Protein AF-A0A3D0UJ88-F1 (afdb_monomer_lite)

Foldseek 3Di:
DPDADVVLVVVLVVLVVLLLVLLLCQLPVQQDQQFDADPQQATADRHDDPDFVPQCVQCVPFDDHRKHWQDKAPDGPVRCQQDLQDFGNPPDDQQDWIWTWIQDPNDIDIGIHHRHDDDPVSSVCSNVVLCLQLVLLSVLLSCLSGPDDDPDPLSVLLNVLSSLVSSLSSLVSSSVRSGPVSVLQNLLSLLVLQLSLLVNLCPPPHHDDDDCSVVVSVVSNVVSNVVSVCSNVSVDRSCVSVVSNCNSLVVNLVSLVVQCPDPDPPLRNLLSLLLNLLSCQLQVLVCLQPVVCVVVVQDRDPLSVSLNSSRNSSNSLSNVCSNVCSVPPPPDLVSLLVNLLVSLVSVLSSVLSNQLSCCVPPNDDPVCSVVSSVVSVVVSVVCCVVVSVVSSVVSCCSNCNPDDPLVVLCVVVVVVLVVDPDLVVNCCCVPVPRCVSNVNQWDWDWDDDPQAIDTSDTGNDDDDSVVCDSVNSVVVVVVVVVVPDDPDDPPDD

Structure (mmCIF, N/CA/C/O backbone):
data_AF-A0A3D0UJ88-F1
#
_entry.id   AF-A0A3D0UJ88-F1
#
loop_
_atom_site.group_PDB
_atom_site.id
_atom_site.type_symbol
_atom_site.label_atom_id
_atom_site.label_alt_id
_atom_site.label_comp_id
_atom_site.label_asym_id
_atom_site.label_entity_id
_atom_site.label_seq_id
_atom_site.pdbx_PDB_ins_code
_atom_site.Cartn_x
_atom_site.Cartn_y
_atom_site.Cartn_z
_atom_site.occupancy
_atom_site.B_iso_or_equiv
_atom_site.auth_seq_id
_atom_site.auth_comp_id
_atom_site.auth_asym_id
_atom_site.auth_atom_id
_atom_site.pdbx_PDB_model_num
ATOM 1 N N . MET A 1 1 ? -13.523 -24.216 22.362 1.00 54.50 1 MET A N 1
ATOM 2 C CA . MET A 1 1 ? -13.222 -23.627 21.034 1.00 54.50 1 MET A CA 1
ATOM 3 C C . MET A 1 1 ? -14.057 -24.343 19.978 1.00 54.50 1 MET A C 1
ATOM 5 O O . MET A 1 1 ? -13.957 -25.556 19.878 1.00 54.50 1 MET A O 1
ATOM 9 N N . ARG A 1 2 ? -14.924 -23.642 19.232 1.00 66.75 2 ARG A N 1
ATOM 10 C CA . ARG A 1 2 ? -15.654 -24.240 18.094 1.00 66.75 2 ARG A CA 1
ATOM 11 C C . ARG A 1 2 ? -14.629 -24.500 16.982 1.00 66.75 2 ARG A C 1
ATOM 13 O O . ARG A 1 2 ? -13.874 -23.576 16.685 1.00 66.75 2 ARG A O 1
ATOM 20 N N . LYS A 1 3 ? -14.571 -25.719 16.427 1.00 77.50 3 LYS A N 1
ATOM 21 C CA . LYS A 1 3 ? -13.652 -26.056 15.322 1.00 77.50 3 LYS A CA 1
ATOM 22 C C . LYS A 1 3 ? -13.802 -25.007 14.213 1.00 77.50 3 LYS A C 1
ATOM 24 O O . LYS A 1 3 ? -14.926 -24.687 13.821 1.00 77.50 3 LYS A O 1
ATOM 29 N N . SER A 1 4 ? -12.687 -24.420 13.787 1.00 81.19 4 SER A N 1
ATOM 30 C CA . SER A 1 4 ? -12.648 -23.511 12.643 1.00 81.19 4 SER A CA 1
ATOM 31 C C . SER A 1 4 ? -13.122 -24.262 11.398 1.00 81.19 4 SER A C 1
ATOM 33 O O . SER A 1 4 ? -12.789 -25.428 11.203 1.00 81.19 4 SER A O 1
ATOM 35 N N . ASP A 1 5 ? -13.951 -23.609 10.583 1.00 90.69 5 ASP A N 1
ATOM 36 C CA . ASP A 1 5 ? -14.432 -24.184 9.328 1.00 90.69 5 ASP A CA 1
ATOM 37 C C . ASP A 1 5 ? -13.239 -24.298 8.357 1.00 90.69 5 ASP A C 1
ATOM 39 O O . ASP A 1 5 ? -12.629 -23.266 8.049 1.00 90.69 5 ASP A O 1
ATOM 43 N N . PRO A 1 6 ? -12.873 -25.510 7.891 1.00 92.31 6 PRO A N 1
ATOM 44 C CA . PRO A 1 6 ? -11.723 -25.716 7.009 1.00 92.31 6 PRO A CA 1
ATOM 45 C C . PRO A 1 6 ? -11.807 -24.885 5.722 1.00 92.31 6 PRO A C 1
ATOM 47 O O . PRO A 1 6 ? -10.775 -24.494 5.180 1.00 92.31 6 PRO A O 1
ATOM 50 N N . ARG A 1 7 ? -13.018 -24.526 5.272 1.00 94.00 7 ARG A N 1
ATOM 51 C CA . ARG A 1 7 ? -13.231 -23.682 4.085 1.00 94.00 7 ARG A CA 1
ATOM 52 C C . ARG A 1 7 ? -12.569 -22.309 4.209 1.00 94.00 7 ARG A C 1
ATOM 54 O O . ARG A 1 7 ? -12.142 -21.746 3.207 1.00 94.00 7 ARG A O 1
ATOM 61 N N . LEU A 1 8 ? -12.442 -21.775 5.425 1.00 92.25 8 LEU A N 1
ATOM 62 C CA . LEU A 1 8 ? -11.821 -20.466 5.647 1.00 92.25 8 LEU A CA 1
ATOM 63 C C . LEU A 1 8 ? -10.310 -20.495 5.381 1.00 92.25 8 LEU A C 1
ATOM 65 O O . LEU A 1 8 ? -9.772 -19.559 4.796 1.00 92.25 8 LEU A O 1
ATOM 69 N N . PHE A 1 9 ? -9.630 -21.586 5.743 1.00 94.25 9 PHE A N 1
ATOM 70 C CA . PHE A 1 9 ? -8.208 -21.752 5.431 1.00 94.25 9 PHE A CA 1
ATOM 71 C C . PHE A 1 9 ? -7.973 -21.875 3.928 1.00 94.25 9 PHE A C 1
ATOM 73 O O . PHE A 1 9 ? -7.016 -21.303 3.416 1.00 94.25 9 PHE A O 1
ATOM 80 N N . VAL A 1 10 ? -8.878 -22.556 3.217 1.00 96.69 10 VAL A N 1
ATOM 81 C CA . VAL A 1 10 ? -8.804 -22.693 1.757 1.00 96.69 10 VAL A CA 1
ATOM 82 C C . VAL A 1 10 ? -8.866 -21.325 1.076 1.00 96.69 10 VAL A C 1
ATOM 84 O O . VAL A 1 10 ? -8.052 -21.056 0.201 1.00 96.69 10 VAL A O 1
ATOM 87 N N . ILE A 1 11 ? -9.755 -20.424 1.512 1.00 97.00 11 ILE A N 1
ATOM 88 C CA . ILE A 1 11 ? -9.857 -19.071 0.934 1.00 97.00 11 ILE A CA 1
ATOM 89 C C . ILE A 1 11 ? -8.547 -18.289 1.114 1.00 97.00 11 ILE A C 1
ATOM 91 O O . ILE A 1 11 ? -8.012 -17.761 0.143 1.00 97.00 11 ILE A O 1
ATOM 95 N N . SER A 1 12 ? -8.010 -18.233 2.339 1.00 97.38 12 SER A N 1
ATOM 96 C CA . SER A 1 12 ? -6.732 -17.553 2.610 1.00 97.38 12 SER A CA 1
ATOM 97 C C . SER A 1 12 ? -5.571 -18.174 1.819 1.00 97.38 12 SER A C 1
ATOM 99 O O . SER A 1 12 ? -4.746 -17.441 1.268 1.00 97.38 12 SER A O 1
ATOM 101 N N . GLY A 1 13 ? -5.538 -19.507 1.713 1.00 98.12 13 GLY A N 1
ATOM 102 C CA . GLY A 1 13 ? -4.532 -20.242 0.950 1.00 98.12 13 GLY A CA 1
ATOM 103 C C . GLY A 1 13 ? -4.587 -19.958 -0.552 1.00 98.12 13 GLY A C 1
ATOM 104 O O . GLY A 1 13 ? -3.541 -19.766 -1.162 1.00 98.12 13 GLY A O 1
ATOM 105 N N . ILE A 1 14 ? -5.785 -19.854 -1.139 1.00 98.38 14 ILE A N 1
ATOM 106 C CA . ILE A 1 14 ? -5.960 -19.484 -2.553 1.00 98.38 14 ILE A CA 1
ATOM 107 C C . ILE A 1 14 ? -5.431 -18.071 -2.809 1.00 98.38 14 ILE A C 1
ATOM 109 O O . ILE A 1 14 ? -4.677 -17.866 -3.757 1.00 98.38 14 ILE A O 1
ATOM 113 N N . VAL A 1 15 ? -5.779 -17.102 -1.954 1.00 98.44 15 VAL A N 1
ATOM 114 C CA . VAL A 1 15 ? -5.285 -15.722 -2.096 1.00 98.44 15 VAL A CA 1
ATOM 115 C C . VAL A 1 15 ? -3.758 -15.686 -2.011 1.00 98.44 15 VAL A C 1
ATOM 117 O O . VAL A 1 15 ? -3.123 -15.065 -2.860 1.00 98.44 15 VAL A O 1
ATOM 120 N N . LEU A 1 16 ? -3.160 -16.396 -1.045 1.00 98.31 16 LEU A N 1
ATOM 121 C CA . LEU A 1 16 ? -1.703 -16.492 -0.935 1.00 98.31 16 LEU A CA 1
ATOM 122 C C . LEU A 1 16 ? -1.079 -17.107 -2.189 1.00 98.31 16 LEU A C 1
ATOM 124 O O . LEU A 1 16 ? -0.090 -16.582 -2.688 1.00 98.31 16 LEU A O 1
ATOM 128 N N . ALA A 1 17 ? -1.647 -18.201 -2.698 1.00 98.38 17 ALA A N 1
ATOM 129 C CA . ALA A 1 17 ? -1.133 -18.885 -3.878 1.00 98.38 17 ALA A CA 1
ATOM 130 C C . ALA A 1 17 ? -1.122 -17.965 -5.107 1.00 98.38 17 ALA A C 1
ATOM 132 O O . ALA A 1 17 ? -0.136 -17.948 -5.841 1.00 98.38 17 ALA A O 1
ATOM 133 N N . ILE A 1 18 ? -2.166 -17.148 -5.295 1.00 98.50 18 ILE A N 1
ATOM 134 C CA . ILE A 1 18 ? -2.212 -16.153 -6.375 1.00 98.50 18 ILE A CA 1
ATOM 135 C C . ILE A 1 18 ? -1.137 -15.076 -6.166 1.00 98.50 18 ILE A C 1
ATOM 137 O O . ILE A 1 18 ? -0.412 -14.752 -7.106 1.00 98.50 18 ILE A O 1
ATOM 141 N N . CYS A 1 19 ? -0.981 -14.545 -4.948 1.00 98.38 19 CYS A N 1
ATOM 142 C CA . CYS A 1 19 ? 0.060 -13.550 -4.674 1.00 98.38 19 CYS A CA 1
ATOM 143 C C . CYS A 1 19 ? 1.474 -14.107 -4.917 1.00 98.38 19 CYS A C 1
ATOM 145 O O . CYS A 1 19 ? 2.290 -13.452 -5.563 1.00 98.38 19 CYS A O 1
ATOM 147 N N . LEU A 1 20 ? 1.747 -15.330 -4.451 1.00 97.75 20 LEU A N 1
ATOM 148 C CA . LEU A 1 20 ? 3.026 -16.013 -4.658 1.00 97.75 20 LEU A CA 1
ATOM 149 C C . LEU A 1 20 ? 3.279 -16.318 -6.136 1.00 97.75 20 LEU A C 1
ATOM 151 O O . LEU A 1 20 ? 4.414 -16.188 -6.590 1.00 97.75 20 LEU A O 1
ATOM 155 N N . TYR A 1 21 ? 2.241 -16.672 -6.898 1.00 98.06 21 TYR A N 1
ATOM 156 C CA . TYR A 1 21 ? 2.345 -16.854 -8.344 1.00 98.06 21 TYR A CA 1
ATOM 157 C C . TYR A 1 21 ? 2.820 -15.571 -9.037 1.00 98.06 21 TYR A C 1
ATOM 159 O O . TYR A 1 21 ? 3.782 -15.620 -9.800 1.00 98.06 21 TYR A O 1
ATOM 167 N N . TYR A 1 22 ? 2.228 -14.412 -8.728 1.00 98.06 22 TYR A N 1
ATOM 168 C CA . TYR A 1 22 ? 2.673 -13.147 -9.323 1.00 98.06 22 TYR A CA 1
ATOM 169 C C . TYR A 1 22 ? 4.060 -12.710 -8.843 1.00 98.06 22 TYR A C 1
ATOM 171 O O . TYR A 1 22 ? 4.824 -12.178 -9.644 1.00 98.06 22 TYR A O 1
ATOM 179 N N . SER A 1 23 ? 4.439 -12.993 -7.591 1.00 97.12 23 SER A N 1
ATOM 180 C CA . SER A 1 23 ? 5.826 -12.808 -7.132 1.00 97.12 23 SER A CA 1
ATOM 181 C C . SER A 1 23 ? 6.814 -13.677 -7.906 1.00 97.12 23 SER A C 1
ATOM 183 O O . SER A 1 23 ? 7.871 -13.198 -8.304 1.00 97.12 23 SER A O 1
ATOM 185 N N . TYR A 1 24 ? 6.466 -14.941 -8.149 1.00 97.44 24 TYR A N 1
ATOM 186 C CA . TYR A 1 24 ? 7.285 -15.859 -8.934 1.00 97.44 24 TYR A CA 1
ATOM 187 C C . TYR A 1 24 ? 7.423 -15.381 -10.383 1.00 97.44 24 TYR A C 1
ATOM 189 O O . TYR A 1 24 ? 8.531 -15.282 -10.904 1.00 97.44 24 TYR A O 1
ATOM 197 N N . VAL A 1 25 ? 6.310 -15.028 -11.028 1.00 96.94 25 VAL A N 1
ATOM 198 C CA . VAL A 1 25 ? 6.315 -14.491 -12.393 1.00 96.94 25 VAL A CA 1
ATOM 199 C C . VAL A 1 25 ? 7.157 -13.216 -12.465 1.00 96.94 25 VAL A C 1
ATOM 201 O O . VAL A 1 25 ? 7.951 -13.067 -13.391 1.00 96.94 25 VAL A O 1
ATOM 204 N N . TYR A 1 26 ? 7.043 -12.322 -11.482 1.00 95.38 26 TYR A N 1
ATOM 205 C CA . TYR A 1 26 ? 7.844 -11.102 -11.441 1.00 95.38 26 TYR A CA 1
ATOM 206 C C . TYR A 1 26 ? 9.345 -11.390 -11.325 1.00 95.38 26 TYR A C 1
ATOM 208 O O . TYR A 1 26 ? 10.136 -10.795 -12.045 1.00 95.38 26 TYR A O 1
ATOM 216 N N . ALA A 1 27 ? 9.737 -12.332 -10.468 1.00 95.12 27 ALA A N 1
ATOM 217 C CA . ALA A 1 27 ? 11.144 -12.645 -10.236 1.00 95.12 27 ALA A CA 1
ATOM 218 C C . ALA A 1 27 ? 11.801 -13.448 -11.373 1.00 95.12 27 ALA A C 1
ATOM 220 O O . ALA A 1 27 ? 12.994 -13.280 -11.619 1.00 95.12 27 ALA A O 1
ATOM 221 N N . PHE A 1 28 ? 11.048 -14.329 -12.042 1.00 95.19 28 PHE A N 1
ATOM 222 C CA . PHE A 1 28 ? 11.619 -15.333 -12.952 1.00 95.19 28 PHE A CA 1
ATOM 223 C C . PHE A 1 28 ? 11.139 -15.253 -14.401 1.00 95.19 28 PHE A C 1
ATOM 225 O O . PHE A 1 28 ? 11.729 -15.901 -15.263 1.00 95.19 28 PHE A O 1
ATOM 232 N N . LYS A 1 29 ? 10.049 -14.536 -14.686 1.00 95.50 29 LYS A N 1
ATOM 233 C CA . LYS A 1 29 ? 9.473 -14.441 -16.039 1.00 95.50 29 LYS A CA 1
ATOM 234 C C . LYS A 1 29 ? 9.438 -13.021 -16.585 1.00 95.50 29 LYS A C 1
ATOM 236 O O . LYS A 1 29 ? 9.335 -12.868 -17.796 1.00 95.50 29 LYS A O 1
ATOM 241 N N . ALA A 1 30 ? 9.499 -12.000 -15.730 1.00 95.38 30 ALA A N 1
ATOM 242 C CA . ALA A 1 30 ? 9.591 -10.624 -16.192 1.00 95.38 30 ALA A CA 1
ATOM 243 C C . ALA A 1 30 ? 10.935 -10.394 -16.905 1.00 95.38 30 ALA A C 1
ATOM 245 O O . ALA A 1 30 ? 11.976 -10.698 -16.317 1.00 95.38 30 ALA A O 1
ATOM 246 N N . PRO A 1 31 ? 10.936 -9.843 -18.131 1.00 94.25 31 PRO A N 1
ATOM 247 C CA . PRO A 1 31 ? 12.164 -9.405 -18.770 1.00 94.25 31 PRO A CA 1
ATOM 248 C C . PRO A 1 31 ? 12.764 -8.268 -17.946 1.00 94.25 31 PRO A C 1
ATOM 250 O O . PRO A 1 31 ? 12.103 -7.277 -17.630 1.00 94.25 31 PRO A O 1
ATOM 253 N N . ILE A 1 32 ? 14.024 -8.428 -17.567 1.00 90.94 32 ILE A N 1
ATOM 254 C CA . ILE A 1 32 ? 14.760 -7.437 -16.791 1.00 90.94 32 ILE A CA 1
ATOM 255 C C . ILE A 1 32 ? 15.683 -6.728 -17.770 1.00 90.94 32 ILE A C 1
ATOM 257 O O . ILE A 1 32 ? 16.732 -7.227 -18.163 1.00 90.94 32 ILE A O 1
ATOM 261 N N . THR A 1 33 ? 15.261 -5.542 -18.164 1.00 93.69 33 THR A N 1
ATOM 262 C CA . THR A 1 33 ? 15.905 -4.763 -19.222 1.00 93.69 33 THR A CA 1
ATOM 263 C C . THR A 1 33 ? 17.092 -3.952 -18.709 1.00 93.69 33 THR A C 1
ATOM 265 O O . THR A 1 33 ? 17.913 -3.506 -19.497 1.00 93.69 33 THR A O 1
ATOM 268 N N . GLY A 1 34 ? 17.183 -3.721 -17.393 1.00 91.06 34 GLY A N 1
ATOM 269 C CA . GLY A 1 34 ? 18.129 -2.759 -16.812 1.00 91.06 34 GLY A CA 1
ATOM 270 C C . GLY A 1 34 ? 17.747 -1.294 -17.057 1.00 91.06 34 GLY A C 1
ATOM 271 O O . GLY A 1 34 ? 18.474 -0.404 -16.631 1.00 91.06 34 GLY A O 1
ATOM 272 N N . ILE A 1 35 ? 16.597 -1.046 -17.684 1.00 93.56 35 ILE A N 1
ATOM 273 C CA . ILE A 1 35 ? 16.078 0.282 -18.012 1.00 93.56 35 ILE A CA 1
ATOM 274 C C . ILE A 1 35 ? 14.761 0.481 -17.267 1.00 93.56 35 ILE A C 1
ATOM 276 O O . ILE A 1 35 ? 13.943 -0.436 -17.182 1.00 93.56 35 ILE A O 1
ATOM 280 N N . THR A 1 36 ? 14.534 1.683 -16.752 1.00 92.12 36 THR A N 1
ATOM 281 C CA . THR A 1 36 ? 13.228 2.110 -16.243 1.00 92.12 36 THR A CA 1
ATOM 282 C C . THR A 1 36 ? 12.642 3.189 -17.145 1.00 92.12 36 THR A C 1
ATOM 284 O O . THR A 1 36 ? 13.359 4.062 -17.634 1.00 92.12 36 THR A O 1
ATOM 287 N N . TRP A 1 37 ? 11.335 3.125 -17.389 1.00 94.69 37 TRP A N 1
ATOM 288 C CA . TRP A 1 37 ? 10.628 4.061 -18.261 1.00 94.69 37 TRP A CA 1
ATOM 289 C C . TRP A 1 37 ? 9.310 4.527 -17.634 1.00 94.69 37 TRP A C 1
ATOM 291 O O . TRP A 1 37 ? 8.760 3.869 -16.747 1.00 94.69 37 TRP A O 1
ATOM 301 N N . ASN A 1 38 ? 8.814 5.685 -18.075 1.00 91.69 38 ASN A N 1
ATOM 302 C CA . ASN A 1 38 ? 7.521 6.229 -17.654 1.00 91.69 38 ASN A CA 1
ATOM 303 C C . ASN A 1 38 ? 6.368 5.721 -18.544 1.00 91.69 38 ASN A C 1
ATOM 305 O O . ASN A 1 38 ? 6.561 4.948 -19.479 1.00 91.69 38 ASN A O 1
ATOM 309 N N . THR A 1 39 ? 5.144 6.183 -18.279 1.00 89.31 39 THR A N 1
ATOM 310 C CA . THR A 1 39 ? 3.944 5.812 -19.053 1.00 89.31 39 THR A CA 1
ATOM 311 C C . THR A 1 39 ? 3.963 6.275 -20.510 1.00 89.31 39 THR A C 1
ATOM 313 O O . THR A 1 39 ? 3.156 5.793 -21.292 1.00 89.31 39 THR A O 1
ATOM 316 N N . ASN A 1 40 ? 4.857 7.196 -20.876 1.00 93.25 40 ASN A N 1
ATOM 317 C CA . ASN A 1 40 ? 5.032 7.683 -22.246 1.00 93.25 40 ASN A CA 1
ATOM 318 C C . ASN A 1 40 ? 6.180 6.960 -22.964 1.00 93.25 40 ASN A C 1
ATOM 320 O O . ASN A 1 40 ? 6.638 7.435 -24.004 1.00 93.25 40 ASN A O 1
ATOM 324 N N . TRP A 1 41 ? 6.676 5.858 -22.390 1.00 95.62 41 TRP A N 1
ATOM 325 C CA . TRP A 1 41 ? 7.815 5.093 -22.898 1.00 95.62 41 TRP A CA 1
ATOM 326 C C . TRP A 1 41 ? 9.115 5.896 -22.993 1.00 95.62 41 TRP A C 1
ATOM 328 O O . TRP A 1 41 ? 10.012 5.553 -23.760 1.00 95.62 41 TRP A O 1
ATOM 338 N N . GLN A 1 42 ? 9.225 6.957 -22.193 1.00 96.56 42 GLN A N 1
ATOM 339 C CA . GLN A 1 42 ? 10.457 7.710 -22.037 1.00 96.56 42 GLN A CA 1
ATOM 340 C C . GLN A 1 42 ? 11.314 7.079 -20.947 1.00 96.56 42 GLN A C 1
ATOM 342 O O . GLN A 1 42 ? 10.819 6.748 -19.866 1.00 96.56 42 GLN A O 1
ATOM 347 N N . ILE A 1 43 ? 12.598 6.945 -21.229 1.00 95.69 43 ILE A N 1
ATOM 348 C CA . ILE A 1 43 ? 13.583 6.336 -20.351 1.00 95.69 43 ILE A CA 1
ATOM 349 C C . ILE A 1 43 ? 13.930 7.318 -19.238 1.00 95.69 43 ILE A C 1
ATOM 351 O O . ILE A 1 43 ? 14.330 8.448 -19.500 1.00 95.69 43 ILE A O 1
ATOM 355 N N . ILE A 1 44 ? 13.724 6.892 -17.992 1.00 91.69 44 ILE A N 1
ATOM 356 C CA . ILE A 1 44 ? 13.949 7.723 -16.803 1.00 91.69 44 ILE A CA 1
ATOM 357 C C . ILE A 1 44 ? 15.352 7.487 -16.254 1.00 91.69 44 ILE A C 1
ATOM 359 O O . ILE A 1 44 ? 16.041 8.437 -15.905 1.00 91.69 44 ILE A O 1
ATOM 363 N N . ASP A 1 45 ? 15.730 6.218 -16.127 1.00 90.12 45 ASP A N 1
ATOM 364 C CA . ASP A 1 45 ? 16.969 5.809 -15.474 1.00 90.12 45 ASP A CA 1
ATOM 365 C C . ASP A 1 45 ? 17.440 4.456 -16.019 1.00 90.12 45 ASP A C 1
ATOM 367 O O . ASP A 1 45 ? 16.633 3.540 -16.248 1.00 90.12 45 ASP A O 1
ATOM 371 N N . ARG A 1 46 ? 18.757 4.334 -16.190 1.00 90.75 46 ARG A N 1
ATOM 372 C CA . ARG A 1 46 ? 19.463 3.108 -16.568 1.00 90.75 46 ARG A CA 1
ATOM 373 C C . ARG A 1 46 ? 20.218 2.601 -15.348 1.00 90.75 46 ARG A C 1
ATOM 375 O O . ARG A 1 46 ? 21.075 3.291 -14.801 1.00 90.75 46 ARG A O 1
ATOM 382 N N . LYS A 1 47 ? 19.934 1.367 -14.926 1.00 84.25 47 LYS A N 1
ATOM 383 C CA . LYS A 1 47 ? 20.560 0.816 -13.721 1.00 84.25 47 LYS A CA 1
ATOM 384 C C . LYS A 1 47 ? 22.085 0.786 -13.878 1.00 84.25 47 LYS A C 1
ATOM 386 O O . LYS A 1 47 ? 22.576 0.270 -14.884 1.00 84.25 47 LYS A O 1
ATOM 391 N N . PRO A 1 48 ? 22.841 1.261 -12.872 1.00 73.25 48 PRO A N 1
ATOM 392 C CA . PRO A 1 48 ? 24.286 1.283 -12.942 1.00 73.25 48 PRO A CA 1
ATOM 393 C C . PRO A 1 48 ? 24.853 -0.131 -13.043 1.00 73.25 48 PRO A C 1
ATOM 395 O O . PRO A 1 48 ? 24.468 -1.077 -12.349 1.00 73.25 48 PRO A O 1
ATOM 398 N N . CYS A 1 49 ? 25.826 -0.227 -13.924 1.00 70.88 49 CYS A N 1
ATOM 399 C CA . CYS A 1 49 ? 26.507 -1.425 -14.352 1.00 70.88 49 CYS A CA 1
ATOM 400 C C . CYS A 1 49 ? 27.562 -1.903 -13.357 1.00 70.88 49 CYS A C 1
ATOM 402 O O . CYS A 1 49 ? 28.757 -1.808 -13.613 1.00 70.88 49 CYS A O 1
ATOM 404 N N . ILE A 1 50 ? 27.135 -2.387 -12.192 1.00 72.25 50 ILE A N 1
ATOM 405 C CA . ILE A 1 50 ? 28.089 -2.746 -11.130 1.00 72.25 50 ILE A CA 1
ATOM 406 C C . ILE A 1 50 ? 28.723 -4.127 -11.381 1.00 72.25 50 ILE A C 1
ATOM 408 O O . ILE A 1 50 ? 29.893 -4.323 -11.073 1.00 72.25 50 ILE A O 1
ATOM 412 N N . ASN A 1 51 ? 27.980 -5.077 -11.965 1.00 79.38 51 ASN A N 1
ATOM 413 C CA . ASN A 1 51 ? 28.385 -6.493 -12.012 1.00 79.38 51 ASN A CA 1
ATOM 414 C C . ASN A 1 51 ? 28.455 -7.112 -13.422 1.00 79.38 51 ASN A C 1
ATOM 416 O O . ASN A 1 51 ? 28.736 -8.303 -13.534 1.00 79.38 51 ASN A O 1
ATOM 420 N N . ASP A 1 52 ? 28.184 -6.350 -14.485 1.00 83.94 52 ASP A N 1
ATOM 421 C CA . ASP A 1 52 ? 28.144 -6.863 -15.863 1.00 83.94 52 ASP A CA 1
ATOM 422 C C . ASP A 1 52 ? 28.847 -5.899 -16.826 1.00 83.94 52 ASP A C 1
ATOM 424 O O . ASP A 1 52 ? 28.216 -5.134 -17.546 1.00 83.94 52 ASP A O 1
ATOM 428 N N . ILE A 1 53 ? 30.183 -5.898 -16.789 1.00 85.75 53 ILE A N 1
ATOM 429 C CA . ILE A 1 53 ? 31.015 -4.974 -17.580 1.00 85.75 53 ILE A CA 1
ATOM 430 C C . ILE A 1 53 ? 30.727 -5.124 -19.081 1.00 85.75 53 ILE A C 1
ATOM 432 O O . ILE A 1 53 ? 30.633 -4.119 -19.779 1.00 85.75 53 ILE A O 1
ATOM 436 N N . VAL A 1 54 ? 30.523 -6.359 -19.554 1.00 87.12 54 VAL A N 1
ATOM 437 C CA . VAL A 1 54 ? 30.333 -6.670 -20.980 1.00 87.12 54 VAL A CA 1
ATOM 438 C C . VAL A 1 54 ? 29.055 -6.035 -21.515 1.00 87.12 54 VAL A C 1
ATOM 440 O O . VAL A 1 54 ? 29.110 -5.288 -22.491 1.00 87.12 54 VAL A O 1
ATOM 443 N N . SER A 1 55 ? 27.913 -6.265 -20.855 1.00 86.38 55 SER A N 1
ATOM 444 C CA . SER A 1 55 ? 26.648 -5.650 -21.281 1.00 86.38 55 SER A CA 1
ATOM 445 C C . SER A 1 55 ? 26.698 -4.132 -21.226 1.00 86.38 55 SER A C 1
ATOM 447 O O . SER A 1 55 ? 26.022 -3.449 -21.985 1.00 86.38 55 SER A O 1
ATOM 449 N N . CYS A 1 56 ? 27.524 -3.587 -20.349 1.00 85.31 56 CYS A N 1
ATOM 450 C CA . CYS A 1 56 ? 27.574 -2.161 -20.108 1.00 85.31 56 CYS A CA 1
ATOM 451 C C . CYS A 1 56 ? 28.474 -1.413 -21.074 1.00 85.31 56 CYS A C 1
ATOM 453 O O . CYS A 1 56 ? 28.098 -0.328 -21.504 1.00 85.31 56 CYS A O 1
ATOM 455 N N . GLU A 1 57 ? 29.598 -1.999 -21.478 1.00 89.00 57 GLU A N 1
ATOM 456 C CA . GLU A 1 57 ? 30.341 -1.508 -22.638 1.00 89.00 57 GLU A CA 1
ATOM 457 C C . GLU A 1 57 ? 29.491 -1.595 -23.905 1.00 89.00 57 GLU A C 1
ATOM 459 O O . GLU A 1 57 ? 29.422 -0.619 -24.647 1.00 89.00 57 GLU A O 1
ATOM 464 N N . ALA A 1 58 ? 28.774 -2.707 -24.106 1.00 90.50 58 ALA A N 1
ATOM 465 C CA . ALA A 1 58 ? 27.915 -2.883 -25.274 1.00 90.50 58 ALA A CA 1
ATOM 466 C C . ALA A 1 58 ? 26.760 -1.865 -25.341 1.00 90.50 58 ALA A C 1
ATOM 468 O O . ALA A 1 58 ? 26.351 -1.487 -26.434 1.00 90.50 58 ALA A O 1
ATOM 469 N N . ASN A 1 59 ? 26.248 -1.414 -24.190 1.00 92.94 59 ASN A N 1
ATOM 470 C CA . ASN A 1 59 ? 25.062 -0.555 -24.094 1.00 92.94 59 ASN A CA 1
ATOM 471 C C . ASN A 1 59 ? 25.352 0.933 -23.837 1.00 92.94 59 ASN A C 1
ATOM 473 O O . ASN A 1 59 ? 24.415 1.734 -23.850 1.00 92.94 59 ASN A O 1
ATOM 477 N N . LYS A 1 60 ? 26.610 1.314 -23.573 1.00 87.12 60 LYS A N 1
ATOM 478 C CA . LYS A 1 60 ? 26.980 2.638 -23.038 1.00 87.12 60 LYS A CA 1
ATOM 479 C C . LYS A 1 60 ? 26.413 3.812 -23.845 1.00 87.12 60 LYS A C 1
ATOM 481 O O . LYS A 1 60 ? 25.895 4.757 -23.246 1.00 87.12 60 LYS A O 1
ATOM 486 N N . ASP A 1 61 ? 26.474 3.709 -25.171 1.00 89.75 61 ASP A N 1
ATOM 487 C CA . ASP A 1 61 ? 26.138 4.795 -26.102 1.00 89.75 61 ASP A CA 1
ATOM 488 C C . ASP A 1 61 ? 24.834 4.551 -26.888 1.00 89.75 61 ASP A C 1
ATOM 490 O O . ASP A 1 61 ? 24.357 5.438 -27.600 1.00 89.75 61 ASP A O 1
ATOM 494 N N . ASN A 1 62 ? 24.220 3.374 -26.729 1.00 93.50 62 ASN A N 1
ATOM 495 C CA . ASN A 1 62 ? 23.051 2.975 -27.517 1.00 93.50 62 ASN A CA 1
ATOM 496 C C . ASN A 1 62 ? 21.798 3.729 -27.065 1.00 93.50 62 ASN A C 1
ATOM 498 O O . ASN A 1 62 ? 21.120 4.366 -27.868 1.00 93.50 62 ASN A O 1
ATOM 502 N N . ILE A 1 63 ? 21.529 3.716 -25.761 1.00 94.81 63 ILE A N 1
ATOM 503 C CA . ILE A 1 63 ? 20.323 4.287 -25.156 1.00 94.81 63 ILE A CA 1
ATOM 504 C C . ILE A 1 63 ? 20.719 5.248 -24.042 1.00 94.81 63 ILE A C 1
ATOM 506 O O . ILE A 1 63 ? 21.544 4.889 -23.208 1.00 94.81 63 ILE A O 1
ATOM 510 N N . GLN A 1 64 ? 20.103 6.426 -23.992 1.00 95.12 64 GLN A N 1
ATOM 511 C CA . GLN A 1 64 ? 20.349 7.502 -23.035 1.00 95.12 64 GLN A CA 1
ATOM 512 C C . GLN A 1 64 ? 19.085 7.843 -22.234 1.00 95.12 64 GLN A C 1
ATOM 514 O O . GLN A 1 64 ? 17.958 7.548 -22.637 1.00 95.12 64 GLN A O 1
ATOM 519 N N . ASP A 1 65 ? 19.278 8.468 -21.073 1.00 94.62 65 ASP A N 1
ATOM 520 C CA . ASP A 1 65 ? 18.165 8.929 -20.246 1.00 94.62 65 ASP A CA 1
ATOM 521 C C . ASP A 1 65 ? 17.455 10.079 -20.975 1.00 94.62 65 ASP A C 1
ATOM 523 O O . ASP A 1 65 ? 18.098 10.977 -21.516 1.00 94.62 65 ASP A O 1
ATOM 527 N N . GLY A 1 66 ? 16.125 10.045 -21.013 1.00 95.38 66 GLY A N 1
ATOM 528 C CA . GLY A 1 66 ? 15.308 10.985 -21.777 1.00 95.38 66 GLY A CA 1
ATOM 529 C C . GLY A 1 66 ? 14.912 10.510 -23.178 1.00 95.38 66 GLY A C 1
ATOM 530 O O . GLY A 1 66 ? 13.944 11.060 -23.710 1.00 95.38 66 GLY A O 1
ATOM 531 N N . ASP A 1 67 ? 15.563 9.478 -23.732 1.00 97.69 67 ASP A N 1
ATOM 532 C CA . ASP A 1 67 ? 15.149 8.849 -24.994 1.00 97.69 67 ASP A CA 1
ATOM 533 C C . ASP A 1 67 ? 13.725 8.283 -24.881 1.00 97.69 67 ASP A C 1
ATOM 535 O O . ASP A 1 67 ? 13.303 7.814 -23.819 1.00 97.69 67 ASP A O 1
ATOM 539 N N . GLN A 1 68 ? 12.978 8.287 -25.986 1.00 97.94 68 GLN A N 1
ATOM 540 C CA . GLN A 1 68 ? 11.630 7.716 -26.044 1.00 97.94 68 GLN A CA 1
ATOM 541 C C . GLN A 1 68 ? 11.589 6.495 -26.960 1.00 97.94 68 GLN A C 1
ATOM 543 O O . GLN A 1 68 ? 11.960 6.601 -28.125 1.00 97.94 68 GLN A O 1
ATOM 548 N N . PHE A 1 69 ? 11.094 5.352 -26.482 1.00 97.94 69 PHE A N 1
ATOM 549 C CA . PHE A 1 69 ? 10.920 4.184 -27.346 1.00 97.94 69 PHE A CA 1
ATOM 550 C C . PHE A 1 69 ? 9.863 4.435 -28.431 1.00 97.94 69 PHE A C 1
ATOM 552 O O . PHE A 1 69 ? 8.838 5.079 -28.201 1.00 97.94 69 PHE A O 1
ATOM 559 N N . ARG A 1 70 ? 10.117 3.882 -29.617 1.00 98.06 70 ARG A N 1
ATOM 560 C CA . ARG A 1 70 ? 9.186 3.788 -30.751 1.00 98.06 70 ARG A CA 1
ATOM 561 C C . ARG A 1 70 ? 8.946 2.341 -31.164 1.00 98.06 70 ARG A C 1
ATOM 563 O O . ARG A 1 70 ? 7.817 1.986 -31.489 1.00 98.06 70 ARG A O 1
ATOM 570 N N . LEU A 1 71 ? 9.978 1.506 -31.079 1.00 98.19 71 LEU A N 1
ATOM 571 C CA . LEU A 1 71 ? 9.914 0.079 -31.383 1.00 98.19 71 LEU A CA 1
ATOM 572 C C . LEU A 1 71 ? 10.816 -0.699 -30.421 1.00 98.19 71 LEU A C 1
ATOM 574 O O . LEU A 1 71 ? 11.918 -0.249 -30.106 1.00 98.19 71 LEU A O 1
ATOM 578 N N . ILE A 1 72 ? 10.328 -1.844 -29.940 1.00 98.12 72 ILE A N 1
ATOM 579 C CA . ILE A 1 72 ? 11.040 -2.763 -29.046 1.00 98.12 72 ILE A CA 1
ATOM 580 C C . ILE A 1 72 ? 10.878 -4.182 -29.588 1.00 98.12 72 ILE A C 1
ATOM 582 O O . ILE A 1 72 ? 9.789 -4.757 -29.514 1.00 98.12 72 ILE A O 1
ATOM 586 N N . GLY A 1 73 ? 11.967 -4.772 -30.079 1.00 97.06 73 GLY A N 1
ATOM 587 C CA . GLY A 1 73 ? 11.910 -6.075 -30.732 1.00 97.06 73 GLY A CA 1
ATOM 588 C C . GLY A 1 73 ? 11.030 -5.997 -31.976 1.00 97.06 73 GLY A C 1
ATOM 589 O O . GLY A 1 73 ? 11.286 -5.194 -32.864 1.00 97.06 73 GLY A O 1
ATOM 590 N N . ASP A 1 74 ? 9.960 -6.785 -31.997 1.00 97.12 74 ASP A N 1
ATOM 591 C CA . ASP A 1 74 ? 9.022 -6.838 -33.124 1.00 97.12 74 ASP A CA 1
ATOM 592 C C . ASP A 1 74 ? 7.804 -5.916 -32.958 1.00 97.12 74 ASP A C 1
ATOM 594 O O . ASP A 1 74 ? 6.944 -5.876 -33.835 1.00 97.12 74 ASP A O 1
ATOM 598 N N . TYR A 1 75 ? 7.695 -5.199 -31.833 1.00 98.06 75 TYR A N 1
ATOM 599 C CA . TYR A 1 75 ? 6.493 -4.437 -31.492 1.00 98.06 75 TYR A CA 1
ATOM 600 C C . TYR A 1 75 ? 6.741 -2.934 -31.493 1.00 98.06 75 TYR A C 1
ATOM 602 O O . TYR A 1 75 ? 7.678 -2.430 -30.868 1.00 98.06 75 TYR A O 1
ATOM 610 N N . THR A 1 76 ? 5.832 -2.203 -32.130 1.00 98.19 76 THR A N 1
ATOM 611 C CA . THR A 1 76 ? 5.729 -0.747 -31.993 1.00 98.19 76 THR A CA 1
ATOM 612 C C . THR A 1 76 ? 5.116 -0.372 -30.644 1.00 98.19 76 THR A C 1
ATOM 614 O O . THR A 1 76 ? 4.350 -1.136 -30.045 1.00 98.19 76 THR A O 1
ATOM 617 N N . ILE A 1 77 ? 5.422 0.828 -30.148 1.00 97.12 77 ILE A N 1
ATOM 618 C CA . ILE A 1 77 ? 4.804 1.326 -28.913 1.00 97.12 77 ILE A CA 1
ATOM 619 C C . ILE A 1 77 ? 3.282 1.442 -29.053 1.00 97.12 77 ILE A C 1
ATOM 621 O O . ILE A 1 77 ? 2.554 1.120 -28.116 1.00 97.12 77 ILE A O 1
ATOM 625 N N . GLU A 1 78 ? 2.779 1.813 -30.228 1.00 96.75 78 GLU A N 1
ATOM 626 C CA . GLU A 1 78 ? 1.347 1.901 -30.505 1.00 96.75 78 GLU A CA 1
ATOM 627 C C . GLU A 1 78 ? 0.647 0.534 -30.413 1.00 96.75 78 GLU A C 1
ATOM 629 O O . GLU A 1 78 ? -0.492 0.450 -29.945 1.00 96.75 78 GLU A O 1
ATOM 634 N N . GLU A 1 79 ? 1.314 -0.546 -30.830 1.00 97.38 79 GLU A N 1
ATOM 635 C CA . GLU A 1 79 ? 0.816 -1.916 -30.662 1.00 97.38 79 GLU A CA 1
ATOM 636 C C . GLU A 1 79 ? 0.832 -2.344 -29.201 1.00 97.38 79 GLU A C 1
ATOM 638 O O . GLU A 1 79 ? -0.164 -2.887 -28.718 1.00 97.38 79 GLU A O 1
ATOM 643 N N . LEU A 1 80 ? 1.916 -2.049 -28.477 1.00 96.38 80 LEU A N 1
ATOM 644 C CA . LEU A 1 80 ? 1.988 -2.301 -27.042 1.00 96.38 80 LEU A CA 1
ATOM 645 C C . LEU A 1 80 ? 0.873 -1.537 -26.310 1.00 96.38 80 LEU A C 1
ATOM 647 O O . LEU A 1 80 ? 0.195 -2.103 -25.456 1.00 96.38 80 LEU A O 1
ATOM 651 N N . ASP A 1 81 ? 0.621 -0.273 -26.619 1.00 94.69 81 ASP A N 1
ATOM 652 C CA . ASP A 1 81 ? -0.432 0.492 -25.945 1.00 94.69 81 ASP A CA 1
ATOM 653 C C . ASP A 1 81 ? -1.844 -0.001 -26.294 1.00 94.69 81 ASP A C 1
ATOM 655 O O . ASP A 1 81 ? -2.743 0.063 -25.450 1.00 94.69 81 ASP A O 1
ATOM 659 N N . ARG A 1 82 ? -2.038 -0.545 -27.503 1.00 95.50 82 ARG A N 1
ATOM 660 C CA . ARG A 1 82 ? -3.310 -1.140 -27.938 1.00 95.50 82 ARG A CA 1
ATOM 661 C C . ARG A 1 82 ? -3.564 -2.517 -27.324 1.00 95.50 82 ARG A C 1
ATOM 663 O O . ARG A 1 82 ? -4.712 -2.816 -26.998 1.00 95.50 82 ARG A O 1
ATOM 670 N N . ASP A 1 83 ? -2.533 -3.348 -27.183 1.00 97.62 83 ASP A N 1
ATOM 671 C CA . ASP A 1 83 ? -2.643 -4.693 -26.618 1.00 97.62 83 ASP A CA 1
ATOM 672 C C . ASP A 1 83 ? -1.710 -4.899 -25.417 1.00 97.62 83 ASP A C 1
ATOM 674 O O . ASP A 1 83 ? -0.519 -5.200 -25.519 1.00 97.62 83 ASP A O 1
ATOM 678 N N . ARG A 1 84 ? -2.303 -4.834 -24.225 1.00 95.75 84 ARG A N 1
ATOM 679 C CA . ARG A 1 84 ? -1.626 -5.041 -22.939 1.00 95.75 84 ARG A CA 1
ATOM 680 C C . ARG A 1 84 ? -1.237 -6.495 -22.674 1.00 95.75 84 ARG A C 1
ATOM 682 O O . ARG A 1 84 ? -0.642 -6.769 -21.634 1.00 95.75 84 ARG A O 1
ATOM 689 N N . ARG A 1 85 ? -1.589 -7.430 -23.562 1.00 97.31 85 ARG A N 1
ATOM 690 C CA . ARG A 1 85 ? -1.127 -8.828 -23.505 1.00 97.31 85 ARG A CA 1
ATOM 691 C C . ARG A 1 85 ? 0.274 -8.981 -24.081 1.00 97.31 85 ARG A C 1
ATOM 693 O O . ARG A 1 85 ? 0.950 -9.954 -23.753 1.00 97.31 85 ARG A O 1
ATOM 700 N N . LEU A 1 86 ? 0.703 -8.034 -24.913 1.00 97.69 86 LEU A N 1
ATOM 701 C CA . LEU A 1 86 ? 2.048 -8.011 -25.457 1.00 97.69 86 LEU A CA 1
ATOM 702 C C . LEU A 1 86 ? 3.031 -7.623 -24.352 1.00 97.69 86 LEU A C 1
ATOM 704 O O . LEU A 1 86 ? 2.883 -6.594 -23.682 1.00 97.69 86 LEU A O 1
ATOM 708 N N . VAL A 1 87 ? 4.016 -8.494 -24.150 1.00 97.38 87 VAL A N 1
ATOM 709 C CA . VAL A 1 87 ? 5.076 -8.336 -23.157 1.00 97.38 87 VAL A CA 1
ATOM 710 C C . VAL A 1 87 ? 6.241 -7.609 -23.832 1.00 97.38 87 VAL A C 1
ATOM 712 O O . VAL A 1 87 ? 6.793 -8.134 -24.799 1.00 97.38 87 VAL A O 1
ATOM 715 N N . PRO A 1 88 ? 6.644 -6.419 -23.355 1.00 96.81 88 PRO A N 1
ATOM 716 C CA . PRO A 1 88 ? 7.806 -5.723 -23.901 1.00 96.81 88 PRO A CA 1
ATOM 717 C C . PRO A 1 88 ? 9.047 -6.603 -23.748 1.00 96.81 88 PRO A C 1
ATOM 719 O O . PRO A 1 88 ? 9.198 -7.242 -22.709 1.00 96.81 88 PRO A O 1
ATOM 722 N N . PHE A 1 89 ? 9.933 -6.629 -24.747 1.00 96.88 89 PHE A N 1
ATOM 723 C CA . PHE A 1 89 ? 11.132 -7.486 -24.754 1.00 96.88 89 PHE A CA 1
ATOM 724 C C . PHE A 1 89 ? 10.833 -9.000 -24.688 1.00 96.88 89 PHE A C 1
ATOM 726 O O . PHE A 1 89 ? 11.702 -9.791 -24.324 1.00 96.88 89 PHE A O 1
ATOM 733 N N . SER A 1 90 ? 9.615 -9.441 -25.022 1.00 95.62 90 SER A N 1
ATOM 734 C CA . SER A 1 90 ? 9.310 -10.874 -25.080 1.00 95.62 90 SER A CA 1
ATOM 735 C C . SER A 1 90 ? 10.134 -11.580 -26.150 1.00 95.62 90 SER A C 1
ATOM 737 O O . SER A 1 90 ? 10.248 -11.066 -27.258 1.00 95.62 90 SER A O 1
ATOM 739 N N . GLY A 1 91 ? 10.611 -12.786 -25.847 1.00 95.19 91 GLY A N 1
ATOM 740 C CA . GLY A 1 91 ? 11.378 -13.603 -26.792 1.00 95.19 91 GLY A CA 1
ATOM 741 C C . GLY A 1 91 ? 12.888 -13.372 -26.741 1.00 95.19 91 GLY A C 1
ATOM 742 O O . GLY A 1 91 ? 13.608 -14.134 -27.370 1.00 95.19 91 GLY A O 1
ATOM 743 N N . PHE A 1 92 ? 13.351 -12.393 -25.959 1.00 96.31 92 PHE A N 1
ATOM 744 C CA . PHE A 1 92 ? 14.770 -12.130 -25.739 1.00 96.31 92 PHE A CA 1
ATOM 745 C C . PHE A 1 92 ? 15.189 -12.611 -24.348 1.00 96.31 92 PHE A C 1
ATOM 747 O O . PHE A 1 92 ? 14.570 -12.264 -23.335 1.00 96.31 92 PHE A O 1
ATOM 754 N N . GLU A 1 93 ? 16.235 -13.426 -24.301 1.00 94.94 93 GLU A N 1
ATOM 755 C CA . GLU A 1 93 ? 16.863 -13.920 -23.083 1.00 94.94 93 GLU A CA 1
ATOM 756 C C . GLU A 1 93 ? 18.065 -13.051 -22.681 1.00 94.94 93 GLU A C 1
ATOM 758 O O . GLU A 1 93 ? 18.448 -12.086 -23.341 1.00 94.94 93 GLU A O 1
ATOM 763 N N . VAL A 1 94 ? 18.655 -13.364 -21.528 1.00 92.69 94 VAL A N 1
ATOM 764 C CA . VAL A 1 94 ? 19.866 -12.694 -21.045 1.00 92.69 94 VAL A CA 1
ATOM 765 C C . VAL A 1 94 ? 21.012 -12.905 -22.038 1.00 92.69 94 VAL A C 1
ATOM 767 O O . VAL A 1 94 ? 21.363 -14.044 -22.331 1.00 92.69 94 VAL A O 1
ATOM 770 N N . GLY A 1 95 ? 21.654 -11.815 -22.460 1.00 93.62 95 GLY A N 1
ATOM 771 C CA . GLY A 1 95 ? 22.734 -11.832 -23.447 1.00 93.62 95 GLY A CA 1
ATOM 772 C C . GLY A 1 95 ? 22.272 -11.688 -24.898 1.00 93.62 95 GLY A C 1
ATOM 773 O O . GLY A 1 95 ? 23.125 -11.524 -25.766 1.00 93.62 95 GLY A O 1
ATOM 774 N N . ASP A 1 96 ? 20.965 -11.689 -25.168 1.00 96.56 96 ASP A N 1
ATOM 775 C CA . ASP A 1 96 ? 20.447 -11.395 -26.504 1.00 96.56 96 ASP A CA 1
ATOM 776 C C . ASP A 1 96 ? 20.484 -9.889 -26.791 1.00 96.56 96 ASP A C 1
ATOM 778 O O . ASP A 1 96 ? 20.331 -9.057 -25.890 1.00 96.56 96 ASP A O 1
ATOM 782 N N . THR A 1 97 ? 20.658 -9.526 -28.062 1.00 97.06 97 THR A N 1
ATOM 783 C CA . THR A 1 97 ? 20.521 -8.147 -28.538 1.00 97.06 97 THR A CA 1
ATOM 784 C C . THR A 1 97 ? 19.103 -7.894 -29.035 1.00 97.06 97 THR A C 1
ATOM 786 O O . THR A 1 97 ? 18.605 -8.563 -29.938 1.00 97.06 97 THR A O 1
ATOM 789 N N . VAL A 1 98 ? 18.449 -6.890 -28.461 1.00 97.56 98 VAL A N 1
ATOM 790 C CA . VAL A 1 98 ? 17.094 -6.477 -28.832 1.00 97.56 98 VAL A CA 1
ATOM 791 C C . VAL A 1 98 ? 17.183 -5.286 -29.778 1.00 97.56 98 VAL A C 1
ATOM 793 O O . VAL A 1 98 ? 17.747 -4.264 -29.379 1.00 97.56 98 VAL A O 1
ATOM 796 N N . PRO A 1 99 ? 16.646 -5.362 -31.007 1.00 98.00 99 PRO A N 1
ATOM 797 C CA . PRO A 1 99 ? 16.542 -4.187 -31.857 1.00 98.00 99 PRO A CA 1
ATOM 798 C C . PRO A 1 99 ? 15.554 -3.203 -31.226 1.00 98.00 99 PRO A C 1
ATOM 800 O O . PRO A 1 99 ? 14.455 -3.577 -30.813 1.00 98.00 99 PRO A O 1
ATOM 803 N N . VAL A 1 100 ? 15.958 -1.943 -31.116 1.00 98.00 100 VAL A N 1
ATOM 804 C CA . VAL A 1 100 ? 15.130 -0.879 -30.549 1.00 98.00 100 VAL A CA 1
ATOM 805 C C . VAL A 1 100 ? 15.229 0.365 -31.416 1.00 98.00 100 VAL A C 1
ATOM 807 O O . VAL A 1 100 ? 16.307 0.762 -31.851 1.00 98.00 100 VAL A O 1
ATOM 810 N N . MET A 1 101 ? 14.088 0.999 -31.651 1.00 98.38 101 MET A N 1
ATOM 811 C CA . MET A 1 101 ? 14.032 2.313 -32.276 1.00 98.38 101 MET A CA 1
ATOM 812 C C . MET A 1 101 ? 13.640 3.317 -31.209 1.00 98.38 101 MET A C 1
ATOM 814 O O . MET A 1 101 ? 12.630 3.137 -30.522 1.00 98.38 101 MET A O 1
ATOM 818 N N . ILE A 1 102 ? 14.432 4.370 -31.071 1.00 98.19 102 ILE A N 1
ATOM 819 C CA . ILE A 1 102 ? 14.212 5.438 -30.099 1.00 98.19 102 ILE A CA 1
ATOM 820 C C . ILE A 1 102 ? 14.092 6.784 -30.808 1.00 98.19 102 ILE A C 1
ATOM 822 O O . ILE A 1 102 ? 14.561 6.962 -31.929 1.00 98.19 102 ILE A O 1
ATOM 826 N N . THR A 1 103 ? 13.447 7.744 -30.159 1.00 98.25 103 THR A N 1
ATOM 827 C CA . THR A 1 103 ? 13.492 9.154 -30.540 1.00 98.25 103 THR A CA 1
ATOM 828 C C . THR A 1 103 ? 14.440 9.884 -29.597 1.00 98.25 103 THR A C 1
ATOM 830 O O . THR A 1 103 ? 14.164 9.946 -28.397 1.00 98.25 103 THR A O 1
ATOM 833 N N . ARG A 1 104 ? 15.525 10.439 -30.147 1.00 97.50 104 ARG A N 1
ATOM 834 C CA . ARG A 1 104 ? 16.519 11.268 -29.451 1.00 97.50 104 ARG A CA 1
ATOM 835 C C . ARG A 1 104 ? 16.598 12.611 -30.164 1.00 97.50 104 ARG A C 1
ATOM 837 O O . ARG A 1 104 ? 16.767 12.637 -31.374 1.00 97.50 104 ARG A O 1
ATOM 844 N N . ASP A 1 105 ? 16.392 13.713 -29.447 1.00 96.00 105 ASP A N 1
ATOM 845 C CA . ASP A 1 105 ? 16.418 15.070 -30.022 1.00 96.00 105 ASP A CA 1
ATOM 846 C C . ASP A 1 105 ? 15.518 15.261 -31.265 1.00 96.00 105 ASP A C 1
ATOM 848 O O . ASP A 1 105 ? 15.801 16.055 -32.155 1.00 96.00 105 ASP A O 1
ATOM 852 N N . SER A 1 106 ? 14.372 14.569 -31.296 1.00 96.31 106 SER A N 1
ATOM 853 C CA . SER A 1 106 ? 13.420 14.505 -32.427 1.00 96.31 106 SER A CA 1
ATOM 854 C C . SER A 1 106 ? 13.875 13.688 -33.644 1.00 96.31 106 SER A C 1
ATOM 856 O O . SER A 1 106 ? 13.111 13.566 -34.601 1.00 96.31 106 SER A O 1
ATOM 858 N N . GLU A 1 107 ? 15.055 13.076 -33.603 1.00 97.81 107 GLU A N 1
ATOM 859 C CA . GLU A 1 107 ? 15.530 12.139 -34.619 1.00 97.81 107 GLU A CA 1
ATOM 860 C C . GLU A 1 107 ? 15.211 10.696 -34.217 1.00 97.81 107 GLU A C 1
ATOM 862 O O . GLU A 1 107 ? 15.258 10.329 -33.041 1.00 97.81 107 GLU A O 1
ATOM 867 N N . GLN A 1 108 ? 14.858 9.866 -35.200 1.00 97.88 108 GLN A N 1
ATOM 868 C CA . GLN A 1 108 ? 14.686 8.433 -34.985 1.00 97.88 108 GLN A CA 1
ATOM 869 C C . GLN A 1 108 ? 16.037 7.742 -35.129 1.00 97.88 108 GLN A C 1
ATOM 871 O O . GLN A 1 108 ? 16.675 7.828 -36.176 1.00 97.88 108 GLN A O 1
ATOM 876 N N . VAL A 1 109 ? 16.458 7.053 -34.074 1.00 98.00 109 VAL A N 1
ATOM 877 C CA . VAL A 1 109 ? 17.717 6.315 -34.031 1.00 98.00 109 VAL A CA 1
ATOM 878 C C . VAL A 1 109 ? 17.393 4.837 -33.867 1.00 98.00 109 VAL A C 1
ATOM 880 O O . VAL A 1 109 ? 16.768 4.429 -32.885 1.00 98.00 109 VAL A O 1
ATOM 883 N N . GLU A 1 110 ? 17.814 4.035 -34.840 1.00 97.81 110 GLU A N 1
ATOM 884 C CA . GLU A 1 110 ? 17.824 2.580 -34.726 1.00 97.81 110 GLU A CA 1
ATOM 885 C C . GLU A 1 110 ? 19.085 2.149 -33.979 1.00 97.81 110 GLU A C 1
ATOM 887 O O . GLU A 1 110 ? 20.204 2.531 -34.325 1.00 97.81 110 GLU A O 1
ATOM 892 N N . THR A 1 111 ? 18.907 1.367 -32.922 1.00 97.25 111 THR A N 1
ATOM 893 C CA . THR A 1 111 ? 20.007 0.847 -32.116 1.00 97.25 111 THR A CA 1
ATOM 894 C C . THR A 1 111 ? 19.672 -0.550 -31.598 1.00 97.25 111 THR A C 1
ATOM 896 O O . THR A 1 111 ? 18.620 -1.120 -31.893 1.00 97.25 111 THR A O 1
ATOM 899 N N . THR A 1 112 ? 20.587 -1.140 -30.842 1.00 96.94 112 THR A N 1
ATOM 900 C CA . THR A 1 112 ? 20.407 -2.457 -30.231 1.00 96.94 112 THR A CA 1
ATOM 901 C C . THR A 1 112 ? 20.642 -2.376 -28.735 1.00 96.94 112 THR A C 1
ATOM 903 O O . THR A 1 112 ? 21.516 -1.643 -28.278 1.00 96.94 112 THR A O 1
ATOM 906 N N . TRP A 1 113 ? 19.903 -3.161 -27.963 1.00 96.50 113 TRP A N 1
ATOM 907 C CA . TRP A 1 113 ? 20.065 -3.253 -26.518 1.00 96.50 113 TRP A CA 1
ATOM 908 C C . TRP A 1 113 ? 20.447 -4.670 -26.106 1.00 96.50 113 TRP A C 1
ATOM 910 O O . TRP A 1 113 ? 19.669 -5.597 -26.313 1.00 96.50 113 TRP A O 1
ATOM 920 N N . LEU A 1 114 ? 21.629 -4.852 -25.515 1.00 96.19 114 LEU A N 1
ATOM 921 C CA . LEU A 1 114 ? 22.038 -6.145 -24.971 1.00 96.19 114 LEU A CA 1
ATOM 922 C C . LEU A 1 114 ? 21.333 -6.390 -23.632 1.00 96.19 114 LEU A C 1
ATOM 924 O O . LEU A 1 114 ? 21.512 -5.621 -22.684 1.00 96.19 114 LEU A O 1
ATOM 928 N N . MET A 1 115 ? 20.548 -7.463 -23.539 1.00 95.31 115 MET A N 1
ATOM 929 C CA . MET A 1 115 ? 19.815 -7.822 -22.325 1.00 95.31 115 MET A CA 1
ATOM 930 C C . MET A 1 115 ? 20.786 -8.165 -21.183 1.00 95.31 115 MET A C 1
ATOM 932 O O . MET A 1 115 ? 21.563 -9.116 -21.307 1.00 95.31 115 MET A O 1
ATOM 936 N N . PRO A 1 116 ? 20.746 -7.438 -20.050 1.00 93.69 116 PRO A N 1
ATOM 937 C CA . PRO A 1 116 ? 21.755 -7.565 -19.003 1.00 93.69 116 PRO A CA 1
ATOM 938 C C . PRO A 1 116 ? 21.608 -8.858 -18.199 1.00 93.69 116 PRO A C 1
ATOM 940 O O . PRO A 1 116 ? 20.501 -9.358 -17.971 1.00 93.69 116 PRO A O 1
ATOM 943 N N . ARG A 1 117 ? 22.722 -9.363 -17.658 1.00 90.69 117 ARG A N 1
ATOM 944 C CA . ARG A 1 117 ? 22.707 -10.542 -16.787 1.00 90.69 117 ARG A CA 1
ATOM 945 C C . ARG A 1 117 ? 22.168 -10.245 -15.394 1.00 90.69 117 ARG A C 1
ATOM 947 O O . ARG A 1 117 ? 22.402 -9.193 -14.801 1.00 90.69 117 ARG A O 1
ATOM 954 N N . HIS A 1 118 ? 21.461 -11.220 -14.822 1.00 83.62 118 HIS A N 1
ATOM 955 C CA . HIS A 1 118 ? 20.961 -11.129 -13.451 1.00 83.62 118 HIS A CA 1
ATOM 956 C C . HIS A 1 118 ? 21.953 -11.680 -12.444 1.00 83.62 118 HIS A C 1
ATOM 958 O O . HIS A 1 118 ? 22.494 -12.777 -12.601 1.00 83.62 118 HIS A O 1
ATOM 964 N N . SER A 1 119 ? 22.110 -10.943 -11.348 1.00 87.62 119 SER A N 1
ATOM 965 C CA . SER A 1 119 ? 22.606 -11.522 -10.111 1.00 87.62 119 SER A CA 1
ATOM 966 C C . SER A 1 119 ? 21.478 -12.320 -9.446 1.00 87.62 119 SER A C 1
ATOM 968 O O . SER A 1 119 ? 20.301 -11.953 -9.510 1.00 87.62 119 SER A O 1
ATOM 970 N N . VAL A 1 120 ? 21.841 -13.396 -8.750 1.00 88.88 120 VAL A N 1
ATOM 971 C CA . VAL A 1 120 ? 20.908 -14.159 -7.899 1.00 88.88 120 VAL A CA 1
ATOM 972 C C . VAL A 1 120 ? 20.272 -13.255 -6.834 1.00 88.88 120 VAL A C 1
ATOM 974 O O . VAL A 1 120 ? 19.113 -13.429 -6.469 1.00 88.88 120 VAL A O 1
ATOM 977 N N . ILE A 1 121 ? 21.012 -12.241 -6.376 1.00 87.81 121 ILE A N 1
ATOM 978 C CA . ILE A 1 121 ? 20.552 -11.267 -5.381 1.00 87.81 121 ILE A CA 1
ATOM 979 C C . ILE A 1 121 ? 19.344 -10.480 -5.908 1.00 87.81 121 ILE A C 1
ATOM 981 O O . ILE A 1 121 ? 18.349 -10.370 -5.197 1.00 87.81 121 ILE A O 1
ATOM 985 N N . ASN A 1 122 ? 19.380 -10.017 -7.162 1.00 85.94 122 ASN A N 1
ATOM 986 C CA . ASN A 1 122 ? 18.267 -9.270 -7.758 1.00 85.94 122 ASN A CA 1
ATOM 987 C C . ASN A 1 122 ? 17.003 -10.138 -7.877 1.00 85.94 122 ASN A C 1
ATOM 989 O O . ASN A 1 122 ? 15.899 -9.663 -7.636 1.00 85.94 122 ASN A O 1
ATOM 993 N N . GLN A 1 123 ? 17.147 -11.425 -8.209 1.00 89.75 123 GLN A N 1
ATOM 994 C CA . GLN A 1 123 ? 16.006 -12.350 -8.272 1.00 89.75 123 GLN A CA 1
ATOM 995 C C . GLN A 1 123 ? 15.364 -12.552 -6.894 1.00 89.75 123 GLN A C 1
ATOM 997 O O . GLN A 1 123 ? 14.140 -12.528 -6.765 1.00 89.75 123 GLN A O 1
ATOM 1002 N N . ILE A 1 124 ? 16.185 -12.707 -5.851 1.00 91.81 124 ILE A N 1
ATOM 1003 C CA . ILE A 1 124 ? 15.707 -12.799 -4.466 1.00 91.81 124 ILE A CA 1
ATOM 1004 C C . ILE A 1 124 ? 15.004 -11.498 -4.060 1.00 91.81 124 ILE A C 1
ATOM 1006 O O . ILE A 1 124 ? 13.938 -11.547 -3.448 1.00 91.81 124 ILE A O 1
ATOM 1010 N N . GLU A 1 125 ? 15.552 -10.341 -4.433 1.00 89.50 125 GLU A N 1
ATOM 1011 C CA . GLU A 1 125 ? 14.931 -9.038 -4.186 1.00 89.50 125 GLU A CA 1
ATOM 1012 C C . GLU A 1 125 ? 13.547 -8.939 -4.844 1.00 89.50 125 GLU A C 1
ATOM 1014 O O . GLU A 1 125 ? 12.584 -8.546 -4.181 1.00 89.50 125 GLU A O 1
ATOM 1019 N N . PHE A 1 126 ? 13.410 -9.362 -6.104 1.00 90.38 126 PHE A N 1
ATOM 1020 C CA . PHE A 1 126 ? 12.125 -9.385 -6.807 1.00 90.38 126 PHE A CA 1
ATOM 1021 C C . PHE A 1 126 ? 11.120 -10.378 -6.214 1.00 90.38 126 PHE A C 1
ATOM 1023 O O . PHE A 1 126 ? 9.918 -10.188 -6.382 1.00 90.38 126 PHE A O 1
ATOM 1030 N N . LEU A 1 127 ? 11.572 -11.402 -5.486 1.00 93.06 127 LEU A N 1
ATOM 1031 C CA . LEU A 1 127 ? 10.694 -12.343 -4.793 1.00 93.06 127 LEU A CA 1
ATOM 1032 C C . LEU A 1 127 ? 10.253 -11.820 -3.414 1.00 93.06 127 LEU A C 1
ATOM 1034 O O . LEU A 1 127 ? 9.074 -11.893 -3.064 1.00 93.06 127 LEU A O 1
ATOM 1038 N N . ILE A 1 128 ? 11.193 -11.283 -2.629 1.00 93.12 128 ILE A N 1
ATOM 1039 C CA . ILE A 1 128 ? 10.956 -10.836 -1.248 1.00 93.12 128 ILE A CA 1
ATOM 1040 C C . ILE A 1 128 ? 10.220 -9.497 -1.216 1.00 93.12 128 ILE A C 1
ATOM 1042 O O . ILE A 1 128 ? 9.308 -9.321 -0.407 1.00 93.12 128 ILE A O 1
ATOM 1046 N N . THR A 1 129 ? 10.584 -8.556 -2.089 1.00 90.69 129 THR A N 1
ATOM 1047 C CA . THR A 1 129 ? 10.027 -7.197 -2.064 1.00 90.69 129 THR A CA 1
ATOM 1048 C C . THR A 1 129 ? 8.502 -7.197 -2.198 1.00 90.69 129 THR A C 1
ATOM 1050 O O . THR A 1 129 ? 7.848 -6.617 -1.332 1.00 90.69 129 THR A O 1
ATOM 1053 N N . PRO A 1 130 ? 7.883 -7.901 -3.170 1.00 92.75 130 PRO A N 1
ATOM 1054 C CA . PRO A 1 130 ? 6.429 -8.028 -3.221 1.00 92.75 130 PRO A CA 1
ATOM 1055 C C . PRO A 1 130 ? 5.818 -8.582 -1.934 1.00 92.75 130 PRO A C 1
ATOM 1057 O O . PRO A 1 130 ? 4.841 -8.026 -1.430 1.00 92.75 130 PRO A O 1
ATOM 1060 N N . LEU A 1 131 ? 6.412 -9.645 -1.379 1.00 95.00 131 LEU A N 1
ATOM 1061 C CA . LEU A 1 131 ? 5.920 -10.308 -0.174 1.00 95.00 131 LEU A CA 1
ATOM 1062 C C . LEU A 1 131 ? 5.915 -9.367 1.035 1.00 95.00 131 LEU A C 1
ATOM 1064 O O . LEU A 1 131 ? 4.975 -9.403 1.824 1.00 95.00 131 LEU A O 1
ATOM 1068 N N . LEU A 1 132 ? 6.909 -8.487 1.163 1.00 92.75 132 LEU A N 1
ATOM 1069 C CA . LEU A 1 132 ? 6.937 -7.477 2.225 1.00 92.75 132 LEU A CA 1
ATOM 1070 C C . LEU A 1 132 ? 5.797 -6.455 2.103 1.00 92.75 132 LEU A C 1
ATOM 1072 O O . LEU A 1 132 ? 5.352 -5.917 3.117 1.00 92.75 132 LEU A O 1
ATOM 1076 N N . ILE A 1 133 ? 5.299 -6.210 0.889 1.00 93.44 133 ILE A N 1
ATOM 1077 C CA . ILE A 1 133 ? 4.284 -5.186 0.621 1.00 93.44 133 ILE A CA 1
ATOM 1078 C C . ILE A 1 133 ? 2.870 -5.773 0.711 1.00 93.44 133 ILE A C 1
ATOM 1080 O O . ILE A 1 133 ? 2.044 -5.258 1.467 1.00 93.44 133 ILE A O 1
ATOM 1084 N N . TYR A 1 134 ? 2.561 -6.861 -0.009 1.00 96.50 134 TYR A N 1
ATOM 1085 C CA . TYR A 1 134 ? 1.225 -7.478 0.065 1.00 96.50 134 TYR A CA 1
ATOM 1086 C C . TYR A 1 134 ? 1.059 -8.403 1.274 1.00 96.50 134 TYR A C 1
ATOM 1088 O O . TYR A 1 134 ? -0.069 -8.639 1.717 1.00 96.50 134 TYR A O 1
ATOM 1096 N N . GLY A 1 135 ? 2.153 -8.951 1.810 1.00 96.88 135 GLY A N 1
ATOM 1097 C CA . GLY A 1 135 ? 2.135 -9.928 2.899 1.00 96.88 135 GLY A CA 1
ATOM 1098 C C . GLY A 1 135 ? 1.379 -9.434 4.128 1.00 96.88 135 GLY A C 1
ATOM 1099 O O . GLY A 1 135 ? 0.516 -10.165 4.606 1.00 96.88 135 GLY A O 1
ATOM 1100 N N . PRO A 1 136 ? 1.589 -8.195 4.609 1.00 95.88 136 PRO A N 1
ATOM 1101 C CA . PRO A 1 136 ? 0.818 -7.629 5.715 1.00 95.88 136 PRO A CA 1
ATOM 1102 C C . PRO A 1 136 ? -0.695 -7.574 5.464 1.00 95.88 136 PRO A C 1
ATOM 1104 O O . PRO A 1 136 ? -1.478 -7.833 6.379 1.00 95.88 136 PRO A O 1
ATOM 1107 N N . PHE A 1 137 ? -1.128 -7.296 4.231 1.00 97.75 137 PHE A N 1
ATOM 1108 C CA . PHE A 1 137 ? -2.548 -7.305 3.866 1.00 97.75 137 PHE A CA 1
ATOM 1109 C C . PHE A 1 137 ? -3.116 -8.724 3.870 1.00 97.75 137 PHE A C 1
ATOM 1111 O O . PHE A 1 137 ? -4.165 -8.963 4.470 1.00 97.75 137 PHE A O 1
ATOM 1118 N N . TRP A 1 138 ? -2.408 -9.685 3.273 1.00 98.31 138 TRP A N 1
ATOM 1119 C CA . TRP A 1 138 ? -2.813 -11.090 3.311 1.00 98.31 138 TRP A CA 1
ATOM 1120 C C . TRP A 1 138 ? -2.824 -11.652 4.745 1.00 98.31 138 TRP A C 1
ATOM 1122 O O . TRP A 1 138 ? -3.798 -12.293 5.150 1.00 98.31 138 TRP A O 1
ATOM 1132 N N . LEU A 1 139 ? -1.784 -11.377 5.536 1.00 97.44 139 LEU A N 1
ATOM 1133 C CA . LEU A 1 139 ? -1.679 -11.784 6.938 1.00 97.44 139 LEU A CA 1
ATOM 1134 C C . LEU A 1 139 ? -2.827 -11.204 7.756 1.00 97.44 139 LEU A C 1
ATOM 1136 O O . LEU A 1 139 ? -3.459 -11.942 8.508 1.00 97.44 139 LEU A O 1
ATOM 1140 N N . MET A 1 140 ? -3.141 -9.917 7.584 1.00 96.38 140 MET A N 1
ATOM 1141 C CA . MET A 1 140 ? -4.247 -9.294 8.304 1.00 96.38 140 MET A CA 1
ATOM 1142 C C . MET A 1 140 ? -5.594 -9.890 7.893 1.00 96.38 140 MET A C 1
ATOM 1144 O O . MET A 1 140 ? -6.369 -10.284 8.761 1.00 96.38 140 MET A O 1
ATOM 1148 N N . GLY A 1 141 ? -5.857 -10.037 6.591 1.00 97.12 141 GLY A N 1
ATOM 1149 C CA . GLY A 1 141 ? -7.082 -10.676 6.099 1.00 97.12 141 GLY A CA 1
ATOM 1150 C C . GLY A 1 141 ? -7.256 -12.089 6.664 1.00 97.12 141 GLY A C 1
ATOM 1151 O O . GLY A 1 141 ? -8.337 -12.449 7.129 1.00 97.12 141 GLY A O 1
ATOM 1152 N N . SER A 1 142 ? -6.167 -12.857 6.722 1.00 97.81 142 SER A N 1
ATOM 1153 C CA . SER A 1 142 ? -6.136 -14.202 7.307 1.00 97.81 142 SER A CA 1
ATOM 1154 C C . SER A 1 142 ? -6.349 -14.179 8.820 1.00 97.81 142 SER A C 1
ATOM 1156 O O . SER A 1 142 ? -7.114 -14.983 9.351 1.00 97.81 142 SER A O 1
ATOM 1158 N N . PHE A 1 143 ? -5.732 -13.229 9.523 1.00 95.75 143 PHE A N 1
ATOM 1159 C CA . PHE A 1 143 ? -5.907 -13.052 10.959 1.00 95.75 143 PHE A CA 1
ATOM 1160 C C . PHE A 1 143 ? -7.365 -12.727 11.313 1.00 95.75 143 PHE A C 1
ATOM 1162 O O . PHE A 1 143 ? -7.956 -13.382 12.175 1.00 95.75 143 PHE A O 1
ATOM 1169 N N . ILE A 1 144 ? -7.982 -11.782 10.597 1.00 95.06 144 ILE A N 1
ATOM 1170 C CA . ILE A 1 144 ? -9.396 -11.425 10.764 1.00 95.06 144 ILE A CA 1
ATOM 1171 C C . ILE A 1 144 ? -10.283 -12.644 10.492 1.00 95.06 144 ILE A C 1
ATOM 1173 O O . ILE A 1 144 ? -11.152 -12.982 11.301 1.00 95.06 144 ILE A O 1
ATOM 1177 N N . LEU A 1 145 ? -10.047 -13.335 9.374 1.00 95.75 145 LEU A N 1
ATOM 1178 C CA . LEU A 1 145 ? -10.813 -14.503 8.938 1.00 95.75 145 LEU A CA 1
ATOM 1179 C C . LEU A 1 145 ? -10.813 -15.635 9.975 1.00 95.75 145 LEU A C 1
ATOM 1181 O O . LEU A 1 145 ? -11.850 -16.264 10.218 1.00 95.75 145 LEU A O 1
ATOM 1185 N N . LEU A 1 146 ? -9.660 -15.891 10.594 1.00 94.75 146 LEU A N 1
ATOM 1186 C CA . LEU A 1 146 ? -9.458 -17.039 11.474 1.00 94.75 146 LEU A CA 1
ATOM 1187 C C . LEU A 1 146 ? -9.760 -16.736 12.946 1.00 94.75 146 LEU A C 1
ATOM 1189 O O . LEU A 1 146 ? -10.348 -17.585 13.623 1.00 94.75 146 LEU A O 1
ATOM 1193 N N . PHE A 1 147 ? -9.405 -15.548 13.440 1.00 92.25 147 PHE A N 1
ATOM 1194 C CA . PHE A 1 147 ? -9.387 -15.265 14.879 1.00 92.25 147 PHE A CA 1
ATOM 1195 C C . PHE A 1 147 ? -10.437 -14.253 15.337 1.00 92.25 147 PHE A C 1
ATOM 1197 O O . PHE A 1 147 ? -10.877 -14.326 16.486 1.00 92.25 147 PHE A O 1
ATOM 1204 N N . MET A 1 148 ? -10.885 -13.342 14.470 1.00 90.50 148 MET A N 1
ATOM 1205 C CA . MET A 1 148 ? -11.762 -12.253 14.901 1.00 90.50 148 MET A CA 1
ATOM 1206 C C . MET A 1 148 ? -13.243 -12.642 14.949 1.00 90.50 148 MET A C 1
ATOM 1208 O O . MET A 1 148 ? -13.758 -13.418 14.137 1.00 90.50 148 MET A O 1
ATOM 1212 N N . LYS A 1 149 ? -13.938 -12.076 15.940 1.00 87.69 149 LYS A N 1
ATOM 1213 C CA . LYS A 1 149 ? -15.383 -12.194 16.177 1.00 87.69 149 LYS A CA 1
ATOM 1214 C C . LYS A 1 149 ? -15.932 -10.848 16.667 1.00 87.69 149 LYS A C 1
ATOM 1216 O O . LYS A 1 149 ? -15.177 -10.131 17.315 1.00 87.69 149 LYS A O 1
ATOM 1221 N N . PRO A 1 150 ? -17.231 -10.556 16.473 1.00 90.19 150 PRO A N 1
ATOM 1222 C CA . PRO A 1 150 ? -18.250 -11.345 15.765 1.00 90.19 150 PRO A CA 1
ATOM 1223 C C . PRO A 1 150 ? -18.065 -11.373 14.235 1.00 90.19 150 PRO A C 1
ATOM 1225 O O . PRO A 1 150 ? -17.439 -10.497 13.656 1.00 90.19 150 PRO A O 1
ATOM 1228 N N . ARG A 1 151 ? -18.620 -12.398 13.567 1.00 91.69 151 ARG A N 1
ATOM 1229 C CA . ARG A 1 151 ? -18.575 -12.559 12.096 1.00 91.69 151 ARG A CA 1
ATOM 1230 C C . ARG A 1 151 ? -19.721 -11.806 11.408 1.00 91.69 151 ARG A C 1
ATOM 1232 O O . ARG A 1 151 ? -20.583 -12.420 10.777 1.00 91.69 151 ARG A O 1
ATOM 1239 N N . ASP A 1 152 ? -19.759 -10.494 11.600 1.00 93.75 152 ASP A N 1
ATOM 1240 C CA . ASP A 1 152 ? -20.772 -9.594 11.041 1.00 93.75 152 ASP A CA 1
ATOM 1241 C C . ASP A 1 152 ? -20.414 -9.095 9.620 1.00 93.75 152 ASP A C 1
ATOM 1243 O O . ASP A 1 152 ? -19.490 -9.593 8.972 1.00 93.75 152 ASP A O 1
ATOM 1247 N N . GLU A 1 153 ? -21.177 -8.127 9.101 1.00 94.12 153 GLU A N 1
ATOM 1248 C CA . GLU A 1 153 ? -20.928 -7.500 7.791 1.00 94.12 153 GLU A CA 1
ATOM 1249 C C . GLU A 1 153 ? -19.554 -6.795 7.750 1.00 94.12 153 GLU A C 1
ATOM 1251 O O . GLU A 1 153 ? -18.850 -6.879 6.743 1.00 94.12 153 GLU A O 1
ATOM 1256 N N . ARG A 1 154 ? -19.133 -6.173 8.865 1.00 93.81 154 ARG A N 1
ATOM 1257 C CA . ARG A 1 154 ? -17.856 -5.445 8.998 1.00 93.81 154 ARG A CA 1
ATOM 1258 C C . ARG A 1 154 ? -16.672 -6.394 8.880 1.00 93.81 154 ARG A C 1
ATOM 1260 O O . ARG A 1 154 ? -15.721 -6.108 8.159 1.00 93.81 154 ARG A O 1
ATOM 1267 N N . TRP A 1 155 ? -16.771 -7.545 9.541 1.00 94.56 155 TRP A N 1
ATOM 1268 C CA . TRP A 1 155 ? -15.796 -8.624 9.439 1.00 94.56 155 TRP A CA 1
ATOM 1269 C C . TRP A 1 155 ? -15.600 -9.067 7.983 1.00 94.56 155 TRP A C 1
ATOM 1271 O O . TRP A 1 155 ? -14.467 -9.112 7.506 1.00 94.56 155 TRP A O 1
ATOM 1281 N N . ARG A 1 156 ? -16.693 -9.313 7.243 1.00 96.12 156 ARG A N 1
ATOM 1282 C CA . ARG A 1 156 ? -16.618 -9.744 5.833 1.00 96.12 156 ARG A CA 1
ATOM 1283 C C . ARG A 1 156 ? -15.954 -8.696 4.951 1.00 96.12 156 ARG A C 1
ATOM 1285 O O . ARG A 1 156 ? -15.045 -9.039 4.200 1.00 96.12 156 ARG A O 1
ATOM 1292 N N . ILE A 1 157 ? -16.394 -7.438 5.032 1.00 96.75 157 ILE A N 1
ATOM 1293 C CA . ILE A 1 157 ? -15.857 -6.392 4.155 1.00 96.75 157 ILE A CA 1
ATOM 1294 C C . ILE A 1 157 ? -14.388 -6.097 4.460 1.00 96.75 157 ILE A C 1
ATOM 1296 O O . ILE A 1 157 ? -13.639 -5.810 3.536 1.00 96.75 157 ILE A O 1
ATOM 1300 N N . LEU A 1 158 ? -13.949 -6.228 5.716 1.00 96.12 158 LEU A N 1
ATOM 1301 C CA . LEU A 1 158 ? -12.549 -6.027 6.082 1.00 96.12 158 LEU A CA 1
ATOM 1302 C C . LEU A 1 158 ? -11.647 -7.133 5.511 1.00 96.12 158 LEU A C 1
ATOM 1304 O O . LEU A 1 158 ? -10.563 -6.837 5.020 1.00 96.12 158 LEU A O 1
ATOM 1308 N N . ILE A 1 159 ? -12.114 -8.387 5.495 1.00 97.38 159 ILE A N 1
ATOM 1309 C CA . ILE A 1 159 ? -11.409 -9.491 4.822 1.00 97.38 159 ILE A CA 1
ATOM 1310 C C . ILE A 1 159 ? -11.322 -9.235 3.318 1.00 97.38 159 ILE A C 1
ATOM 1312 O O . ILE A 1 159 ? -10.246 -9.360 2.737 1.00 97.38 159 ILE A O 1
ATOM 1316 N N . VAL A 1 160 ? -12.445 -8.862 2.693 1.00 97.94 160 VAL A N 1
ATOM 1317 C CA . VAL A 1 160 ? -12.494 -8.565 1.254 1.00 97.94 160 VAL A CA 1
ATOM 1318 C C . VAL A 1 160 ? -11.575 -7.394 0.919 1.00 97.94 160 VAL A C 1
ATOM 1320 O O . VAL A 1 160 ? -10.817 -7.492 -0.038 1.00 97.94 160 VAL A O 1
ATOM 1323 N N . PHE A 1 161 ? -11.579 -6.331 1.725 1.00 97.81 161 PHE A N 1
ATOM 1324 C CA . PHE A 1 161 ? -10.640 -5.216 1.626 1.00 97.81 161 PHE A CA 1
ATOM 1325 C C . PHE A 1 161 ? -9.194 -5.711 1.668 1.00 97.81 161 PHE A C 1
ATOM 1327 O O . PHE A 1 161 ? -8.464 -5.535 0.699 1.00 97.81 161 PHE A O 1
ATOM 1334 N N . SER A 1 162 ? -8.802 -6.413 2.733 1.00 97.75 162 SER A N 1
ATOM 1335 C CA . SER A 1 162 ? -7.432 -6.892 2.904 1.00 97.75 162 SER A CA 1
ATOM 1336 C C . SER A 1 162 ? -6.971 -7.811 1.769 1.00 97.75 162 SER A C 1
ATOM 1338 O O . SER A 1 162 ? -5.888 -7.611 1.227 1.00 97.75 162 SER A O 1
ATOM 1340 N N . PHE A 1 163 ? -7.778 -8.792 1.361 1.00 98.50 163 PHE A N 1
ATOM 1341 C CA . PHE A 1 163 ? -7.399 -9.712 0.286 1.00 98.50 163 PHE A CA 1
ATOM 1342 C C . PHE A 1 163 ? -7.409 -9.061 -1.095 1.00 98.50 163 PHE A C 1
ATOM 1344 O O . PHE A 1 163 ? -6.497 -9.316 -1.877 1.00 98.50 163 PHE A O 1
ATOM 1351 N N . THR A 1 164 ? -8.373 -8.188 -1.393 1.00 98.44 164 THR A N 1
ATOM 1352 C CA . THR A 1 164 ? -8.402 -7.484 -2.685 1.00 98.44 164 THR A CA 1
ATOM 1353 C C . THR A 1 164 ? -7.198 -6.555 -2.813 1.00 98.44 164 THR A C 1
ATOM 1355 O O . THR A 1 164 ? -6.549 -6.552 -3.854 1.00 98.44 164 THR A O 1
ATOM 1358 N N . THR A 1 165 ? -6.831 -5.829 -1.751 1.00 98.06 165 THR A N 1
ATOM 1359 C CA . THR A 1 165 ? -5.624 -4.991 -1.752 1.00 98.06 165 THR A CA 1
ATOM 1360 C C . THR A 1 165 ? -4.351 -5.831 -1.871 1.00 98.06 165 THR A C 1
ATOM 1362 O O . THR A 1 165 ? -3.460 -5.459 -2.628 1.00 98.06 165 THR A O 1
ATOM 1365 N N . ALA A 1 166 ? -4.266 -6.985 -1.196 1.00 98.25 166 ALA A N 1
ATOM 1366 C CA . ALA A 1 166 ? -3.123 -7.891 -1.339 1.00 98.25 166 ALA A CA 1
ATOM 1367 C C . ALA A 1 166 ? -2.950 -8.375 -2.790 1.00 98.25 166 ALA A C 1
ATOM 1369 O O . ALA A 1 166 ? -1.844 -8.312 -3.325 1.00 98.25 166 ALA A O 1
ATOM 1370 N N . LEU A 1 167 ? -4.041 -8.801 -3.437 1.00 98.56 167 LEU A N 1
ATOM 1371 C CA . LEU A 1 167 ? -4.037 -9.218 -4.841 1.00 98.56 167 LEU A CA 1
ATOM 1372 C C . LEU A 1 167 ? -3.661 -8.061 -5.769 1.00 98.56 167 LEU A C 1
ATOM 1374 O O . LEU A 1 167 ? -2.813 -8.229 -6.638 1.00 98.56 167 LEU A O 1
ATOM 1378 N N . TRP A 1 168 ? -4.247 -6.881 -5.559 1.00 98.38 168 TRP A N 1
ATOM 1379 C CA . TRP A 1 168 ? -3.955 -5.689 -6.355 1.00 98.38 168 TRP A CA 1
ATOM 1380 C C . TRP A 1 168 ? -2.471 -5.301 -6.281 1.00 98.38 168 TRP A C 1
ATOM 1382 O O . TRP A 1 168 ? -1.863 -5.042 -7.314 1.00 98.38 168 TRP A O 1
ATOM 1392 N N . ILE A 1 169 ? -1.856 -5.352 -5.092 1.00 96.88 169 ILE A N 1
ATOM 1393 C CA . ILE A 1 169 ? -0.414 -5.108 -4.917 1.00 96.88 169 ILE A CA 1
ATOM 1394 C C . ILE A 1 169 ? 0.416 -6.196 -5.609 1.00 96.88 169 ILE A C 1
ATOM 1396 O O . ILE A 1 169 ? 1.353 -5.879 -6.342 1.00 96.88 169 ILE A O 1
ATOM 1400 N N . ALA A 1 170 ? 0.093 -7.474 -5.381 1.00 97.69 170 ALA A N 1
ATOM 1401 C CA . ALA A 1 170 ? 0.860 -8.591 -5.929 1.00 97.69 170 ALA A CA 1
ATOM 1402 C C . ALA A 1 170 ? 0.876 -8.584 -7.464 1.00 97.69 170 ALA A C 1
ATOM 1404 O O . ALA A 1 170 ? 1.915 -8.828 -8.068 1.00 97.69 170 ALA A O 1
ATOM 1405 N N . VAL A 1 171 ? -0.261 -8.256 -8.079 1.00 98.12 171 VAL A N 1
ATOM 1406 C CA . VAL A 1 171 ? -0.423 -8.120 -9.531 1.00 98.12 171 VAL A CA 1
ATOM 1407 C C . VAL A 1 171 ? 0.182 -6.812 -10.055 1.00 98.12 171 VAL A C 1
ATOM 1409 O O . VAL A 1 171 ? 0.711 -6.774 -11.165 1.00 98.12 171 VAL A O 1
ATOM 1412 N N . GLY A 1 172 ? 0.124 -5.735 -9.268 1.00 96.44 172 GLY A N 1
ATOM 1413 C CA . GLY A 1 172 ? 0.583 -4.411 -9.676 1.00 96.44 172 GLY A CA 1
ATOM 1414 C C . GLY A 1 172 ? 2.090 -4.307 -9.880 1.00 96.44 172 GLY A C 1
ATOM 1415 O O . GLY A 1 172 ? 2.527 -3.636 -10.809 1.00 96.44 172 GLY A O 1
ATOM 1416 N N . LEU A 1 173 ? 2.892 -5.008 -9.080 1.00 93.25 173 LEU A N 1
ATOM 1417 C CA . LEU A 1 173 ? 4.356 -4.975 -9.198 1.00 93.25 173 LEU A CA 1
ATOM 1418 C C . LEU A 1 173 ? 4.872 -5.481 -10.566 1.00 93.25 173 LEU A C 1
ATOM 1420 O O . LEU A 1 173 ? 5.603 -4.739 -11.219 1.00 93.25 173 LEU A O 1
ATOM 1424 N N . PRO A 1 174 ? 4.452 -6.656 -11.078 1.00 96.19 174 PRO A N 1
ATOM 1425 C CA . PRO A 1 174 ? 4.797 -7.102 -12.431 1.00 96.19 174 PRO A CA 1
ATOM 1426 C C . PRO A 1 174 ? 3.981 -6.440 -13.551 1.00 96.19 174 PRO A C 1
ATOM 1428 O O . PRO A 1 174 ? 4.101 -6.849 -14.705 1.00 96.19 174 PRO A O 1
ATOM 1431 N N . SER A 1 175 ? 3.097 -5.479 -13.265 1.00 96.31 175 SER A N 1
ATOM 1432 C CA . SER A 1 175 ? 2.205 -4.914 -14.293 1.00 96.31 175 SER A CA 1
ATOM 1433 C C . SER A 1 175 ? 2.947 -4.155 -15.394 1.00 96.31 175 SER A C 1
ATOM 1435 O O . SER A 1 175 ? 2.524 -4.204 -16.546 1.00 96.31 175 SER A O 1
ATOM 1437 N N . VAL A 1 176 ? 4.081 -3.525 -15.066 1.00 92.88 176 VAL A N 1
ATOM 1438 C CA . VAL A 1 176 ? 4.905 -2.753 -16.013 1.00 92.88 176 VAL A CA 1
ATOM 1439 C C . VAL A 1 176 ? 5.491 -3.648 -17.106 1.00 92.88 176 VAL A C 1
ATOM 1441 O O . VAL A 1 176 ? 5.519 -3.259 -18.269 1.00 92.88 176 VAL A O 1
ATOM 1444 N N . SER A 1 177 ? 5.891 -4.873 -16.759 1.00 94.69 177 SER A N 1
ATOM 1445 C CA . SER A 1 177 ? 6.381 -5.864 -17.723 1.00 94.69 177 SER A CA 1
ATOM 1446 C C . SER A 1 177 ? 5.264 -6.671 -18.383 1.00 94.69 177 SER A C 1
ATOM 1448 O O . SER A 1 177 ? 5.533 -7.455 -19.286 1.00 94.69 177 SER A O 1
ATOM 1450 N N . ARG A 1 178 ? 4.009 -6.498 -17.946 1.00 96.69 178 ARG A N 1
ATOM 1451 C CA . ARG A 1 178 ? 2.793 -7.103 -18.527 1.00 96.69 178 ARG A CA 1
ATOM 1452 C C . ARG A 1 178 ? 2.760 -8.636 -18.555 1.00 96.69 178 ARG A C 1
ATOM 1454 O O . ARG A 1 178 ? 1.839 -9.240 -19.104 1.00 96.69 178 ARG A O 1
ATOM 1461 N N . VAL A 1 179 ? 3.725 -9.287 -17.913 1.00 96.62 179 VAL A N 1
ATOM 1462 C CA . VAL A 1 179 ? 3.837 -10.744 -17.865 1.00 96.62 179 VAL A CA 1
ATOM 1463 C C . VAL A 1 179 ? 2.637 -11.392 -17.183 1.00 96.62 179 VAL A C 1
ATOM 1465 O O . VAL A 1 179 ? 2.131 -10.921 -16.167 1.00 96.62 179 VAL A O 1
ATOM 1468 N N . SER A 1 180 ? 2.184 -12.521 -17.731 1.00 97.44 180 SER A N 1
ATOM 1469 C CA . SER A 1 180 ? 1.023 -13.267 -17.215 1.00 97.44 180 SER A CA 1
ATOM 1470 C C . SER A 1 180 ? -0.235 -12.402 -17.048 1.00 97.44 180 SER A C 1
ATOM 1472 O O . SER A 1 180 ? -0.981 -12.544 -16.074 1.00 97.44 180 SER A O 1
ATOM 1474 N N . ASN A 1 181 ? -0.460 -11.482 -17.995 1.00 97.88 181 ASN A N 1
ATOM 1475 C CA . ASN A 1 181 ? -1.590 -10.550 -18.001 1.00 97.88 181 ASN A CA 1
ATOM 1476 C C . ASN A 1 181 ? -1.677 -9.677 -16.734 1.00 97.88 181 ASN A C 1
ATOM 1478 O O . ASN A 1 181 ? -2.760 -9.205 -16.383 1.00 97.88 181 ASN A O 1
ATOM 1482 N N . SER A 1 182 ? -0.558 -9.460 -16.034 1.00 97.81 182 SER A N 1
ATOM 1483 C CA . SER A 1 182 ? -0.495 -8.664 -14.802 1.00 97.81 182 SER A CA 1
ATOM 1484 C C . SER A 1 182 ? -1.103 -7.270 -14.983 1.00 97.81 182 SER A C 1
ATOM 1486 O O . SER A 1 182 ? -1.872 -6.818 -14.140 1.00 97.81 182 SER A O 1
ATOM 1488 N N . SER A 1 183 ? -0.845 -6.616 -16.119 1.00 97.31 183 SER A N 1
ATOM 1489 C CA . SER A 1 183 ? -1.447 -5.319 -16.451 1.00 97.31 183 SER A CA 1
ATOM 1490 C C . SER A 1 183 ? -2.979 -5.393 -16.533 1.00 97.31 183 SER A C 1
ATOM 1492 O O . SER A 1 183 ? -3.6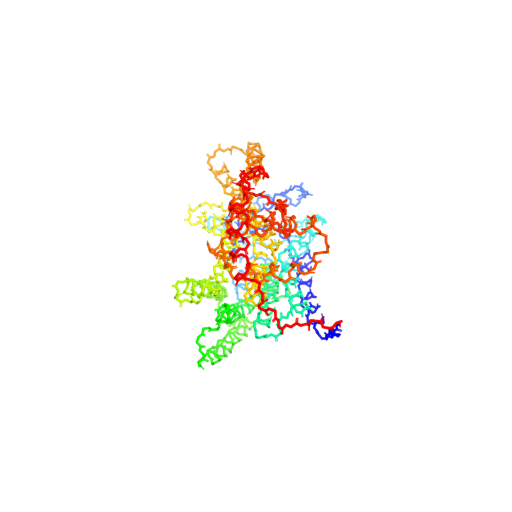63 -4.615 -15.870 1.00 97.31 183 SER A O 1
ATOM 1494 N N . LEU A 1 184 ? -3.548 -6.377 -17.240 1.00 97.88 184 LEU A N 1
ATOM 1495 C CA . LEU A 1 184 ? -5.007 -6.537 -17.339 1.00 97.88 184 LEU A CA 1
ATOM 1496 C C . LEU A 1 184 ? -5.657 -6.751 -15.969 1.00 97.88 184 LEU A C 1
ATOM 1498 O O . LEU A 1 184 ? -6.655 -6.106 -15.640 1.00 97.88 184 LEU A O 1
ATOM 1502 N N . PHE A 1 185 ? -5.077 -7.630 -15.150 1.00 98.44 185 PHE A N 1
ATOM 1503 C CA . PHE A 1 185 ? -5.605 -7.908 -13.819 1.00 98.44 185 PHE A CA 1
ATOM 1504 C C . PHE A 1 185 ? -5.457 -6.715 -12.874 1.00 98.44 185 PHE A C 1
ATOM 1506 O O . PHE A 1 185 ? -6.381 -6.460 -12.104 1.00 98.44 185 PHE A O 1
ATOM 1513 N N . LEU A 1 186 ? -4.364 -5.945 -12.948 1.00 98.06 186 LEU A N 1
ATOM 1514 C CA . LEU A 1 186 ? -4.203 -4.718 -12.163 1.00 98.06 186 LEU A CA 1
ATOM 1515 C C . LEU A 1 186 ? -5.342 -3.737 -12.458 1.00 98.06 186 LEU A C 1
ATOM 1517 O O . LEU A 1 186 ? -5.960 -3.200 -11.536 1.00 98.06 186 LEU A O 1
ATOM 1521 N N . HIS A 1 187 ? -5.635 -3.512 -13.737 1.00 97.94 187 HIS A N 1
ATOM 1522 C CA . HIS A 1 187 ? -6.671 -2.575 -14.158 1.00 97.94 187 HIS A CA 1
ATOM 1523 C C . HIS A 1 187 ? -8.062 -3.050 -13.724 1.00 97.94 187 HIS A C 1
ATOM 1525 O O . HIS A 1 187 ? -8.808 -2.295 -13.099 1.00 97.94 187 HIS A O 1
ATOM 1531 N N . ALA A 1 188 ? -8.383 -4.326 -13.950 1.00 98.56 188 ALA A N 1
ATOM 1532 C CA . ALA A 1 188 ? -9.648 -4.906 -13.508 1.00 98.56 188 ALA A CA 1
ATOM 1533 C C . ALA A 1 188 ? -9.814 -4.845 -11.977 1.00 98.56 188 ALA A C 1
ATOM 1535 O O . ALA A 1 188 ? -10.860 -4.428 -11.476 1.00 98.56 188 ALA A O 1
ATOM 1536 N N . LEU A 1 189 ? -8.766 -5.191 -11.219 1.00 98.50 189 LEU A N 1
ATOM 1537 C CA . LEU A 1 189 ? -8.773 -5.100 -9.757 1.00 98.50 189 LEU A CA 1
ATOM 1538 C C . LEU A 1 189 ? -8.916 -3.653 -9.277 1.00 98.50 189 LEU A C 1
ATOM 1540 O O . LEU A 1 189 ? -9.587 -3.429 -8.275 1.00 98.50 189 LEU A O 1
ATOM 1544 N N . SER A 1 190 ? -8.361 -2.672 -9.995 1.00 98.44 190 SER A N 1
ATOM 1545 C CA . SER A 1 190 ? -8.495 -1.249 -9.647 1.00 98.44 190 SER A CA 1
ATOM 1546 C C . SER A 1 190 ? -9.958 -0.795 -9.642 1.00 98.44 190 SER A C 1
ATOM 1548 O O . SER A 1 190 ? -10.374 -0.078 -8.733 1.00 98.44 190 SER A O 1
ATOM 1550 N N . TRP A 1 191 ? -10.775 -1.276 -10.586 1.00 98.56 191 TRP A N 1
ATOM 1551 C CA . TRP A 1 191 ? -12.223 -1.037 -10.574 1.00 98.56 191 TRP A CA 1
ATOM 1552 C C . TRP A 1 191 ? -12.925 -1.735 -9.409 1.00 98.56 191 TRP A C 1
ATOM 1554 O O . TRP A 1 191 ? -13.810 -1.142 -8.795 1.00 98.56 191 TRP A O 1
ATOM 1564 N N . ILE A 1 192 ? -12.500 -2.951 -9.052 1.00 98.56 192 ILE A N 1
ATOM 1565 C CA . ILE A 1 192 ? -13.036 -3.707 -7.906 1.00 98.56 192 ILE A CA 1
ATOM 1566 C C . ILE A 1 192 ? -12.667 -3.048 -6.564 1.00 98.56 192 ILE A C 1
ATOM 1568 O O . ILE A 1 192 ? -13.424 -3.166 -5.595 1.00 98.56 192 ILE A O 1
ATOM 1572 N N . LEU A 1 193 ? -11.562 -2.298 -6.481 1.00 98.44 193 LEU A N 1
ATOM 1573 C CA . LEU A 1 193 ? -11.223 -1.542 -5.271 1.00 98.44 193 LEU A CA 1
ATOM 1574 C C . LEU A 1 193 ? -12.281 -0.486 -4.934 1.00 98.44 193 LEU A C 1
ATOM 1576 O O . LEU A 1 193 ? -12.561 -0.294 -3.753 1.00 98.44 193 LEU A O 1
ATOM 1580 N N . ILE A 1 194 ? -12.911 0.154 -5.928 1.00 98.38 194 ILE A N 1
ATOM 1581 C CA . ILE A 1 194 ? -13.926 1.197 -5.702 1.00 98.38 194 ILE A CA 1
ATOM 1582 C C . ILE A 1 194 ? -15.069 0.703 -4.801 1.00 98.38 194 ILE A C 1
ATOM 1584 O O . ILE A 1 194 ? -15.248 1.271 -3.719 1.00 98.38 194 ILE A O 1
ATOM 1588 N N . PRO A 1 195 ? -15.860 -0.326 -5.177 1.00 98.50 195 PRO A N 1
ATOM 1589 C CA . PRO A 1 195 ? -16.974 -0.760 -4.353 1.00 98.50 195 PRO A CA 1
ATOM 1590 C C . PRO A 1 195 ? -16.491 -1.296 -3.011 1.00 98.50 195 PRO A C 1
ATOM 1592 O O . PRO A 1 195 ? -17.137 -1.029 -2.009 1.00 98.50 195 PRO A O 1
ATOM 1595 N N . VAL A 1 196 ? -15.348 -1.988 -2.950 1.00 98.31 196 VAL A N 1
ATOM 1596 C CA . VAL A 1 196 ? -14.817 -2.543 -1.697 1.00 98.31 196 VAL A CA 1
ATOM 1597 C C . VAL A 1 196 ? -14.442 -1.432 -0.714 1.00 98.31 196 VAL A C 1
ATOM 1599 O O . VAL A 1 196 ? -14.846 -1.473 0.449 1.00 98.31 196 VAL A O 1
ATOM 1602 N N . TYR A 1 197 ? -13.712 -0.418 -1.177 1.00 98.06 197 TYR A N 1
ATOM 1603 C CA . TYR A 1 197 ? -13.227 0.676 -0.339 1.00 98.06 197 TYR A CA 1
ATOM 1604 C C . TYR A 1 197 ? -14.379 1.588 0.076 1.00 98.06 197 TYR A C 1
ATOM 1606 O O . TYR A 1 197 ? -14.512 1.914 1.257 1.00 98.06 197 TYR A O 1
ATOM 1614 N N . LEU A 1 198 ? -15.265 1.956 -0.852 1.00 97.62 198 LEU A N 1
ATOM 1615 C CA . LEU A 1 198 ? -16.422 2.785 -0.520 1.00 97.62 198 LEU A CA 1
ATOM 1616 C C . LEU A 1 198 ? -17.410 2.034 0.380 1.00 97.62 198 LEU A C 1
ATOM 1618 O O . LEU A 1 198 ? -17.911 2.616 1.336 1.00 97.62 198 LEU A O 1
ATOM 1622 N N . HIS A 1 199 ? -17.648 0.738 0.158 1.00 97.44 199 HIS A N 1
ATOM 1623 C CA . HIS A 1 199 ? -18.499 -0.074 1.031 1.00 97.44 199 HIS A CA 1
ATOM 1624 C C . HIS A 1 199 ? -17.938 -0.137 2.456 1.00 97.44 199 HIS A C 1
ATOM 1626 O O . HIS A 1 199 ? -18.678 0.112 3.410 1.00 97.44 199 HIS A O 1
ATOM 1632 N N . LEU A 1 200 ? -16.632 -0.372 2.616 1.00 96.69 200 LEU A N 1
ATOM 1633 C CA . LEU A 1 200 ? -15.975 -0.336 3.923 1.00 96.69 200 LEU A CA 1
ATOM 1634 C C . LEU A 1 200 ? -16.247 0.993 4.644 1.00 96.69 200 LEU A C 1
ATOM 1636 O O . LEU A 1 200 ? -16.718 0.995 5.781 1.00 96.69 200 LEU A O 1
ATOM 1640 N N . HIS A 1 201 ? -16.054 2.118 3.955 1.00 95.56 201 HIS A N 1
ATOM 1641 C CA . HIS A 1 201 ? -16.263 3.458 4.508 1.00 95.56 201 HIS A CA 1
ATOM 1642 C C . HIS A 1 201 ? -17.726 3.873 4.647 1.00 95.56 201 HIS A C 1
ATOM 1644 O O . HIS A 1 201 ? -18.030 4.787 5.408 1.00 95.56 201 HIS A O 1
ATOM 1650 N N . LEU A 1 202 ? -18.664 3.217 3.971 1.00 95.31 202 LEU A N 1
ATOM 1651 C CA . LEU A 1 202 ? -20.100 3.391 4.195 1.00 95.31 202 LEU A CA 1
ATOM 1652 C C . LEU A 1 202 ? -20.597 2.549 5.376 1.00 95.31 202 LEU A C 1
ATOM 1654 O O . LEU A 1 202 ? -21.596 2.904 6.004 1.00 95.31 202 LEU A O 1
ATOM 1658 N N . LEU A 1 203 ? -19.893 1.472 5.722 1.00 94.44 203 LEU A N 1
ATOM 1659 C CA . LEU A 1 203 ? -20.274 0.560 6.796 1.00 94.44 203 LEU A CA 1
ATOM 1660 C C . LEU A 1 203 ? -19.608 0.877 8.145 1.00 94.44 203 LEU A C 1
ATOM 1662 O O . LEU A 1 203 ? -20.258 0.753 9.183 1.00 94.44 203 LEU A O 1
ATOM 1666 N N . VAL A 1 204 ? -18.334 1.265 8.137 1.00 92.81 204 VAL A N 1
ATOM 1667 C CA . VAL A 1 204 ? -17.478 1.389 9.327 1.00 92.81 204 VAL A CA 1
ATOM 1668 C C . VAL A 1 204 ? -17.226 2.862 9.681 1.00 92.81 204 VAL A C 1
ATOM 1670 O O . VAL A 1 204 ? -16.997 3.659 8.771 1.00 92.81 204 VAL A O 1
ATOM 1673 N N . PRO A 1 205 ? -17.211 3.246 10.977 1.00 87.94 205 PRO A N 1
ATOM 1674 C CA . PRO A 1 205 ? -17.475 2.417 12.166 1.00 87.94 205 PRO A CA 1
ATOM 1675 C C . PRO A 1 205 ? -18.947 2.058 12.343 1.00 87.94 205 PRO A C 1
ATOM 1677 O O . PRO A 1 205 ? -19.253 0.932 12.717 1.00 87.94 205 PRO A O 1
ATOM 1680 N N . THR A 1 206 ? -19.852 2.967 11.999 1.00 90.25 206 THR A N 1
ATOM 1681 C CA . THR A 1 206 ? -21.298 2.734 11.968 1.00 90.25 206 THR A CA 1
ATOM 1682 C C . THR A 1 206 ? -21.858 2.974 10.567 1.00 90.25 206 THR A C 1
ATOM 1684 O O . THR A 1 206 ? -21.301 3.761 9.794 1.00 90.25 206 THR A O 1
ATOM 1687 N N . PRO A 1 207 ? -22.939 2.277 10.187 1.00 91.62 207 PRO A N 1
ATOM 1688 C CA . PRO A 1 207 ? -23.475 2.360 8.837 1.00 91.62 207 PRO A CA 1
ATOM 1689 C C . PRO A 1 207 ? -24.061 3.748 8.534 1.00 91.62 207 PRO A C 1
ATOM 1691 O O . PRO A 1 207 ? -24.938 4.222 9.256 1.00 91.62 207 PRO A O 1
ATOM 1694 N N . LEU A 1 208 ? -23.617 4.380 7.443 1.00 90.44 208 LEU A N 1
ATOM 1695 C CA . LEU A 1 208 ? -24.197 5.623 6.924 1.00 90.44 208 LEU A CA 1
ATOM 1696 C C . LEU A 1 208 ? -25.414 5.316 6.043 1.00 90.44 208 LEU A C 1
ATOM 1698 O O . LEU A 1 208 ? -25.299 4.582 5.065 1.00 90.44 208 LEU A O 1
ATOM 1702 N N . GLY A 1 209 ? -26.565 5.913 6.375 1.00 83.62 209 GLY A N 1
ATOM 1703 C CA . GLY A 1 209 ? -27.816 5.792 5.615 1.00 83.62 209 GLY A CA 1
ATOM 1704 C C . GLY A 1 209 ? -28.468 4.406 5.722 1.00 83.62 209 GLY A C 1
ATOM 1705 O O . GLY A 1 209 ? -27.933 3.409 5.254 1.00 83.62 209 GLY A O 1
ATOM 1706 N N . LYS A 1 210 ? -29.661 4.307 6.323 1.00 81.12 210 LYS A N 1
ATOM 1707 C CA . LYS A 1 210 ? -30.286 2.992 6.583 1.00 81.12 210 LYS A CA 1
ATOM 1708 C C . LYS A 1 210 ? -31.103 2.427 5.413 1.00 81.12 210 LYS A C 1
ATOM 1710 O O . LYS A 1 210 ? -31.107 1.217 5.227 1.00 81.12 210 LYS A O 1
ATOM 1715 N N . ARG A 1 211 ? -31.798 3.267 4.632 1.00 85.56 211 ARG A N 1
ATOM 1716 C CA . ARG A 1 211 ? -32.831 2.789 3.686 1.00 85.56 211 ARG A CA 1
ATOM 1717 C C . ARG A 1 211 ? -32.298 2.425 2.294 1.00 85.56 211 ARG A C 1
ATOM 1719 O O . ARG A 1 211 ? -32.583 1.338 1.815 1.00 85.56 211 ARG A O 1
ATOM 1726 N N . ASN A 1 212 ? -31.479 3.281 1.677 1.00 91.06 212 ASN A N 1
ATOM 1727 C CA . ASN A 1 212 ? -31.057 3.106 0.272 1.00 91.06 212 ASN A CA 1
ATOM 1728 C C . ASN A 1 212 ? -29.629 2.566 0.107 1.00 91.06 212 ASN A C 1
ATOM 1730 O O . ASN A 1 212 ? -29.129 2.446 -1.008 1.00 91.06 212 ASN A O 1
ATOM 1734 N N . ARG A 1 213 ? -28.957 2.230 1.210 1.00 92.38 213 ARG A N 1
ATOM 1735 C CA . ARG A 1 213 ? -27.546 1.838 1.198 1.00 92.38 213 ARG A CA 1
ATOM 1736 C C . ARG A 1 213 ? -27.294 0.540 0.437 1.00 92.38 213 ARG A C 1
ATOM 1738 O O . ARG A 1 213 ? -26.373 0.488 -0.364 1.00 92.38 213 ARG A O 1
ATOM 1745 N N . TYR A 1 214 ? -28.108 -0.491 0.661 1.00 93.44 214 TYR A N 1
ATOM 1746 C CA . TYR A 1 214 ? -27.928 -1.774 -0.026 1.00 93.44 214 TYR A CA 1
ATOM 1747 C C . TYR A 1 214 ? -28.120 -1.646 -1.537 1.00 93.44 214 TYR A C 1
ATOM 1749 O O . TYR A 1 214 ? -27.361 -2.244 -2.294 1.00 93.44 214 TYR A O 1
ATOM 1757 N N . LEU A 1 215 ? -29.081 -0.822 -1.972 1.00 95.38 215 LEU A N 1
ATOM 1758 C CA . LEU A 1 215 ? -29.282 -0.522 -3.388 1.00 95.38 215 LEU A CA 1
ATOM 1759 C C . LEU A 1 215 ? -28.063 0.204 -3.967 1.00 95.38 215 LEU A C 1
ATOM 1761 O O . LEU A 1 215 ? -27.522 -0.247 -4.970 1.00 95.38 215 LEU A O 1
ATOM 1765 N N . LEU A 1 216 ? -27.593 1.269 -3.305 1.00 95.31 216 LEU A N 1
ATOM 1766 C CA . LEU A 1 216 ? -26.413 2.028 -3.731 1.00 95.31 216 LEU A CA 1
ATOM 1767 C C . LEU A 1 216 ? -25.179 1.128 -3.870 1.00 95.31 216 LEU A C 1
ATOM 1769 O O . LEU A 1 216 ? -24.496 1.169 -4.887 1.00 95.31 216 LEU A O 1
ATOM 1773 N N . ILE A 1 217 ? -24.918 0.294 -2.861 1.00 95.94 217 ILE A N 1
ATOM 1774 C CA . ILE A 1 217 ? -23.786 -0.634 -2.861 1.00 95.94 217 ILE A CA 1
ATOM 1775 C C . ILE A 1 217 ? -23.941 -1.661 -3.989 1.00 95.94 217 ILE A C 1
ATOM 1777 O O . ILE A 1 217 ? -22.992 -1.887 -4.730 1.00 95.94 217 ILE A O 1
ATOM 1781 N N . SER A 1 218 ? -25.129 -2.241 -4.170 1.00 96.75 218 SER A N 1
ATOM 1782 C CA . SER A 1 218 ? -25.372 -3.235 -5.227 1.00 96.75 218 SER A CA 1
ATOM 1783 C C . SER A 1 218 ? -25.162 -2.646 -6.621 1.00 96.75 218 SER A C 1
ATOM 1785 O O . SER A 1 218 ? -24.469 -3.245 -7.438 1.00 96.75 218 SER A O 1
ATOM 1787 N N . VAL A 1 219 ? -25.699 -1.447 -6.875 1.00 97.69 219 VAL A N 1
ATOM 1788 C CA . VAL A 1 219 ? -25.491 -0.718 -8.136 1.00 97.69 219 VAL A CA 1
ATOM 1789 C C . VAL A 1 219 ? -24.007 -0.443 -8.356 1.00 97.69 219 VAL A C 1
ATOM 1791 O O . VAL A 1 219 ? -23.503 -0.674 -9.451 1.00 97.69 219 VAL A O 1
ATOM 1794 N N . LEU A 1 220 ? -23.289 -0.016 -7.314 1.00 97.31 220 LEU A N 1
ATOM 1795 C CA . LEU A 1 220 ? -21.857 0.252 -7.392 1.00 97.31 220 LEU A CA 1
ATOM 1796 C C . LEU A 1 220 ? -21.049 -1.009 -7.737 1.00 97.31 220 LEU A C 1
ATOM 1798 O O . LEU A 1 220 ? -20.182 -0.946 -8.607 1.00 97.31 220 LEU A O 1
ATOM 1802 N N . TYR A 1 221 ? -21.341 -2.154 -7.111 1.00 98.12 221 TYR A N 1
ATOM 1803 C CA . TYR A 1 221 ? -20.687 -3.426 -7.443 1.00 98.12 221 TYR A CA 1
ATOM 1804 C C . TYR A 1 221 ? -20.996 -3.867 -8.875 1.00 98.12 221 TYR A C 1
ATOM 1806 O O . TYR A 1 221 ? -20.076 -4.230 -9.597 1.00 98.12 221 TYR A O 1
ATOM 1814 N N . ILE A 1 222 ? -22.256 -3.806 -9.316 1.00 98.38 222 ILE A N 1
ATOM 1815 C CA . ILE A 1 222 ? -22.625 -4.186 -10.689 1.00 98.38 222 ILE A CA 1
ATOM 1816 C C . ILE A 1 222 ? -21.901 -3.293 -11.701 1.00 98.38 222 ILE A C 1
ATOM 1818 O O . ILE A 1 222 ? -21.263 -3.795 -12.623 1.00 98.38 222 ILE A O 1
ATOM 1822 N N . PHE A 1 223 ? -21.947 -1.975 -11.501 1.00 98.44 223 PHE A N 1
ATOM 1823 C CA . PHE A 1 223 ? -21.311 -1.005 -12.389 1.00 98.44 223 PHE A CA 1
ATOM 1824 C C . PHE A 1 223 ? -19.798 -1.229 -12.501 1.00 98.44 223 PHE A C 1
ATOM 1826 O O . PHE A 1 223 ? -19.251 -1.317 -13.597 1.00 98.44 223 PHE A O 1
ATOM 1833 N N . THR A 1 224 ? -19.116 -1.384 -11.369 1.00 98.38 224 THR A N 1
ATOM 1834 C CA . THR A 1 224 ? -17.658 -1.574 -11.354 1.00 98.38 224 THR A CA 1
ATOM 1835 C C . THR A 1 224 ? -17.232 -2.958 -11.833 1.00 98.38 224 THR A C 1
ATOM 1837 O O . THR A 1 224 ? -16.169 -3.075 -12.432 1.00 98.38 224 THR A O 1
ATOM 1840 N N . MET A 1 225 ? -18.072 -3.987 -11.683 1.00 98.50 225 MET A N 1
ATOM 1841 C CA . MET A 1 225 ? -17.852 -5.294 -12.310 1.00 98.50 225 MET A CA 1
ATOM 1842 C C . MET A 1 225 ? -17.969 -5.238 -13.835 1.00 98.50 225 MET A C 1
ATOM 1844 O O . MET A 1 225 ? -17.178 -5.883 -14.525 1.00 98.50 225 MET A O 1
ATOM 1848 N N . ILE A 1 226 ? -18.909 -4.454 -14.375 1.00 98.56 226 ILE A N 1
ATOM 1849 C CA . ILE A 1 226 ? -19.008 -4.220 -15.824 1.00 98.56 226 ILE A CA 1
ATOM 1850 C C . ILE A 1 226 ? -17.729 -3.543 -16.327 1.00 98.56 226 ILE A C 1
ATOM 1852 O O . ILE A 1 226 ? -17.145 -4.006 -17.303 1.00 98.56 226 ILE A O 1
ATOM 1856 N N . LEU A 1 227 ? -17.245 -2.508 -15.633 1.00 98.56 227 LEU A N 1
ATOM 1857 C CA . LEU A 1 227 ? -16.006 -1.814 -16.006 1.00 98.56 227 LEU A CA 1
ATOM 1858 C C . LEU A 1 227 ? -14.758 -2.694 -15.858 1.00 98.56 227 LEU A C 1
ATOM 1860 O O . LEU A 1 227 ? -13.913 -2.704 -16.747 1.00 98.56 227 LEU A O 1
ATOM 1864 N N . ALA A 1 228 ? -14.666 -3.494 -14.794 1.00 98.50 228 ALA A N 1
ATOM 1865 C CA . ALA A 1 228 ? -13.588 -4.467 -14.627 1.00 98.50 228 ALA A CA 1
ATOM 1866 C C . ALA A 1 228 ? -13.590 -5.511 -15.756 1.00 98.50 228 ALA A C 1
ATOM 1868 O O . ALA A 1 228 ? -12.538 -5.866 -16.279 1.00 98.50 228 ALA A O 1
ATOM 1869 N N . THR A 1 229 ? -14.773 -5.971 -16.173 1.00 98.44 229 THR A N 1
ATOM 1870 C CA . THR A 1 229 ? -14.909 -6.890 -17.311 1.00 98.44 229 THR A CA 1
ATOM 1871 C C . THR A 1 229 ? -14.497 -6.206 -18.612 1.00 98.44 229 THR A C 1
ATOM 1873 O O . THR A 1 229 ? -13.754 -6.798 -19.388 1.00 98.44 229 THR A O 1
ATOM 1876 N N . ALA A 1 230 ? -14.909 -4.949 -18.819 1.00 98.44 230 ALA A N 1
ATOM 1877 C CA . ALA A 1 230 ? -14.511 -4.135 -19.965 1.00 98.44 230 ALA A CA 1
ATOM 1878 C C . ALA A 1 230 ? -12.984 -3.924 -20.038 1.00 98.44 230 ALA A C 1
ATOM 1880 O O . ALA A 1 230 ? -12.423 -3.948 -21.131 1.00 98.44 230 ALA A O 1
ATOM 1881 N N . GLU A 1 231 ? -12.292 -3.792 -18.899 1.00 97.69 231 GLU A N 1
ATOM 1882 C CA . GLU A 1 231 ? -10.821 -3.772 -18.848 1.00 97.69 231 GLU A CA 1
ATOM 1883 C C . GLU A 1 231 ? -10.193 -5.096 -19.294 1.00 97.69 231 GLU A C 1
ATOM 1885 O O . GLU A 1 231 ? -9.243 -5.093 -20.076 1.00 97.69 231 GLU A O 1
ATOM 1890 N N . LEU A 1 232 ? -10.722 -6.237 -18.841 1.00 98.00 232 LEU A N 1
ATOM 1891 C CA . LEU A 1 232 ? -10.181 -7.556 -19.206 1.00 98.00 232 LEU A CA 1
ATOM 1892 C C . LEU A 1 232 ? -10.266 -7.829 -20.717 1.00 98.00 232 LEU A C 1
ATOM 1894 O O . LEU A 1 232 ? -9.404 -8.512 -21.276 1.00 98.00 232 LEU A O 1
ATOM 1898 N N . ILE A 1 233 ? -11.279 -7.266 -21.382 1.00 98.06 233 ILE A N 1
ATOM 1899 C CA . ILE A 1 233 ? -11.429 -7.300 -22.845 1.00 98.06 233 ILE A CA 1
ATOM 1900 C C . ILE A 1 233 ? -10.814 -6.081 -23.553 1.00 98.06 233 ILE A C 1
ATOM 1902 O O . ILE A 1 233 ? -10.952 -5.962 -24.764 1.00 98.06 233 ILE A O 1
ATOM 1906 N N . GLN A 1 234 ? -10.108 -5.212 -22.822 1.00 97.44 234 GLN A N 1
ATOM 1907 C CA . GLN A 1 234 ? -9.364 -4.054 -23.343 1.00 97.44 234 GLN A CA 1
ATOM 1908 C C . GLN A 1 234 ? -10.218 -3.006 -24.073 1.00 97.44 234 GLN A C 1
ATOM 1910 O O . GLN A 1 234 ? -9.746 -2.336 -24.984 1.00 97.44 234 GLN A O 1
ATOM 1915 N N . VAL A 1 235 ? -11.479 -2.843 -23.665 1.00 98.00 235 VAL A N 1
ATOM 1916 C CA . VAL A 1 235 ? -12.379 -1.827 -24.239 1.00 98.00 235 VAL A CA 1
ATOM 1917 C C . VAL A 1 235 ? -12.109 -0.432 -23.666 1.00 98.00 235 VAL A C 1
ATOM 1919 O O . VAL A 1 235 ? -12.373 0.568 -24.331 1.00 98.00 235 VAL A O 1
ATOM 1922 N N . LEU A 1 236 ? -11.603 -0.339 -22.432 1.00 97.50 236 LEU A N 1
ATOM 1923 C CA . LEU A 1 236 ? -11.349 0.945 -21.777 1.00 97.50 236 LEU A CA 1
ATOM 1924 C C . LEU A 1 236 ? -9.938 1.484 -22.072 1.00 97.50 236 LEU A C 1
ATOM 1926 O O . LEU A 1 236 ? -8.998 0.698 -22.193 1.00 97.50 236 LEU A O 1
ATOM 1930 N N . PRO A 1 237 ? -9.758 2.821 -22.123 1.00 95.38 237 PRO A N 1
ATOM 1931 C CA . PRO A 1 237 ? -8.441 3.433 -22.266 1.00 95.38 237 PRO A CA 1
ATOM 1932 C C . PRO A 1 237 ? -7.495 3.068 -21.119 1.00 95.38 237 PRO A C 1
ATOM 1934 O O . PRO A 1 237 ? -7.926 2.918 -19.969 1.00 95.38 237 PRO A O 1
ATOM 1937 N N . LEU A 1 238 ? -6.189 3.055 -21.410 1.00 91.81 238 LEU A N 1
ATOM 1938 C CA . LEU A 1 238 ? -5.140 2.749 -20.434 1.00 91.81 238 LEU A CA 1
ATOM 1939 C C . LEU A 1 238 ? -5.199 3.657 -19.201 1.00 91.81 238 LEU A C 1
ATOM 1941 O O . LEU A 1 238 ? -4.900 3.196 -18.117 1.00 91.81 238 LEU A O 1
ATOM 1945 N N . SER A 1 239 ? -5.619 4.916 -19.313 1.00 94.50 239 SER A N 1
ATOM 1946 C CA . SER A 1 239 ? -5.694 5.844 -18.175 1.00 94.50 239 SER A CA 1
ATOM 1947 C C . SER A 1 239 ? -6.893 5.613 -17.246 1.00 94.50 239 SER A C 1
ATOM 1949 O O . SER A 1 239 ? -6.950 6.182 -16.155 1.00 94.50 239 SER A O 1
ATOM 1951 N N . SER A 1 240 ? -7.864 4.783 -17.634 1.00 96.25 240 SER A N 1
ATOM 1952 C CA . SER A 1 240 ? -9.130 4.662 -16.903 1.00 96.25 240 SER A CA 1
ATOM 1953 C C . SER A 1 240 ? -8.989 3.988 -15.528 1.00 96.25 240 SER A C 1
ATOM 1955 O O . SER A 1 240 ? -9.687 4.367 -14.587 1.00 96.25 240 SER A O 1
ATOM 1957 N N . TYR A 1 241 ? -8.018 3.088 -15.337 1.00 95.75 241 TYR A N 1
ATOM 1958 C CA . TYR A 1 241 ? -7.721 2.541 -14.005 1.00 95.75 241 TYR A CA 1
ATOM 1959 C C . TYR A 1 241 ? -7.191 3.600 -13.022 1.00 95.75 241 TYR A C 1
ATOM 1961 O O . TYR A 1 241 ? -7.428 3.474 -11.820 1.00 95.75 241 TYR A O 1
ATOM 1969 N N . LEU A 1 242 ? -6.521 4.664 -13.496 1.00 95.38 242 LEU A N 1
ATOM 1970 C CA . LEU A 1 242 ? -6.089 5.768 -12.629 1.00 95.38 242 LEU A CA 1
ATOM 1971 C C . LEU A 1 242 ? -7.303 6.496 -12.058 1.00 95.38 242 LEU A C 1
ATOM 1973 O O . LEU A 1 242 ? -7.319 6.816 -10.871 1.00 95.38 242 LEU A O 1
ATOM 1977 N N . LEU A 1 243 ? -8.349 6.689 -12.871 1.00 97.06 243 LEU A N 1
ATOM 1978 C CA . LEU A 1 243 ? -9.629 7.211 -12.396 1.00 97.06 243 LEU A CA 1
ATOM 1979 C C . LEU A 1 243 ? -10.237 6.278 -11.342 1.00 97.06 243 LEU A C 1
ATOM 1981 O O . LEU A 1 243 ? -10.733 6.757 -10.326 1.00 97.06 243 LEU A O 1
ATOM 1985 N N . ALA A 1 244 ? -10.156 4.960 -11.536 1.00 97.81 244 ALA A N 1
ATOM 1986 C CA . ALA A 1 244 ? -10.653 4.003 -10.554 1.00 97.81 244 ALA A CA 1
ATOM 1987 C C . ALA A 1 244 ? -9.920 4.109 -9.205 1.00 97.81 244 ALA A C 1
ATOM 1989 O O . ALA A 1 244 ? -10.563 4.209 -8.157 1.00 97.81 244 ALA A O 1
ATOM 1990 N N . ILE A 1 245 ? -8.584 4.171 -9.225 1.00 96.75 245 ILE A N 1
ATOM 1991 C CA . ILE A 1 245 ? -7.755 4.370 -8.026 1.00 96.75 245 ILE A CA 1
ATOM 1992 C C . ILE A 1 245 ? -8.074 5.718 -7.367 1.00 96.75 245 ILE A C 1
ATOM 1994 O O . ILE A 1 245 ? -8.241 5.780 -6.147 1.00 96.75 245 ILE A O 1
ATOM 1998 N N . LEU A 1 246 ? -8.210 6.787 -8.159 1.00 96.19 246 LEU A N 1
ATOM 1999 C CA . LEU A 1 246 ? -8.555 8.125 -7.682 1.00 96.19 246 LEU A CA 1
ATOM 2000 C C . LEU A 1 246 ? -9.914 8.122 -6.971 1.00 96.19 246 LEU A C 1
ATOM 2002 O O . LEU A 1 246 ? -10.021 8.620 -5.853 1.00 96.19 246 LEU A O 1
ATOM 2006 N N . VAL A 1 247 ? -10.942 7.532 -7.582 1.00 97.69 247 VAL A N 1
ATOM 2007 C CA . VAL A 1 247 ? -12.292 7.445 -7.008 1.00 97.69 247 VAL A CA 1
ATOM 2008 C C . VAL A 1 247 ? -12.293 6.588 -5.741 1.00 97.69 247 VAL A C 1
ATOM 2010 O O . VAL A 1 247 ? -12.889 6.990 -4.740 1.00 97.69 247 VAL A O 1
ATOM 2013 N N . ALA A 1 248 ? -11.598 5.446 -5.736 1.00 97.62 248 ALA A N 1
ATOM 2014 C CA . ALA A 1 248 ? -11.481 4.592 -4.555 1.00 97.62 248 ALA A CA 1
ATOM 2015 C C . ALA A 1 248 ? -10.769 5.314 -3.397 1.00 97.62 248 ALA A C 1
ATOM 2017 O O . ALA A 1 248 ? -11.251 5.292 -2.262 1.00 97.62 248 ALA A O 1
ATOM 2018 N N . GLY A 1 249 ? -9.645 5.979 -3.678 1.00 95.81 249 GLY A N 1
ATOM 2019 C CA . GLY A 1 249 ? -8.831 6.694 -2.696 1.00 95.81 249 GLY A CA 1
ATOM 2020 C C . GLY A 1 249 ? -9.491 7.977 -2.194 1.00 95.81 249 GLY A C 1
ATOM 2021 O O . GLY A 1 249 ? -9.794 8.091 -1.004 1.00 95.81 249 GLY A O 1
ATOM 2022 N N . LEU A 1 250 ? -9.762 8.932 -3.091 1.00 96.38 250 LEU A N 1
ATOM 2023 C CA . LEU A 1 250 ? -10.378 10.214 -2.732 1.00 96.38 250 LEU A CA 1
ATOM 2024 C C . LEU A 1 250 ? -11.784 10.025 -2.177 1.00 96.38 250 LEU A C 1
ATOM 2026 O O . LEU A 1 250 ? -12.116 10.645 -1.172 1.00 96.38 250 LEU A O 1
ATOM 2030 N N . GLY A 1 251 ? -12.594 9.140 -2.763 1.00 97.00 251 GLY A N 1
ATOM 2031 C CA . GLY A 1 251 ? -13.929 8.849 -2.244 1.00 97.00 251 GLY A CA 1
ATOM 2032 C C . GLY A 1 251 ? -13.883 8.317 -0.808 1.00 97.00 251 GLY A C 1
ATOM 2033 O O . GLY A 1 251 ? -14.660 8.760 0.036 1.00 97.00 251 GLY A O 1
ATOM 2034 N N . SER A 1 252 ? -12.914 7.452 -0.489 1.00 96.38 252 SER A N 1
ATOM 2035 C CA . SER A 1 252 ? -12.700 6.963 0.881 1.00 96.38 252 SER A CA 1
ATOM 2036 C C . SER A 1 252 ? -12.267 8.071 1.843 1.00 96.38 252 SER A C 1
ATOM 2038 O O . SER A 1 252 ? -12.813 8.176 2.942 1.00 96.38 252 SER A O 1
ATOM 2040 N N . ILE A 1 253 ? -11.326 8.929 1.432 1.00 95.88 253 ILE A N 1
ATOM 2041 C CA . ILE A 1 253 ? -10.847 10.059 2.246 1.00 95.88 253 ILE A CA 1
ATOM 2042 C C . ILE A 1 253 ? -11.975 11.065 2.495 1.00 95.88 253 ILE A C 1
ATOM 2044 O O . ILE A 1 253 ? -12.166 11.496 3.631 1.00 95.88 253 ILE A O 1
ATOM 2048 N N . ILE A 1 254 ? -12.754 11.407 1.465 1.00 96.06 254 ILE A N 1
ATOM 2049 C CA . ILE A 1 254 ? -13.896 12.322 1.573 1.00 96.06 254 ILE A CA 1
ATOM 2050 C C . ILE A 1 254 ? -14.942 11.745 2.530 1.00 96.06 254 ILE A C 1
ATOM 2052 O O . ILE A 1 254 ? -15.406 12.459 3.417 1.00 96.06 254 ILE A O 1
ATOM 2056 N N . LEU A 1 255 ? -15.274 10.453 2.420 1.00 95.00 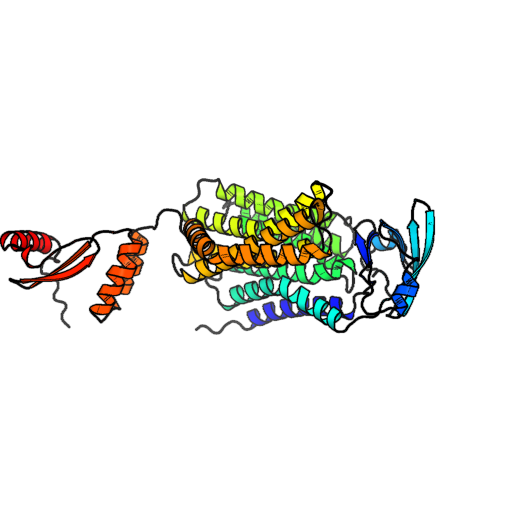255 LEU A N 1
ATOM 2057 C CA . LEU A 1 255 ? -16.214 9.795 3.334 1.00 95.00 255 LEU A CA 1
ATOM 2058 C C . LEU A 1 255 ? -15.700 9.769 4.783 1.00 95.00 255 LEU A C 1
ATOM 2060 O O . LEU A 1 255 ? -16.468 10.048 5.707 1.00 95.00 255 LEU A O 1
ATOM 2064 N N . LEU A 1 256 ? -14.415 9.472 5.003 1.00 93.88 256 LEU A N 1
ATOM 2065 C CA . LEU A 1 256 ? -13.789 9.515 6.333 1.00 93.88 256 LEU A CA 1
ATOM 2066 C C . LEU A 1 256 ? -13.773 10.926 6.921 1.00 93.88 256 LEU A C 1
ATOM 2068 O O . LEU A 1 256 ? -14.084 11.107 8.101 1.00 93.88 256 LEU A O 1
ATOM 2072 N N . GLY A 1 257 ? -13.425 11.924 6.109 1.00 93.56 257 GLY A N 1
ATOM 2073 C CA . GLY A 1 257 ? -13.434 13.330 6.493 1.00 93.56 257 GLY A CA 1
ATOM 2074 C C . GLY A 1 257 ? -14.840 13.769 6.879 1.00 93.56 257 GLY A C 1
ATOM 2075 O O . GLY A 1 257 ? -15.060 14.215 8.003 1.00 93.56 257 GLY A O 1
ATOM 2076 N N . TYR A 1 258 ? -15.815 13.529 6.001 1.00 93.00 258 TYR A N 1
ATOM 2077 C CA . TYR A 1 258 ? -17.230 13.805 6.241 1.00 93.00 258 TYR A CA 1
ATOM 2078 C C . TYR A 1 258 ? -17.723 13.200 7.565 1.00 93.00 258 TYR A C 1
ATOM 2080 O O . TYR A 1 258 ? -18.304 13.904 8.393 1.00 93.00 258 TYR A O 1
ATOM 2088 N N . ARG A 1 259 ? -17.412 11.922 7.832 1.00 90.12 259 ARG A N 1
ATOM 2089 C CA . ARG A 1 259 ? -17.728 11.260 9.114 1.00 90.12 259 ARG A CA 1
ATOM 2090 C C . ARG A 1 259 ? -17.054 11.922 10.311 1.00 90.12 259 ARG A C 1
ATOM 2092 O O . ARG A 1 259 ? -17.669 12.040 11.366 1.00 90.12 259 ARG A O 1
ATOM 2099 N N . SER A 1 260 ? -15.802 12.338 10.154 1.00 88.25 260 SER A N 1
ATOM 2100 C CA . SER A 1 260 ? -15.017 12.941 11.232 1.00 88.25 260 SER A CA 1
ATOM 2101 C C . SER A 1 260 ? -15.540 14.321 11.646 1.00 88.25 260 SER A C 1
ATOM 2103 O O . SER A 1 260 ? -15.357 14.707 12.804 1.00 88.25 260 SER A O 1
ATOM 2105 N N . PHE A 1 261 ? -16.203 15.041 10.732 1.00 86.88 261 PHE A N 1
ATOM 2106 C CA . PHE A 1 261 ? -16.779 16.366 10.987 1.00 86.88 261 PHE A CA 1
ATOM 2107 C C . PHE A 1 261 ? -18.243 16.340 11.446 1.00 86.88 261 PHE A C 1
ATOM 2109 O O . PHE A 1 261 ? -18.671 17.254 12.149 1.00 86.88 261 PHE A O 1
ATOM 2116 N N . ILE A 1 262 ? -19.019 15.308 11.105 1.00 87.38 262 ILE A N 1
ATOM 2117 C CA . ILE A 1 262 ? -20.422 15.215 11.529 1.00 87.38 262 ILE A CA 1
ATOM 2118 C C . ILE A 1 262 ? -20.552 14.863 13.013 1.00 87.38 262 ILE A C 1
ATOM 2120 O O . ILE A 1 262 ? -19.748 14.118 13.577 1.00 87.38 262 ILE A O 1
ATOM 2124 N N . LEU A 1 263 ? -21.610 15.390 13.645 1.00 70.38 263 LEU A N 1
ATOM 2125 C CA . LEU A 1 263 ? -22.027 15.103 15.021 1.00 70.38 263 LEU A CA 1
ATOM 2126 C C . LEU A 1 263 ? -22.412 13.622 15.189 1.00 70.38 263 LEU A C 1
ATOM 2128 O O . LEU A 1 263 ? -23.582 13.258 15.232 1.00 70.38 263 LEU A O 1
ATOM 2132 N N . GLN A 1 264 ? -21.408 12.756 15.279 1.00 77.00 264 GLN A N 1
ATOM 2133 C CA . GLN A 1 264 ? -21.560 11.346 15.624 1.00 77.00 264 GLN A CA 1
ATOM 2134 C C . GLN A 1 264 ? -21.362 11.129 17.135 1.00 77.00 264 GLN A C 1
ATOM 2136 O O . GLN A 1 264 ? -20.783 11.986 17.820 1.00 77.00 264 GLN A O 1
ATOM 2141 N N . PRO A 1 265 ? -21.796 9.987 17.693 1.00 80.38 265 PRO A N 1
ATOM 2142 C CA . PRO A 1 265 ? -21.393 9.566 19.032 1.00 80.38 265 PRO A CA 1
ATOM 2143 C C . PRO A 1 265 ? -19.865 9.630 19.206 1.00 80.38 265 PRO A C 1
ATOM 2145 O O . PRO A 1 265 ? -19.107 9.488 18.243 1.00 80.38 265 PRO A O 1
ATOM 2148 N N . SER A 1 266 ? -19.389 9.879 20.427 1.00 78.38 266 SER A N 1
ATOM 2149 C CA . SER A 1 266 ? -17.952 10.036 20.713 1.00 78.38 266 SER A CA 1
ATOM 2150 C C . SER A 1 266 ? -17.124 8.825 20.264 1.00 78.38 266 SER A C 1
ATOM 2152 O O . SER A 1 266 ? -16.045 9.009 19.703 1.00 78.38 266 SER A O 1
ATOM 2154 N N . ALA A 1 267 ? -17.648 7.607 20.430 1.00 81.50 267 ALA A N 1
ATOM 2155 C CA . ALA A 1 267 ? -16.979 6.366 20.036 1.00 81.50 267 ALA A CA 1
ATOM 2156 C C . ALA A 1 267 ? -16.751 6.250 18.514 1.00 81.50 267 ALA A C 1
ATOM 2158 O O . ALA A 1 267 ? -15.665 5.870 18.077 1.00 81.50 267 ALA A O 1
ATOM 2159 N N . ASP A 1 268 ? -17.737 6.633 17.699 1.00 86.00 268 ASP A N 1
ATOM 2160 C CA . ASP A 1 268 ? -17.640 6.578 16.232 1.00 86.00 268 ASP A CA 1
ATOM 2161 C C . ASP A 1 268 ? -16.644 7.610 15.697 1.00 86.00 268 ASP A C 1
ATOM 2163 O O . ASP A 1 268 ? -15.875 7.339 14.768 1.00 86.00 268 ASP A O 1
ATOM 2167 N N . ARG A 1 269 ? -16.602 8.788 16.332 1.00 86.12 269 ARG A N 1
ATOM 2168 C CA . ARG A 1 269 ? -15.604 9.818 16.021 1.00 86.12 269 ARG A CA 1
ATOM 2169 C C . ARG A 1 269 ? -14.190 9.334 16.318 1.00 86.12 269 ARG A C 1
ATOM 2171 O O . ARG A 1 269 ? -13.294 9.598 15.523 1.00 86.12 269 ARG A O 1
ATOM 2178 N N . LEU A 1 270 ? -13.981 8.620 17.426 1.00 86.75 270 LEU A N 1
ATOM 2179 C CA . LEU A 1 270 ? -12.672 8.057 17.770 1.00 86.75 270 LEU A CA 1
ATOM 2180 C C . LEU A 1 270 ? -12.224 7.004 16.753 1.00 86.75 270 LEU A C 1
ATOM 2182 O O . LEU A 1 270 ? -11.108 7.090 16.246 1.00 86.75 270 LEU A O 1
ATOM 2186 N N . ALA A 1 271 ? -13.100 6.064 16.389 1.00 90.38 271 ALA A N 1
ATOM 2187 C CA . ALA A 1 271 ? -12.781 5.053 15.382 1.00 90.38 271 ALA A CA 1
ATOM 2188 C C . ALA A 1 271 ? -12.479 5.682 14.008 1.00 90.38 271 ALA A C 1
ATOM 2190 O O . ALA A 1 271 ? -11.478 5.335 13.385 1.00 90.38 271 ALA A O 1
ATOM 2191 N N . SER A 1 272 ? -13.275 6.665 13.573 1.00 91.81 272 SER A N 1
ATOM 2192 C CA . SER A 1 272 ? -13.045 7.375 12.303 1.00 91.81 272 SER A CA 1
ATOM 2193 C C . SER A 1 272 ? -11.728 8.158 12.309 1.00 91.81 272 SER A C 1
ATOM 2195 O O . SER A 1 272 ? -10.987 8.121 11.330 1.00 91.81 272 SER A O 1
ATOM 2197 N N . ARG A 1 273 ? -11.388 8.817 13.428 1.00 90.81 273 ARG A N 1
ATOM 2198 C CA . ARG A 1 273 ? -10.100 9.509 13.595 1.00 90.81 273 ARG A CA 1
ATOM 2199 C C . ARG A 1 273 ? -8.928 8.544 13.554 1.00 90.81 273 ARG A C 1
ATOM 2201 O O . ARG A 1 273 ? -7.948 8.851 12.893 1.00 90.81 273 ARG A O 1
ATOM 2208 N N . LEU A 1 274 ? -9.036 7.385 14.206 1.00 91.44 274 LEU A N 1
ATOM 2209 C CA . LEU A 1 274 ? -8.010 6.345 14.130 1.00 91.44 274 LEU A CA 1
ATOM 2210 C C . LEU A 1 274 ? -7.814 5.865 12.690 1.00 91.44 274 LEU A C 1
ATOM 2212 O O . LEU A 1 274 ? -6.681 5.821 12.222 1.00 91.44 274 LEU A O 1
ATOM 2216 N N . MET A 1 275 ? -8.895 5.567 11.964 1.00 94.56 275 MET A N 1
ATOM 2217 C CA . MET A 1 275 ? -8.808 5.187 10.549 1.00 94.56 275 MET A CA 1
ATOM 2218 C C . MET A 1 275 ? -8.146 6.287 9.716 1.00 94.56 275 MET A C 1
ATOM 2220 O O . MET A 1 275 ? -7.234 5.994 8.948 1.00 94.56 275 MET A O 1
ATOM 2224 N N . LEU A 1 276 ? -8.541 7.550 9.914 1.00 94.69 276 LEU A N 1
ATOM 2225 C CA . LEU A 1 276 ? -7.947 8.695 9.225 1.00 94.69 276 LEU A CA 1
ATOM 2226 C C . LEU A 1 276 ? -6.458 8.847 9.558 1.00 94.69 276 LEU A C 1
ATOM 2228 O O . LEU A 1 276 ? -5.666 9.039 8.648 1.00 94.69 276 LEU A O 1
ATOM 2232 N N . THR A 1 277 ? -6.053 8.689 10.822 1.00 93.69 277 THR A N 1
ATOM 2233 C CA . THR A 1 277 ? -4.635 8.665 11.214 1.00 93.69 277 THR A CA 1
ATOM 2234 C C . THR A 1 277 ? -3.882 7.547 10.498 1.00 93.69 277 THR A C 1
ATOM 2236 O O . THR A 1 277 ? -2.790 7.788 9.995 1.00 93.69 277 THR A O 1
ATOM 2239 N N . GLY A 1 278 ? -4.467 6.350 10.399 1.00 94.81 278 GLY A N 1
ATOM 2240 C CA . GLY A 1 278 ? -3.890 5.244 9.634 1.00 94.81 278 GLY A CA 1
ATOM 2241 C C . GLY A 1 278 ? -3.710 5.590 8.156 1.00 94.81 278 GLY A C 1
ATOM 2242 O O . GLY A 1 278 ? -2.645 5.343 7.600 1.00 94.81 278 GLY A O 1
ATOM 2243 N N . VAL A 1 279 ? -4.712 6.221 7.535 1.00 96.06 279 VAL A N 1
ATOM 2244 C CA . VAL A 1 279 ? -4.637 6.700 6.144 1.00 96.06 279 VAL A CA 1
ATOM 2245 C C . VAL A 1 279 ? -3.559 7.767 5.976 1.00 96.06 279 VAL A C 1
ATOM 2247 O O . VAL A 1 279 ? -2.748 7.667 5.060 1.00 96.06 279 VAL A O 1
ATOM 2250 N N . THR A 1 280 ? -3.494 8.748 6.876 1.00 95.50 280 THR A N 1
ATOM 2251 C CA . THR A 1 280 ? -2.463 9.790 6.855 1.00 95.50 280 THR A CA 1
ATOM 2252 C C . THR A 1 280 ? -1.066 9.201 7.023 1.00 95.50 280 THR A C 1
ATOM 2254 O O . THR A 1 280 ? -0.156 9.620 6.323 1.00 95.50 280 THR A O 1
ATOM 2257 N N . LEU A 1 281 ? -0.873 8.219 7.906 1.00 95.31 281 LEU A N 1
ATOM 2258 C CA . LEU A 1 281 ? 0.433 7.579 8.096 1.00 95.31 281 LEU A CA 1
ATOM 2259 C C . LEU A 1 281 ? 0.829 6.684 6.920 1.00 95.31 281 LEU A C 1
ATOM 2261 O O . LEU A 1 281 ? 2.012 6.581 6.621 1.00 95.31 281 LEU A O 1
ATOM 2265 N N . ALA A 1 282 ? -0.139 6.060 6.253 1.00 95.50 282 ALA A N 1
ATOM 2266 C CA . ALA A 1 282 ? 0.111 5.207 5.099 1.00 95.50 282 ALA A CA 1
ATOM 2267 C C . ALA A 1 282 ? 0.425 6.000 3.827 1.00 95.50 282 ALA A C 1
ATOM 2269 O O . ALA A 1 282 ? 1.344 5.658 3.092 1.00 95.50 282 ALA A O 1
ATOM 2270 N N . LEU A 1 283 ? -0.367 7.041 3.552 1.00 95.56 283 LEU A N 1
ATOM 2271 C CA . LEU A 1 283 ? -0.289 7.815 2.311 1.00 95.56 283 LEU A CA 1
ATOM 2272 C C . LEU A 1 283 ? 0.570 9.071 2.455 1.00 95.56 283 LEU A C 1
ATOM 2274 O O . LEU A 1 283 ? 1.141 9.533 1.472 1.00 95.56 283 LEU A O 1
ATOM 2278 N N . GLY A 1 284 ? 0.680 9.620 3.665 1.00 96.00 284 GLY A N 1
ATOM 2279 C CA . GLY A 1 284 ? 1.446 10.831 3.959 1.00 96.00 284 GLY A CA 1
ATOM 2280 C C . GLY A 1 284 ? 2.892 10.768 3.471 1.00 96.00 284 GLY A C 1
ATOM 2281 O O . GLY A 1 284 ? 3.297 11.700 2.782 1.00 96.00 284 GLY A O 1
ATOM 2282 N N . PRO A 1 285 ? 3.650 9.683 3.728 1.00 95.62 285 PRO A N 1
ATOM 2283 C CA . PRO A 1 285 ? 5.011 9.548 3.217 1.00 95.62 285 PRO A CA 1
ATOM 2284 C C . PRO A 1 285 ? 5.064 9.613 1.686 1.00 95.62 285 PRO A C 1
ATOM 2286 O O . PRO A 1 285 ? 5.870 10.361 1.151 1.00 95.62 285 PRO A O 1
ATOM 2289 N N . GLY A 1 286 ? 4.143 8.944 0.982 1.00 94.31 286 GLY A N 1
ATOM 2290 C CA . GLY A 1 286 ? 4.022 9.031 -0.480 1.00 94.31 286 GLY A CA 1
ATOM 2291 C C . GLY A 1 286 ? 3.696 10.431 -0.986 1.00 94.31 286 GLY A C 1
ATOM 2292 O O . GLY A 1 286 ? 4.309 10.914 -1.935 1.00 94.31 286 GLY A O 1
ATOM 2293 N N . ILE A 1 287 ? 2.770 11.125 -0.327 1.00 95.25 287 ILE A N 1
ATOM 2294 C CA . ILE A 1 287 ? 2.420 12.500 -0.692 1.00 95.25 287 ILE A CA 1
ATOM 2295 C C . ILE A 1 287 ? 3.633 13.424 -0.499 1.00 95.25 287 ILE A C 1
ATOM 2297 O O . ILE A 1 287 ? 3.967 14.191 -1.397 1.00 95.25 287 ILE A O 1
ATOM 2301 N N . ILE A 1 288 ? 4.311 13.332 0.646 1.00 96.50 288 ILE A N 1
ATOM 2302 C CA . ILE A 1 288 ? 5.411 14.228 1.025 1.00 96.50 288 ILE A CA 1
ATOM 2303 C C . ILE A 1 288 ? 6.695 13.930 0.243 1.00 96.50 288 ILE A C 1
ATOM 2305 O O . ILE A 1 288 ? 7.384 14.862 -0.153 1.00 96.50 288 ILE A O 1
ATOM 2309 N N . LEU A 1 289 ? 7.042 12.657 0.043 1.00 94.81 289 LEU A N 1
ATOM 2310 C CA . LEU A 1 289 ? 8.318 12.249 -0.555 1.00 94.81 289 LEU A CA 1
ATOM 2311 C C . LEU A 1 289 ? 8.257 12.099 -2.076 1.00 94.81 289 LEU A C 1
ATOM 2313 O O . LEU A 1 289 ? 9.302 12.101 -2.720 1.00 94.81 289 LEU A O 1
ATOM 2317 N N . HIS A 1 290 ? 7.064 11.940 -2.650 1.00 92.12 290 HIS A N 1
ATOM 2318 C CA . HIS A 1 290 ? 6.904 11.726 -4.085 1.00 92.12 290 HIS A CA 1
ATOM 2319 C C . HIS A 1 290 ? 6.065 12.827 -4.734 1.00 92.12 290 HIS A C 1
ATOM 2321 O O . HIS A 1 290 ? 6.580 13.577 -5.554 1.00 92.12 290 HIS A O 1
ATOM 2327 N N . ILE A 1 291 ? 4.804 12.993 -4.320 1.00 92.31 291 ILE A N 1
ATOM 2328 C CA . ILE A 1 291 ? 3.878 13.919 -4.995 1.00 92.31 291 ILE A CA 1
ATOM 2329 C C . ILE A 1 291 ? 4.343 15.375 -4.874 1.00 92.31 291 ILE A C 1
ATOM 2331 O O . ILE A 1 291 ? 4.408 16.080 -5.877 1.00 92.31 291 ILE A O 1
ATOM 2335 N N . VAL A 1 292 ? 4.675 15.836 -3.664 1.00 94.50 292 VAL A N 1
ATOM 2336 C CA . VAL A 1 292 ? 5.099 17.226 -3.431 1.00 94.50 292 VAL A CA 1
ATOM 2337 C C . VAL A 1 292 ? 6.384 17.566 -4.207 1.00 94.50 292 VAL A C 1
ATOM 2339 O O . VAL A 1 292 ? 6.354 18.554 -4.937 1.00 94.50 292 VAL A O 1
ATOM 2342 N N . PRO A 1 293 ? 7.474 16.772 -4.147 1.00 92.56 293 PRO A N 1
ATOM 2343 C CA . PRO A 1 293 ? 8.662 17.004 -4.967 1.00 92.56 293 PRO A CA 1
ATOM 2344 C C . PRO A 1 293 ? 8.358 17.049 -6.462 1.00 92.56 293 PRO A C 1
ATOM 2346 O O . PRO A 1 293 ? 8.754 18.006 -7.121 1.00 92.56 293 PRO A O 1
ATOM 2349 N N . THR A 1 294 ? 7.582 16.095 -6.989 1.00 89.44 294 THR A N 1
ATOM 2350 C CA . THR A 1 294 ? 7.221 16.078 -8.413 1.00 89.44 294 THR A CA 1
ATOM 2351 C C . THR A 1 294 ? 6.451 17.333 -8.830 1.00 89.44 294 THR A C 1
ATOM 2353 O O . THR A 1 294 ? 6.746 17.900 -9.879 1.00 89.44 294 THR A O 1
ATOM 2356 N N . LEU A 1 295 ? 5.522 17.826 -8.001 1.00 92.94 295 LEU A N 1
ATOM 2357 C CA . LEU A 1 295 ? 4.809 19.088 -8.256 1.00 92.94 295 LEU A CA 1
ATOM 2358 C C . LEU A 1 295 ? 5.724 20.321 -8.215 1.00 92.94 295 LEU A C 1
ATOM 2360 O O . LEU A 1 295 ? 5.427 21.321 -8.862 1.00 92.94 295 LEU A O 1
ATOM 2364 N N . LEU A 1 296 ? 6.827 20.252 -7.470 1.00 93.19 296 LEU A N 1
ATOM 2365 C CA . LEU A 1 296 ? 7.853 21.294 -7.406 1.00 93.19 296 LEU A CA 1
ATOM 2366 C C . LEU A 1 296 ? 8.929 21.146 -8.498 1.00 93.19 296 LEU A C 1
ATOM 2368 O O . LEU A 1 296 ? 9.873 21.931 -8.520 1.00 93.19 296 LEU A O 1
ATOM 2372 N N . GLY A 1 297 ? 8.820 20.147 -9.382 1.00 89.50 297 GLY A N 1
ATOM 2373 C CA . GLY A 1 297 ? 9.839 19.843 -10.393 1.00 89.50 297 GLY A CA 1
ATOM 2374 C C . GLY A 1 297 ? 11.107 19.193 -9.826 1.00 89.50 297 GLY A C 1
ATOM 2375 O O . GLY A 1 297 ? 12.125 19.129 -10.509 1.00 89.50 297 GLY A O 1
ATOM 2376 N N . ILE A 1 298 ? 11.061 18.706 -8.584 1.00 87.69 298 ILE A N 1
ATOM 2377 C CA . ILE A 1 298 ? 12.157 17.999 -7.921 1.00 87.69 298 ILE A CA 1
ATOM 2378 C C . ILE A 1 298 ? 11.945 16.499 -8.149 1.00 87.69 298 ILE A C 1
ATOM 2380 O O . ILE A 1 298 ? 10.949 15.922 -7.704 1.00 87.69 298 ILE A O 1
ATOM 2384 N N . GLY A 1 299 ? 12.877 15.850 -8.848 1.00 79.81 299 GLY A N 1
ATOM 2385 C CA . GLY A 1 299 ? 12.840 14.403 -9.051 1.00 79.81 299 GLY A CA 1
ATOM 2386 C C . GLY A 1 299 ? 12.833 13.653 -7.715 1.00 79.81 299 GLY A C 1
ATOM 2387 O O . GLY A 1 299 ? 13.698 13.868 -6.866 1.00 79.81 299 GLY A O 1
ATOM 2388 N N . ALA A 1 300 ? 11.858 12.768 -7.513 1.00 83.12 300 ALA A N 1
ATOM 2389 C CA . ALA A 1 300 ? 11.819 11.898 -6.344 1.00 83.12 300 ALA A CA 1
ATOM 2390 C C . ALA A 1 300 ? 12.696 10.664 -6.600 1.00 83.12 300 ALA A C 1
ATOM 2392 O O . ALA A 1 300 ? 12.409 9.872 -7.495 1.00 83.12 300 ALA A O 1
ATOM 2393 N N . GLY A 1 301 ? 13.758 10.490 -5.812 1.00 82.19 301 GLY A N 1
ATOM 2394 C CA . GLY A 1 301 ? 14.643 9.330 -5.942 1.00 82.19 301 GLY A CA 1
ATOM 2395 C C . GLY A 1 301 ? 13.961 8.004 -5.578 1.00 82.19 301 GLY A C 1
ATOM 2396 O O . GLY A 1 301 ? 12.957 7.966 -4.866 1.00 82.19 301 GLY A O 1
ATOM 2397 N N . GLN A 1 302 ? 14.550 6.881 -5.993 1.00 82.56 302 GLN A N 1
ATOM 2398 C CA . GLN A 1 302 ? 14.016 5.536 -5.727 1.00 82.56 302 GLN A CA 1
ATOM 2399 C C . GLN A 1 302 ? 13.807 5.247 -4.227 1.00 82.56 302 GLN A C 1
ATOM 2401 O O . GLN A 1 302 ? 12.835 4.593 -3.847 1.00 82.56 302 GLN A O 1
ATOM 2406 N N . ILE A 1 303 ? 14.667 5.787 -3.355 1.00 83.88 303 ILE A N 1
ATOM 2407 C CA . ILE A 1 303 ? 14.539 5.653 -1.894 1.00 83.88 303 ILE A CA 1
ATOM 2408 C C . ILE A 1 303 ? 13.208 6.243 -1.402 1.00 83.88 303 ILE A C 1
ATOM 2410 O O . ILE A 1 303 ? 12.536 5.627 -0.577 1.00 83.88 303 ILE A O 1
ATOM 2414 N N . ALA A 1 304 ? 12.786 7.395 -1.934 1.00 88.69 304 ALA A N 1
ATOM 2415 C CA . ALA A 1 304 ? 11.512 8.016 -1.577 1.00 88.69 304 ALA A CA 1
ATOM 2416 C C . ALA A 1 304 ? 10.325 7.102 -1.911 1.00 88.69 304 ALA A C 1
ATOM 2418 O O . ALA A 1 304 ? 9.416 6.941 -1.093 1.00 88.69 304 ALA A O 1
ATOM 2419 N N . ILE A 1 305 ? 10.363 6.449 -3.076 1.00 87.12 305 ILE A N 1
ATOM 2420 C CA . ILE A 1 305 ? 9.339 5.489 -3.505 1.00 87.12 305 ILE A CA 1
ATOM 2421 C C . ILE A 1 305 ? 9.301 4.289 -2.548 1.00 87.12 305 ILE A C 1
ATOM 2423 O O . ILE A 1 305 ? 8.233 3.943 -2.044 1.00 87.12 305 ILE A O 1
ATOM 2427 N N . VAL A 1 306 ? 10.456 3.697 -2.228 1.00 87.44 306 VAL A N 1
ATOM 2428 C CA . VAL A 1 306 ? 10.545 2.548 -1.309 1.00 87.44 306 VAL A CA 1
ATOM 2429 C C . VAL A 1 306 ? 10.005 2.897 0.080 1.00 87.44 306 VAL A C 1
ATOM 2431 O O . VAL A 1 306 ? 9.179 2.161 0.623 1.00 87.44 306 VAL A O 1
ATOM 2434 N N . LEU A 1 307 ? 10.403 4.044 0.642 1.00 89.25 307 LEU A N 1
ATOM 2435 C CA . LEU A 1 307 ? 9.919 4.507 1.948 1.00 89.25 307 LEU A CA 1
ATOM 2436 C C . LEU A 1 307 ? 8.401 4.729 1.951 1.00 89.25 307 LEU A C 1
ATOM 2438 O O . LEU A 1 307 ? 7.722 4.380 2.917 1.00 89.25 307 LEU A O 1
ATOM 2442 N N . SER A 1 308 ? 7.865 5.257 0.851 1.00 91.75 308 SER A N 1
ATOM 2443 C CA . SER A 1 308 ? 6.427 5.465 0.672 1.00 91.75 308 SER A CA 1
ATOM 2444 C C . SER A 1 308 ? 5.661 4.144 0.635 1.00 91.75 308 SER A C 1
ATOM 2446 O O . SER A 1 308 ? 4.610 4.012 1.258 1.00 91.75 308 SER A O 1
ATOM 2448 N N . ILE A 1 309 ? 6.208 3.140 -0.048 1.00 90.12 309 ILE A N 1
ATOM 2449 C CA . ILE A 1 309 ? 5.606 1.811 -0.167 1.00 90.12 309 ILE A CA 1
ATOM 2450 C C . ILE A 1 309 ? 5.612 1.067 1.179 1.00 90.12 309 ILE A C 1
ATOM 2452 O O . ILE A 1 309 ? 4.615 0.435 1.529 1.00 90.12 309 ILE A O 1
ATOM 2456 N N . ILE A 1 310 ? 6.690 1.179 1.967 1.00 90.38 310 ILE A N 1
ATOM 2457 C CA . ILE A 1 310 ? 6.809 0.547 3.298 1.00 90.38 310 ILE A CA 1
ATOM 2458 C C . ILE A 1 310 ? 5.734 1.049 4.277 1.00 90.38 310 ILE A C 1
ATOM 2460 O O . ILE A 1 310 ? 5.356 0.326 5.201 1.00 90.38 310 ILE A O 1
ATOM 2464 N N . ALA A 1 311 ? 5.211 2.260 4.078 1.00 93.50 311 ALA A N 1
ATOM 2465 C CA . ALA A 1 311 ? 4.164 2.822 4.922 1.00 93.50 311 ALA A CA 1
ATOM 2466 C C . ALA A 1 311 ? 2.776 2.208 4.666 1.00 93.50 311 ALA A C 1
ATOM 2468 O O . ALA A 1 311 ? 1.974 2.099 5.592 1.00 93.50 311 ALA A O 1
ATOM 2469 N N . ILE A 1 312 ? 2.483 1.767 3.438 1.00 93.25 312 ILE A N 1
ATOM 2470 C CA . ILE A 1 312 ? 1.154 1.286 3.016 1.00 93.25 312 ILE A CA 1
ATOM 2471 C C . ILE A 1 312 ? 0.616 0.124 3.886 1.00 93.25 312 ILE A C 1
ATOM 2473 O O . ILE A 1 312 ? -0.554 0.182 4.288 1.00 93.25 312 ILE A O 1
ATOM 2477 N N . PRO A 1 313 ? 1.425 -0.894 4.256 1.00 92.06 313 PRO A N 1
ATOM 2478 C CA . PRO A 1 313 ? 1.048 -1.965 5.185 1.00 92.06 313 PRO A CA 1
ATOM 2479 C C . PRO A 1 313 ? 0.434 -1.562 6.532 1.00 92.06 313 PRO A C 1
ATOM 2481 O O . PRO A 1 313 ? -0.170 -2.408 7.197 1.00 92.06 313 PRO A O 1
ATOM 2484 N N . ILE A 1 314 ? 0.553 -0.301 6.961 1.00 93.81 314 ILE A N 1
ATOM 2485 C CA . ILE A 1 314 ? -0.050 0.174 8.212 1.00 93.81 314 ILE A CA 1
ATOM 2486 C C . ILE A 1 314 ? -1.583 0.268 8.144 1.00 93.81 314 ILE A C 1
ATOM 2488 O O . ILE A 1 314 ? -2.256 0.145 9.169 1.00 93.81 314 ILE A O 1
ATOM 2492 N N . LEU A 1 315 ? -2.153 0.454 6.946 1.00 94.00 315 LEU A N 1
ATOM 2493 C CA . LEU A 1 315 ? -3.599 0.593 6.737 1.00 94.00 315 LEU A CA 1
ATOM 2494 C C . LEU A 1 315 ? -4.411 -0.549 7.361 1.00 94.00 315 LEU A C 1
ATOM 2496 O O . LEU A 1 315 ? -5.252 -0.274 8.220 1.00 94.00 315 LEU A O 1
ATOM 2500 N N . PRO A 1 316 ? -4.192 -1.826 6.991 1.00 93.38 316 PRO A N 1
ATOM 2501 C CA . PRO A 1 316 ? -5.020 -2.919 7.482 1.00 93.38 316 PRO A CA 1
ATOM 2502 C C . PRO A 1 316 ? -4.928 -3.066 9.008 1.00 93.38 316 PRO A C 1
ATOM 2504 O O . PRO A 1 316 ? -5.927 -3.411 9.637 1.00 93.38 316 PRO A O 1
ATOM 2507 N N . LEU A 1 317 ? -3.790 -2.721 9.626 1.00 92.88 317 LEU A N 1
ATOM 2508 C CA . LEU A 1 317 ? -3.630 -2.701 11.085 1.00 92.88 317 LEU A CA 1
ATOM 2509 C C . LEU A 1 317 ? -4.543 -1.662 11.746 1.00 92.88 317 LEU A C 1
ATOM 2511 O O . LEU A 1 317 ? -5.280 -1.994 12.674 1.00 92.88 317 LEU A O 1
ATOM 2515 N N . PHE A 1 318 ? -4.537 -0.422 11.253 1.00 94.06 318 PHE A N 1
ATOM 2516 C CA . PHE A 1 318 ? -5.353 0.654 11.820 1.00 94.06 318 PHE A CA 1
ATOM 2517 C C . PHE A 1 318 ? -6.846 0.425 11.627 1.00 94.06 318 PHE A C 1
ATOM 2519 O O . PHE A 1 318 ? -7.623 0.675 12.545 1.00 94.06 318 PHE A O 1
ATOM 2526 N N . TYR A 1 319 ? -7.255 -0.080 10.463 1.00 94.25 319 TYR A N 1
ATOM 2527 C CA . TYR A 1 319 ? -8.661 -0.377 10.194 1.00 94.25 319 TYR A CA 1
ATOM 2528 C C . TYR A 1 319 ? -9.165 -1.506 11.084 1.00 94.25 319 TYR A C 1
ATOM 2530 O O . TYR A 1 319 ? -10.210 -1.371 11.722 1.00 94.25 319 TYR A O 1
ATOM 2538 N N . THR A 1 320 ? -8.390 -2.588 11.185 1.00 93.19 320 THR A N 1
ATOM 2539 C CA . THR A 1 320 ? -8.710 -3.714 12.065 1.00 93.19 320 THR A CA 1
ATOM 2540 C C . THR A 1 320 ? -8.811 -3.257 13.511 1.00 93.19 320 THR A C 1
ATOM 2542 O O . THR A 1 320 ? -9.796 -3.557 14.185 1.00 93.19 320 THR A O 1
ATOM 2545 N N . TYR A 1 321 ? -7.840 -2.466 13.972 1.00 92.00 321 TYR A N 1
ATOM 2546 C CA . TYR A 1 321 ? -7.850 -1.932 15.325 1.00 92.00 321 TYR A CA 1
ATOM 2547 C C . TYR A 1 321 ? -9.047 -1.010 15.582 1.00 92.00 321 TYR A C 1
ATOM 2549 O O . TYR A 1 321 ? -9.727 -1.173 16.590 1.00 92.00 321 TYR A O 1
ATOM 2557 N N . ALA A 1 322 ? -9.352 -0.081 14.673 1.00 91.19 322 ALA A N 1
ATOM 2558 C CA . ALA A 1 322 ? -10.461 0.858 14.833 1.00 91.19 322 ALA A CA 1
ATOM 2559 C C . ALA A 1 322 ? -11.826 0.150 14.885 1.00 91.19 322 ALA A C 1
ATOM 2561 O O . ALA A 1 322 ? -12.649 0.466 15.747 1.00 91.19 322 ALA A O 1
ATOM 2562 N N . ILE A 1 323 ? -12.054 -0.835 14.007 1.00 89.62 323 ILE A N 1
ATOM 2563 C CA . ILE A 1 323 ? -13.289 -1.635 13.981 1.00 89.62 323 ILE A CA 1
ATOM 2564 C C . ILE A 1 323 ? -13.423 -2.458 15.257 1.00 89.62 323 ILE A C 1
ATOM 2566 O O . ILE A 1 323 ? -14.487 -2.483 15.875 1.00 89.62 323 ILE A O 1
ATOM 2570 N N . TYR A 1 324 ? -12.345 -3.129 15.655 1.00 87.12 324 TYR A N 1
ATOM 2571 C CA . TYR A 1 324 ? -12.388 -4.052 16.777 1.00 87.12 324 TYR A CA 1
ATOM 2572 C C . TYR A 1 324 ? -12.465 -3.337 18.117 1.00 87.12 324 TYR A C 1
ATOM 2574 O O . TYR A 1 324 ? -13.245 -3.733 18.978 1.00 87.12 324 TYR A O 1
ATOM 2582 N N . LYS A 1 325 ? -11.733 -2.230 18.276 1.00 84.25 325 LYS A N 1
ATOM 2583 C CA . LYS A 1 325 ? -11.825 -1.376 19.461 1.00 84.25 325 LYS A CA 1
ATOM 2584 C C . LYS A 1 325 ? -13.252 -0.886 19.680 1.00 84.25 325 LYS A C 1
ATOM 2586 O O . LYS A 1 325 ? -13.742 -0.888 20.804 1.00 84.25 325 LYS A O 1
ATOM 2591 N N . HIS A 1 326 ? -13.931 -0.506 18.601 1.00 79.50 326 HIS A N 1
ATOM 2592 C CA . HIS A 1 326 ? -15.325 -0.088 18.667 1.00 79.50 326 HIS A CA 1
ATOM 2593 C C . HIS A 1 326 ? -16.268 -1.219 19.136 1.00 79.50 326 HIS A C 1
ATOM 2595 O O . HIS A 1 326 ? -17.300 -0.928 19.728 1.00 79.50 326 HIS A O 1
ATOM 2601 N N . GLN A 1 327 ? -15.921 -2.495 18.918 1.00 76.56 327 GLN A N 1
ATOM 2602 C CA . GLN A 1 327 ? -16.731 -3.650 19.338 1.00 76.56 327 GLN A CA 1
ATOM 2603 C C . GLN A 1 327 ? -16.370 -4.201 20.728 1.00 76.56 327 GLN A C 1
ATOM 2605 O O . GLN A 1 327 ? -17.261 -4.647 21.445 1.00 76.56 327 GLN A O 1
ATOM 2610 N N . LEU A 1 328 ? -15.088 -4.204 21.103 1.00 66.50 328 LEU A N 1
ATOM 2611 C CA . LEU A 1 328 ? -14.597 -4.821 22.342 1.00 66.50 328 LEU A CA 1
ATOM 2612 C C . LEU A 1 328 ? -14.427 -3.861 23.531 1.00 66.50 328 LEU A C 1
ATOM 2614 O O . LEU A 1 328 ? -14.126 -4.311 24.637 1.00 66.50 328 LEU A O 1
ATOM 2618 N N . GLY A 1 329 ? -14.583 -2.552 23.338 1.00 66.00 329 GLY A N 1
ATOM 2619 C CA . GLY A 1 329 ? -14.319 -1.575 24.397 1.00 66.00 329 GLY A CA 1
ATOM 2620 C C . GLY A 1 329 ? -12.820 -1.431 24.715 1.00 66.00 329 GLY A C 1
ATOM 2621 O O . GLY A 1 329 ? -11.970 -1.517 23.830 1.00 66.00 329 GLY A O 1
ATOM 2622 N N . ILE A 1 330 ? -12.467 -1.166 25.979 1.00 60.69 330 ILE A N 1
ATOM 2623 C CA . ILE A 1 330 ? -11.126 -0.694 26.419 1.00 60.69 330 ILE A CA 1
ATOM 2624 C C . ILE A 1 330 ? -10.015 -1.758 26.379 1.00 60.69 330 ILE A C 1
ATOM 2626 O O . ILE A 1 330 ? -8.867 -1.493 26.742 1.00 60.69 330 ILE A O 1
ATOM 2630 N N . GLN A 1 331 ? -10.289 -2.975 25.925 1.00 55.00 331 GLN A N 1
ATOM 2631 C CA . GLN A 1 331 ? -9.314 -4.059 26.009 1.00 55.00 331 GLN A CA 1
ATOM 2632 C C . GLN A 1 331 ? -8.232 -3.939 24.919 1.00 55.00 331 GLN A C 1
ATOM 2634 O O . GLN A 1 331 ? -8.339 -4.501 23.838 1.00 55.00 331 GLN A O 1
ATOM 2639 N N . GLU A 1 332 ? -7.202 -3.129 25.190 1.00 65.62 332 GLU A N 1
ATOM 2640 C CA . GLU A 1 332 ? -5.806 -3.558 25.372 1.00 65.62 332 GLU A CA 1
ATOM 2641 C C . GLU A 1 332 ? -4.833 -2.376 25.145 1.00 65.62 332 GLU A C 1
ATOM 2643 O O . GLU A 1 332 ? -4.526 -2.020 24.001 1.00 65.62 332 GLU A O 1
ATOM 2648 N N . PRO A 1 333 ? -4.239 -1.789 26.205 1.00 70.19 333 PRO A N 1
ATOM 2649 C CA . PRO A 1 333 ? -3.246 -0.715 26.063 1.00 70.19 333 PRO A CA 1
ATOM 2650 C C . PRO A 1 333 ? -1.975 -1.155 25.312 1.00 70.19 333 PRO A C 1
ATOM 2652 O O . PRO A 1 333 ? -1.193 -0.316 24.870 1.00 70.19 333 PRO A O 1
ATOM 2655 N N . ARG A 1 334 ? -1.758 -2.466 25.139 1.00 79.19 334 ARG A N 1
ATOM 2656 C CA . ARG A 1 334 ? -0.614 -3.026 24.407 1.00 79.19 334 ARG A CA 1
ATOM 2657 C C . ARG A 1 334 ? -0.671 -2.710 22.913 1.00 79.19 334 ARG A C 1
ATOM 2659 O O . ARG A 1 334 ? 0.349 -2.324 22.349 1.00 79.19 334 ARG A O 1
ATOM 2666 N N . ILE A 1 335 ? -1.848 -2.810 22.295 1.00 82.75 335 ILE A N 1
ATOM 2667 C CA . ILE A 1 335 ? -1.995 -2.583 20.851 1.00 82.75 335 ILE A CA 1
ATOM 2668 C C . ILE A 1 335 ? -1.799 -1.100 20.517 1.00 82.75 335 ILE A C 1
ATOM 2670 O O . ILE A 1 335 ? -1.100 -0.788 19.558 1.00 82.75 335 ILE A O 1
ATOM 2674 N N . ASN A 1 336 ? -2.301 -0.178 21.348 1.00 83.44 336 ASN A N 1
ATOM 2675 C CA . ASN A 1 336 ? -2.046 1.258 21.153 1.00 83.44 336 ASN A CA 1
ATOM 2676 C C . ASN A 1 336 ? -0.563 1.593 21.196 1.00 83.44 336 ASN A C 1
ATOM 2678 O O . ASN A 1 336 ? -0.087 2.353 20.361 1.00 83.44 336 ASN A O 1
ATOM 2682 N N . ARG A 1 337 ? 0.182 0.998 22.134 1.00 85.94 337 ARG A N 1
ATOM 2683 C CA . ARG A 1 337 ? 1.634 1.187 22.207 1.00 85.94 337 ARG A CA 1
ATOM 2684 C C . ARG A 1 337 ? 2.329 0.668 20.951 1.00 85.94 337 ARG A C 1
ATOM 2686 O O . ARG A 1 337 ? 3.223 1.344 20.455 1.00 85.94 337 ARG A O 1
ATOM 2693 N N . LEU A 1 338 ? 1.908 -0.484 20.422 1.00 87.75 338 LEU A N 1
ATOM 2694 C CA . LEU A 1 338 ? 2.451 -1.034 19.178 1.00 87.75 338 LEU A CA 1
ATOM 2695 C C . LEU A 1 338 ? 2.162 -0.114 17.981 1.00 87.75 338 LEU A C 1
ATOM 2697 O O . LEU A 1 338 ? 3.088 0.238 17.255 1.00 87.75 338 LEU A O 1
ATOM 2701 N N . LEU A 1 339 ? 0.908 0.319 17.808 1.00 88.50 339 LEU A N 1
ATOM 2702 C CA . LEU A 1 339 ? 0.512 1.233 16.730 1.00 88.50 339 LEU A CA 1
ATOM 2703 C C . LEU A 1 339 ? 1.213 2.589 16.843 1.00 88.50 339 LEU A C 1
ATOM 2705 O O . LEU A 1 339 ? 1.651 3.127 15.831 1.00 88.50 339 LEU A O 1
ATOM 2709 N N . ALA A 1 340 ? 1.376 3.112 18.060 1.00 90.31 340 ALA A N 1
ATOM 2710 C CA . ALA A 1 340 ? 2.101 4.351 18.306 1.00 90.31 340 ALA A CA 1
ATOM 2711 C C . ALA A 1 340 ? 3.589 4.224 17.964 1.00 90.31 340 ALA A C 1
ATOM 2713 O O . ALA A 1 340 ? 4.144 5.101 17.308 1.00 90.31 340 ALA A O 1
ATOM 2714 N N . SER A 1 341 ? 4.235 3.129 18.378 1.00 90.69 341 SER A N 1
ATOM 2715 C CA . SER A 1 341 ? 5.640 2.867 18.053 1.00 90.69 341 SER A CA 1
ATOM 2716 C C . SER A 1 341 ? 5.858 2.681 16.553 1.00 90.69 341 SER A C 1
ATOM 2718 O O . SER A 1 341 ? 6.803 3.246 16.010 1.00 90.69 341 SER A O 1
ATOM 2720 N N . TYR A 1 342 ? 4.974 1.951 15.874 1.00 90.81 342 TYR A N 1
ATOM 2721 C CA . TYR A 1 342 ? 5.066 1.762 14.429 1.00 90.81 342 TYR A CA 1
ATOM 2722 C C . TYR A 1 342 ? 4.754 3.056 13.654 1.00 90.81 342 TYR A C 1
ATOM 2724 O O . TYR A 1 342 ? 5.468 3.402 12.718 1.00 90.81 342 TYR A O 1
ATOM 2732 N N . GLY A 1 343 ? 3.760 3.835 14.092 1.00 91.25 343 GLY A N 1
ATOM 2733 C CA . GLY A 1 343 ? 3.472 5.155 13.527 1.00 91.25 343 GLY A CA 1
ATOM 2734 C C . GLY A 1 343 ? 4.638 6.135 13.690 1.00 91.25 343 GLY A C 1
ATOM 2735 O O . GLY A 1 343 ? 4.995 6.820 12.736 1.00 91.25 343 GLY A O 1
ATOM 2736 N N . LEU A 1 344 ? 5.281 6.162 14.863 1.00 93.38 344 LEU A N 1
ATOM 2737 C CA . LEU A 1 344 ? 6.484 6.970 15.096 1.00 93.38 344 LEU A CA 1
ATOM 2738 C C . LEU A 1 344 ? 7.635 6.548 14.177 1.00 93.38 344 LEU A C 1
ATOM 2740 O O . LEU A 1 344 ? 8.299 7.405 13.600 1.00 93.38 344 LEU A O 1
ATOM 2744 N N . PHE A 1 345 ? 7.842 5.240 14.011 1.00 93.69 345 PHE A N 1
ATOM 2745 C CA . PHE A 1 345 ? 8.839 4.706 13.088 1.00 93.69 345 PHE A CA 1
ATOM 2746 C C . PHE A 1 345 ? 8.614 5.202 11.650 1.00 93.69 345 PHE A C 1
ATOM 2748 O O . PHE A 1 345 ? 9.559 5.671 11.020 1.00 93.69 345 PHE A O 1
ATOM 2755 N N . LEU A 1 346 ? 7.372 5.199 11.151 1.00 92.06 346 LEU A N 1
ATOM 2756 C CA . LEU A 1 346 ? 7.065 5.739 9.820 1.00 92.06 346 LEU A CA 1
ATOM 2757 C C . LEU A 1 346 ? 7.305 7.248 9.713 1.00 92.06 346 LEU A C 1
ATOM 2759 O O . LEU A 1 346 ? 7.835 7.716 8.705 1.00 92.06 346 LEU A O 1
ATOM 2763 N N . VAL A 1 347 ? 6.951 8.019 10.747 1.00 93.44 347 VAL A N 1
ATOM 2764 C CA . VAL A 1 347 ? 7.248 9.460 10.784 1.00 93.44 347 VAL A CA 1
ATOM 2765 C C . VAL A 1 347 ? 8.756 9.686 10.696 1.00 93.44 347 VAL A C 1
ATOM 2767 O O . VAL A 1 347 ? 9.196 10.533 9.926 1.00 93.44 347 VAL A O 1
ATOM 2770 N N . TYR A 1 348 ? 9.556 8.897 11.412 1.00 94.00 348 TYR A N 1
ATOM 2771 C CA . TYR A 1 348 ? 11.016 9.002 11.381 1.00 94.00 348 TYR A CA 1
ATOM 2772 C C . TYR A 1 348 ? 11.597 8.648 10.022 1.00 94.00 348 TYR A C 1
ATOM 2774 O O . TYR A 1 348 ? 12.429 9.393 9.511 1.00 94.00 348 TYR A O 1
ATOM 2782 N N . LEU A 1 349 ? 11.123 7.562 9.409 1.00 92.00 349 LEU A N 1
ATOM 2783 C CA . LEU A 1 349 ? 11.499 7.207 8.044 1.00 92.00 349 LEU A CA 1
ATOM 2784 C C . LEU A 1 349 ? 11.169 8.329 7.054 1.00 92.00 349 LEU A C 1
ATOM 2786 O O . LEU A 1 349 ? 11.977 8.642 6.185 1.00 92.00 349 LEU A O 1
ATOM 2790 N N . THR A 1 350 ? 10.013 8.973 7.217 1.00 92.25 350 THR A N 1
ATOM 2791 C CA . THR A 1 350 ? 9.595 10.087 6.357 1.00 92.25 350 THR A CA 1
ATOM 2792 C C . THR A 1 350 ? 10.478 11.313 6.562 1.00 92.25 350 THR A C 1
ATOM 2794 O O . THR A 1 350 ? 10.958 11.882 5.590 1.00 92.25 350 THR A O 1
ATOM 2797 N N . VAL A 1 351 ? 10.745 11.704 7.812 1.00 94.25 351 VAL A N 1
ATOM 2798 C CA . VAL A 1 351 ? 11.629 12.838 8.140 1.00 94.25 351 VAL A CA 1
ATOM 2799 C C . VAL A 1 351 ? 13.051 12.596 7.641 1.00 94.25 351 VAL A C 1
ATOM 2801 O O . VAL A 1 351 ? 13.675 13.515 7.110 1.00 94.25 351 VAL A O 1
ATOM 2804 N N . LEU A 1 352 ? 13.551 11.364 7.757 1.00 92.75 352 LEU A N 1
ATOM 2805 C CA . LEU A 1 352 ? 14.844 10.977 7.206 1.00 92.75 352 LEU A CA 1
ATOM 2806 C C . LEU A 1 352 ? 14.836 11.099 5.676 1.00 92.75 352 LEU A C 1
ATOM 2808 O O . LEU A 1 352 ? 15.725 11.732 5.117 1.00 92.75 352 LEU A O 1
ATOM 2812 N N . GLY A 1 353 ? 13.804 10.570 5.010 1.00 90.44 353 GLY A N 1
ATOM 2813 C CA . GLY A 1 353 ? 13.633 10.682 3.560 1.00 90.44 353 GLY A CA 1
ATOM 2814 C C . GLY A 1 353 ? 13.580 12.132 3.073 1.00 90.44 353 GLY A C 1
ATOM 2815 O O . GLY A 1 353 ? 14.282 12.479 2.130 1.00 90.44 353 GLY A O 1
ATOM 2816 N N . VAL A 1 354 ? 12.819 13.001 3.750 1.00 91.62 354 VAL A N 1
ATOM 2817 C CA . VAL A 1 354 ? 12.753 14.441 3.439 1.00 91.62 354 VAL A CA 1
ATOM 2818 C C . VAL A 1 354 ? 14.117 15.098 3.629 1.00 91.62 354 VAL A C 1
ATOM 2820 O O . VAL A 1 354 ? 14.561 15.839 2.757 1.00 91.62 354 VAL A O 1
ATOM 2823 N N . SER A 1 355 ? 14.802 14.805 4.738 1.00 91.25 355 SER A N 1
ATOM 2824 C CA . SER A 1 355 ? 16.148 15.330 5.002 1.00 91.25 355 SER A CA 1
ATOM 2825 C C . SER A 1 355 ? 17.125 14.947 3.890 1.00 91.25 355 SER A C 1
ATOM 2827 O O . SER A 1 355 ? 17.874 15.798 3.423 1.00 91.25 355 SER A O 1
ATOM 2829 N N . PHE A 1 356 ? 17.081 13.693 3.426 1.00 89.31 356 PHE A N 1
ATOM 2830 C CA . PHE A 1 356 ? 17.892 13.227 2.302 1.00 89.31 356 PHE A CA 1
ATOM 2831 C C . PHE A 1 356 ? 17.537 13.933 0.996 1.00 89.31 356 PHE A C 1
ATOM 2833 O O . PHE A 1 356 ? 18.446 14.396 0.318 1.00 89.31 356 PHE A O 1
ATOM 2840 N N . LEU A 1 357 ? 16.245 14.053 0.668 1.00 87.94 357 LEU A N 1
ATOM 2841 C CA . LEU A 1 357 ? 15.791 14.740 -0.545 1.00 87.94 357 LEU A CA 1
ATOM 2842 C C . LEU A 1 357 ? 16.268 16.197 -0.582 1.00 87.94 357 LEU A C 1
ATOM 2844 O O . LEU A 1 357 ? 16.731 16.663 -1.621 1.00 87.94 357 LEU A O 1
ATOM 2848 N N . ILE A 1 358 ? 16.191 16.911 0.545 1.00 89.00 358 ILE A N 1
ATOM 2849 C CA . ILE A 1 358 ? 16.669 18.297 0.656 1.00 89.00 358 ILE A CA 1
ATOM 2850 C C . ILE A 1 358 ? 18.199 18.349 0.544 1.00 89.00 358 ILE A C 1
ATOM 2852 O O . ILE A 1 358 ? 18.733 19.148 -0.222 1.00 89.00 358 ILE A O 1
ATOM 2856 N N . ALA A 1 359 ? 18.914 17.486 1.271 1.00 89.19 359 ALA A N 1
ATOM 2857 C CA . ALA A 1 359 ? 20.374 17.476 1.261 1.00 89.19 359 ALA A CA 1
ATOM 2858 C C . ALA A 1 359 ? 20.948 17.155 -0.127 1.00 89.19 359 ALA A C 1
ATOM 2860 O O . ALA A 1 359 ? 21.892 17.818 -0.557 1.00 89.19 359 ALA A O 1
ATOM 2861 N N . SER A 1 360 ? 20.349 16.193 -0.840 1.00 86.38 360 SER A N 1
ATOM 2862 C CA . SER A 1 360 ? 20.782 15.785 -2.180 1.00 86.38 360 SER A CA 1
ATOM 2863 C C . SER A 1 360 ? 20.474 16.814 -3.259 1.00 86.38 360 SER A C 1
ATOM 2865 O O . SER A 1 360 ? 21.148 16.816 -4.282 1.00 86.38 360 SER A O 1
ATOM 2867 N N . SER A 1 361 ? 19.457 17.660 -3.068 1.00 83.81 361 SER A N 1
ATOM 2868 C CA . SER A 1 361 ? 19.094 18.677 -4.063 1.00 83.81 361 SER A CA 1
ATOM 2869 C C . SER A 1 361 ? 19.793 20.023 -3.857 1.00 83.81 361 SER A C 1
ATOM 2871 O O . SER A 1 361 ? 19.974 20.736 -4.839 1.00 83.81 361 SER A O 1
ATOM 2873 N N . TRP A 1 362 ? 20.211 20.375 -2.632 1.00 78.25 362 TRP A N 1
ATOM 2874 C CA . TRP A 1 362 ? 20.679 21.741 -2.338 1.00 78.25 362 TRP A CA 1
ATOM 2875 C C . TRP A 1 362 ? 22.069 21.866 -1.717 1.00 78.25 362 TRP A C 1
ATOM 2877 O O . TRP A 1 362 ? 22.680 22.921 -1.865 1.00 78.25 362 TRP A O 1
ATOM 2887 N N . LEU A 1 363 ? 22.548 20.877 -0.957 1.00 73.00 363 LEU A N 1
ATOM 2888 C CA . LEU A 1 363 ? 23.576 21.155 0.055 1.00 73.00 363 LEU A CA 1
ATOM 2889 C C . LEU A 1 363 ? 24.885 20.399 -0.127 1.00 73.00 363 LEU A C 1
ATOM 2891 O O . LEU A 1 363 ? 25.926 20.974 0.177 1.00 73.00 363 LEU A O 1
ATOM 2895 N N . LEU A 1 364 ? 24.854 19.133 -0.551 1.00 79.44 364 LEU A N 1
ATOM 2896 C CA . LEU A 1 364 ? 26.006 18.252 -0.354 1.00 79.44 364 LEU A CA 1
ATOM 2897 C C . LEU A 1 364 ? 26.404 17.482 -1.620 1.00 79.44 364 LEU A C 1
ATOM 2899 O O . LEU A 1 364 ? 25.538 16.890 -2.270 1.00 79.44 364 LEU A O 1
ATOM 2903 N N . PRO A 1 365 ? 27.710 17.410 -1.943 1.00 83.94 365 PRO A N 1
ATOM 2904 C CA . PRO A 1 365 ? 28.210 16.457 -2.923 1.00 83.94 365 PRO A CA 1
ATOM 2905 C C . PRO A 1 365 ? 27.994 15.010 -2.443 1.00 83.94 365 PRO A C 1
ATOM 2907 O O . PRO A 1 365 ? 27.818 14.732 -1.254 1.00 83.94 365 PRO A O 1
ATOM 2910 N N . ALA A 1 366 ? 27.991 14.059 -3.384 1.00 79.56 366 ALA A N 1
ATOM 2911 C CA . ALA A 1 366 ? 27.552 12.681 -3.138 1.00 79.56 366 ALA A CA 1
ATOM 2912 C C . ALA A 1 366 ? 28.311 11.958 -2.004 1.00 79.56 366 ALA A C 1
ATOM 2914 O O . ALA A 1 366 ? 27.737 11.134 -1.293 1.00 79.56 366 ALA A O 1
ATOM 2915 N N . ASN A 1 367 ? 29.587 12.288 -1.807 1.00 81.69 367 ASN A N 1
ATOM 2916 C CA . ASN A 1 367 ? 30.441 11.754 -0.745 1.00 81.69 367 ASN A CA 1
ATOM 2917 C C . ASN A 1 367 ? 30.029 12.217 0.666 1.00 81.69 367 ASN A C 1
ATOM 2919 O O . ASN A 1 367 ? 30.267 11.496 1.634 1.00 81.69 367 ASN A O 1
ATOM 2923 N N . GLU A 1 368 ? 29.385 13.376 0.800 1.00 88.56 368 GLU A N 1
ATOM 2924 C CA . GLU A 1 368 ? 28.971 13.936 2.094 1.00 88.56 368 GLU A CA 1
ATOM 2925 C C . GLU A 1 368 ? 27.548 13.513 2.501 1.00 88.56 368 GLU A C 1
ATOM 2927 O O . GLU A 1 368 ? 27.207 13.535 3.687 1.00 88.56 368 GLU A O 1
ATOM 2932 N N . LEU A 1 369 ? 26.732 13.033 1.551 1.00 87.44 369 LEU A N 1
ATOM 2933 C CA . LEU A 1 369 ? 25.361 12.571 1.809 1.00 87.44 369 LEU A CA 1
ATOM 2934 C C . LEU A 1 369 ? 25.292 11.403 2.797 1.00 87.44 369 LEU A C 1
ATOM 2936 O O . LEU A 1 369 ? 24.366 11.338 3.605 1.00 87.44 369 LEU A O 1
ATOM 2940 N N . LEU A 1 370 ? 26.265 10.488 2.763 1.00 86.94 370 LEU A N 1
ATOM 2941 C CA . LEU A 1 370 ? 26.295 9.349 3.682 1.00 86.94 370 LEU A CA 1
ATOM 2942 C C . LEU A 1 370 ? 26.575 9.815 5.116 1.00 86.94 370 LEU A C 1
ATOM 2944 O O . LEU A 1 370 ? 25.873 9.408 6.042 1.00 86.94 370 LEU A O 1
ATOM 2948 N N . ALA A 1 371 ? 27.551 10.710 5.296 1.00 89.38 371 ALA A N 1
ATOM 2949 C CA . ALA A 1 371 ? 27.864 11.290 6.599 1.00 89.38 371 ALA A CA 1
ATOM 2950 C C . ALA A 1 371 ? 26.668 12.078 7.154 1.00 89.38 371 ALA A C 1
ATOM 2952 O O . ALA A 1 371 ? 26.275 11.873 8.303 1.00 89.38 371 ALA A O 1
ATOM 2953 N N . PHE A 1 372 ? 26.030 12.905 6.321 1.00 91.31 372 PHE A N 1
ATOM 2954 C CA . PHE A 1 372 ? 24.803 13.612 6.685 1.00 91.31 372 PHE A CA 1
ATOM 2955 C C . PHE A 1 372 ? 23.682 12.649 7.085 1.00 91.31 372 PHE A C 1
ATOM 2957 O O . PHE A 1 372 ? 23.054 12.830 8.126 1.00 91.31 372 PHE A O 1
ATOM 2964 N N . GLY A 1 373 ? 23.473 11.588 6.306 1.00 89.81 373 GLY A N 1
ATOM 2965 C CA . GLY A 1 373 ? 22.494 10.547 6.593 1.00 89.81 373 GLY A CA 1
ATOM 2966 C C . GLY A 1 373 ? 22.709 9.869 7.943 1.00 89.81 373 GLY A C 1
ATOM 2967 O O . GLY A 1 373 ? 21.757 9.689 8.701 1.00 89.81 373 GLY A O 1
ATOM 2968 N N . LEU A 1 374 ? 23.960 9.537 8.273 1.00 91.25 374 LEU A N 1
ATOM 2969 C CA . LEU A 1 374 ? 24.324 8.958 9.568 1.00 91.25 374 LEU A CA 1
ATOM 2970 C C . LEU A 1 374 ? 24.086 9.938 10.719 1.00 91.25 374 LEU A C 1
ATOM 2972 O O . LEU A 1 374 ? 23.540 9.543 11.749 1.00 91.25 374 LEU A O 1
ATOM 2976 N N . ILE A 1 375 ? 24.445 11.212 10.546 1.00 94.38 375 ILE A N 1
ATOM 2977 C CA . ILE A 1 375 ? 24.211 12.257 11.552 1.00 94.38 375 ILE A CA 1
ATOM 2978 C C . ILE A 1 375 ? 22.705 12.466 11.766 1.00 94.38 375 ILE A C 1
ATOM 2980 O O . ILE A 1 375 ? 22.247 12.499 12.909 1.00 94.38 375 ILE A O 1
ATOM 2984 N N . ALA A 1 376 ? 21.919 12.542 10.690 1.00 94.12 376 ALA A N 1
ATOM 2985 C CA . ALA A 1 376 ? 20.467 12.676 10.753 1.00 94.12 376 ALA A CA 1
ATOM 2986 C C . ALA A 1 376 ? 19.815 11.459 11.430 1.00 94.12 376 ALA A C 1
ATOM 2988 O O . ALA A 1 376 ? 18.966 11.616 12.311 1.00 94.12 376 ALA A O 1
ATOM 2989 N N . ALA A 1 377 ? 20.249 10.243 11.086 1.00 93.81 377 ALA A N 1
ATOM 2990 C CA . ALA A 1 377 ? 19.781 9.016 11.724 1.00 93.81 377 ALA A CA 1
ATOM 2991 C C . ALA A 1 377 ? 20.134 8.976 13.221 1.00 93.81 377 ALA A C 1
ATOM 2993 O O . ALA A 1 377 ? 19.287 8.617 14.041 1.00 93.81 377 ALA A O 1
ATOM 2994 N N . LEU A 1 378 ? 21.347 9.395 13.599 1.00 95.88 378 LEU A N 1
ATOM 2995 C CA . LEU A 1 378 ? 21.767 9.485 14.999 1.00 95.88 378 LEU A CA 1
ATOM 2996 C C . LEU A 1 378 ? 20.933 10.516 15.773 1.00 95.88 378 LEU A C 1
ATOM 2998 O O . LEU A 1 378 ? 20.491 10.235 16.887 1.00 95.88 378 LEU A O 1
ATOM 3002 N N . ALA A 1 379 ? 20.653 11.679 15.181 1.00 95.69 379 ALA A N 1
ATOM 3003 C CA . ALA A 1 379 ? 19.795 12.699 15.782 1.00 95.69 379 ALA A CA 1
ATOM 3004 C C . ALA A 1 379 ? 18.353 12.194 15.997 1.00 95.69 379 ALA A C 1
ATOM 3006 O O . ALA A 1 379 ? 17.764 12.397 17.066 1.00 95.69 379 ALA A O 1
ATOM 3007 N N . LEU A 1 380 ? 17.790 11.472 15.022 1.00 94.44 380 LEU A N 1
ATOM 3008 C CA . LEU A 1 380 ? 16.486 10.813 15.164 1.00 94.44 380 LEU A CA 1
ATOM 3009 C C . LEU A 1 380 ? 16.512 9.740 16.265 1.00 94.44 380 LEU A C 1
ATOM 3011 O O . LEU A 1 380 ? 15.593 9.659 17.084 1.00 94.44 380 LEU A O 1
ATOM 3015 N N . LEU A 1 381 ? 17.591 8.961 16.361 1.00 94.31 381 LEU A N 1
ATOM 3016 C CA . LEU A 1 381 ? 17.752 7.954 17.409 1.00 94.31 381 LEU A CA 1
ATOM 3017 C C . LEU A 1 381 ? 17.769 8.592 18.808 1.00 94.31 381 LEU A C 1
ATOM 3019 O O . LEU A 1 381 ? 17.002 8.174 19.677 1.00 94.31 381 LEU A O 1
ATOM 3023 N N . LEU A 1 382 ? 18.546 9.661 19.004 1.00 95.69 382 LEU A N 1
ATOM 3024 C CA . LEU A 1 382 ? 18.621 10.393 20.276 1.00 95.69 382 LEU A CA 1
ATOM 3025 C C . LEU A 1 382 ? 17.272 11.004 20.693 1.00 95.69 382 LEU A C 1
ATOM 3027 O O . LEU A 1 382 ? 16.950 11.058 21.880 1.00 95.69 382 LEU A O 1
ATOM 3031 N N . THR A 1 383 ? 16.445 11.411 19.729 1.00 94.19 383 THR A N 1
ATOM 3032 C CA . THR A 1 383 ? 15.110 11.979 19.987 1.00 94.19 383 THR A CA 1
ATOM 3033 C C . THR A 1 383 ? 14.012 10.917 20.142 1.00 94.19 383 THR A C 1
ATOM 3035 O O . THR A 1 383 ? 12.897 11.245 20.549 1.00 94.19 383 THR A O 1
ATOM 3038 N N . THR A 1 384 ? 14.305 9.631 19.893 1.00 92.62 384 THR A N 1
ATOM 3039 C CA . THR A 1 384 ? 13.318 8.529 19.935 1.00 92.62 384 THR A CA 1
ATOM 3040 C C . THR A 1 384 ? 12.639 8.393 21.291 1.00 92.62 384 THR A C 1
ATOM 3042 O O . THR A 1 384 ? 11.418 8.294 21.352 1.00 92.62 384 THR A O 1
ATOM 3045 N N . LEU A 1 385 ? 13.401 8.376 22.387 1.00 89.38 385 LEU A N 1
ATOM 3046 C CA . LEU A 1 385 ? 12.849 8.162 23.729 1.00 89.38 385 LEU A CA 1
ATOM 3047 C C . LEU A 1 385 ? 11.840 9.251 24.146 1.00 89.38 385 LEU A C 1
ATOM 3049 O O . LEU A 1 385 ? 10.711 8.884 24.483 1.00 89.38 385 LEU A O 1
ATOM 3053 N N . PRO A 1 386 ? 12.161 10.561 24.080 1.00 91.88 386 PRO A N 1
ATOM 3054 C CA . PRO A 1 386 ? 11.197 11.594 24.458 1.00 91.88 386 PRO A CA 1
ATOM 3055 C C . PRO A 1 386 ? 9.994 11.663 23.506 1.00 91.88 386 PRO A C 1
ATOM 3057 O O . PRO A 1 386 ? 8.858 11.849 23.954 1.00 91.88 386 PRO A O 1
ATOM 3060 N N . LEU A 1 387 ? 10.209 11.475 22.197 1.00 91.31 387 LEU A N 1
ATOM 3061 C CA . LEU A 1 387 ? 9.123 11.502 21.216 1.00 91.31 387 LEU A CA 1
ATOM 3062 C C . LEU A 1 387 ? 8.242 10.255 21.275 1.00 91.31 387 LEU A C 1
ATOM 3064 O O . LEU A 1 387 ? 7.055 10.351 20.978 1.00 91.31 387 LEU A O 1
ATOM 3068 N N . ARG A 1 388 ? 8.760 9.110 21.729 1.00 90.75 388 ARG A N 1
ATOM 3069 C CA . ARG A 1 388 ? 7.965 7.897 21.953 1.00 90.75 388 ARG A CA 1
ATOM 3070 C C . ARG A 1 388 ? 6.901 8.106 23.014 1.00 90.75 388 ARG A C 1
ATOM 3072 O O . ARG A 1 388 ? 5.754 7.737 22.780 1.00 90.75 388 ARG A O 1
ATOM 3079 N N . ASP A 1 389 ? 7.239 8.722 24.141 1.00 87.19 389 ASP A N 1
ATOM 3080 C CA . ASP A 1 389 ? 6.249 8.992 25.185 1.00 87.19 389 ASP A CA 1
ATOM 3081 C C . ASP A 1 389 ? 5.198 10.001 24.712 1.00 87.19 389 ASP A C 1
ATOM 3083 O O . ASP A 1 389 ? 4.012 9.853 25.013 1.00 87.19 389 ASP A O 1
ATOM 3087 N N . LEU A 1 390 ? 5.607 11.003 23.927 1.00 88.38 390 LEU A N 1
ATOM 3088 C CA . LEU A 1 390 ? 4.680 11.948 23.308 1.00 88.38 390 LEU A CA 1
ATOM 3089 C C . LEU A 1 390 ? 3.774 11.260 22.279 1.00 88.38 390 LEU A C 1
ATOM 3091 O O . LEU A 1 390 ? 2.566 11.505 22.274 1.00 88.38 390 LEU A O 1
ATOM 3095 N N . ALA A 1 391 ? 4.331 10.387 21.440 1.00 88.25 391 ALA A N 1
ATOM 3096 C CA . ALA A 1 391 ? 3.597 9.618 20.446 1.00 88.25 391 ALA A CA 1
ATOM 3097 C C . ALA A 1 391 ? 2.583 8.707 21.133 1.00 88.25 391 ALA A C 1
ATOM 3099 O O . ALA A 1 391 ? 1.405 8.786 20.810 1.00 88.25 391 ALA A O 1
ATOM 3100 N N . ILE A 1 392 ? 2.990 7.935 22.147 1.00 86.94 392 ILE A N 1
ATOM 3101 C CA . ILE A 1 392 ? 2.082 7.087 22.931 1.00 86.94 392 ILE A CA 1
ATOM 3102 C C . ILE A 1 392 ? 0.966 7.932 23.552 1.00 86.94 392 ILE A C 1
ATOM 3104 O O . ILE A 1 392 ? -0.198 7.606 23.363 1.00 86.94 392 ILE A O 1
ATOM 3108 N N . LYS A 1 393 ? 1.279 9.064 24.199 1.00 85.88 393 LYS A N 1
ATOM 3109 C CA . LYS A 1 393 ? 0.254 9.965 24.765 1.00 85.88 393 LYS A CA 1
ATOM 3110 C C . LYS A 1 393 ? -0.689 10.528 23.701 1.00 85.88 393 LYS A C 1
ATOM 3112 O O . LYS A 1 393 ? -1.883 10.677 23.953 1.00 85.88 393 LYS A O 1
ATOM 3117 N N . THR A 1 394 ? -0.171 10.868 22.524 1.00 86.19 394 THR A N 1
ATOM 3118 C CA . THR A 1 394 ? -0.966 11.396 21.406 1.00 86.19 394 THR A CA 1
ATOM 3119 C C . THR A 1 394 ? -1.878 10.316 20.843 1.00 86.19 394 THR A C 1
ATOM 3121 O O . THR A 1 394 ? -3.064 10.561 20.650 1.00 86.19 394 THR A O 1
ATOM 3124 N N . PHE A 1 395 ? -1.357 9.107 20.662 1.00 85.62 395 PHE A N 1
ATOM 3125 C CA . PHE A 1 395 ? -2.122 7.943 20.243 1.00 85.62 395 PHE A CA 1
ATOM 3126 C C . PHE A 1 395 ? -3.170 7.544 21.272 1.00 85.62 395 PHE A C 1
ATOM 3128 O O . PHE A 1 395 ? -4.308 7.313 20.890 1.00 85.62 395 PHE A O 1
ATOM 3135 N N . ASP A 1 396 ? -2.848 7.548 22.563 1.00 82.94 396 ASP A N 1
ATOM 3136 C CA . ASP A 1 396 ? -3.820 7.294 23.624 1.00 82.94 396 ASP A CA 1
ATOM 3137 C C . ASP A 1 396 ? -4.937 8.348 23.593 1.00 82.94 396 ASP A C 1
ATOM 3139 O O . ASP A 1 396 ? -6.112 7.998 23.661 1.00 82.94 396 ASP A O 1
ATOM 3143 N N . ARG A 1 397 ? -4.611 9.631 23.376 1.00 83.25 397 ARG A N 1
ATOM 3144 C CA . ARG A 1 397 ? -5.617 10.695 23.192 1.00 83.25 397 ARG A CA 1
ATOM 3145 C C . ARG A 1 397 ? -6.451 10.515 21.924 1.00 83.25 397 ARG A C 1
ATOM 3147 O O . ARG A 1 397 ? -7.651 10.773 21.958 1.00 83.25 397 ARG A O 1
ATOM 3154 N N . LEU A 1 398 ? -5.844 10.101 20.813 1.00 82.94 398 LEU A N 1
ATOM 3155 C CA . LEU A 1 398 ? -6.552 9.828 19.558 1.00 82.94 398 LEU A CA 1
ATOM 3156 C C . LEU A 1 398 ? -7.466 8.610 19.690 1.00 82.94 398 LEU A C 1
ATOM 3158 O O . LEU A 1 398 ? -8.580 8.616 19.175 1.00 82.94 398 LEU A O 1
ATOM 3162 N N . ALA A 1 399 ? -7.001 7.583 20.398 1.00 77.38 399 ALA A N 1
ATOM 3163 C CA . ALA A 1 399 ? -7.671 6.305 20.499 1.00 77.38 399 ALA A CA 1
ATOM 3164 C C . ALA A 1 399 ? -8.757 6.296 21.582 1.00 77.38 399 ALA A C 1
ATOM 3166 O O . ALA A 1 399 ? -9.770 5.628 21.393 1.00 77.38 399 ALA A O 1
ATOM 3167 N N . TYR A 1 400 ? -8.543 6.951 22.724 1.00 71.75 400 TYR A N 1
ATOM 3168 C CA . TYR A 1 400 ? -9.467 6.963 23.870 1.00 71.75 400 TYR A CA 1
ATOM 3169 C C . TYR A 1 400 ? -10.192 8.299 24.059 1.00 71.75 400 TYR A C 1
ATOM 3171 O O . TYR A 1 400 ? -11.132 8.389 24.842 1.00 71.75 400 TYR A O 1
ATOM 3179 N N . GLY A 1 401 ? -9.796 9.342 23.331 1.00 72.19 401 GLY A N 1
ATOM 3180 C CA . GLY A 1 401 ? -10.291 10.692 23.563 1.00 72.19 401 GLY A CA 1
ATOM 3181 C C . GLY A 1 401 ? -9.622 11.351 24.769 1.00 72.19 401 GLY A C 1
ATOM 3182 O O . GLY A 1 401 ? -8.887 10.740 25.538 1.00 72.19 401 GLY A O 1
ATOM 3183 N N . THR A 1 402 ? -9.855 12.651 24.938 1.00 63.31 402 THR A N 1
ATOM 3184 C CA . THR A 1 402 ? -9.249 13.457 26.014 1.00 63.31 402 THR A CA 1
ATOM 3185 C C . THR A 1 402 ? -9.901 13.258 27.384 1.00 63.31 402 THR A C 1
ATOM 3187 O O . THR A 1 402 ? -9.451 13.852 28.361 1.00 63.31 402 THR A O 1
ATOM 3190 N N . ARG A 1 403 ? -10.955 12.442 27.479 1.00 55.66 403 ARG A N 1
ATOM 3191 C CA . ARG A 1 403 ? -11.666 12.156 28.727 1.00 55.66 403 ARG A CA 1
ATOM 3192 C C . ARG A 1 403 ? -11.713 10.650 28.919 1.00 55.66 403 ARG A C 1
ATOM 3194 O O . ARG A 1 403 ? -12.502 9.980 28.267 1.00 55.66 403 ARG A O 1
ATOM 3201 N N . TYR A 1 404 ? -10.872 10.142 29.814 1.00 60.38 404 TYR A N 1
ATOM 3202 C CA . TYR A 1 404 ? -11.070 8.810 30.367 1.00 60.38 404 TYR A CA 1
ATOM 3203 C C . TYR A 1 404 ? -12.478 8.751 30.970 1.00 60.38 404 TYR A C 1
ATOM 3205 O O . TYR A 1 404 ? -12.809 9.563 31.838 1.00 60.38 404 TYR A O 1
ATOM 3213 N N . ASN A 1 405 ? -13.314 7.844 30.465 1.00 61.16 405 ASN A N 1
ATOM 3214 C CA . ASN A 1 405 ? -14.644 7.606 31.006 1.00 61.16 405 ASN A CA 1
ATOM 3215 C C . ASN A 1 405 ? -14.462 6.980 32.399 1.00 61.16 405 ASN A C 1
ATOM 3217 O O . ASN A 1 405 ? -13.924 5.878 32.524 1.00 61.16 405 ASN A O 1
ATOM 3221 N N . LYS A 1 406 ? -14.784 7.729 33.460 1.00 67.00 406 LYS A N 1
ATOM 3222 C CA . LYS A 1 406 ? -14.469 7.326 34.843 1.00 67.00 406 LYS A CA 1
ATOM 3223 C C . LYS A 1 406 ? -15.225 6.055 35.208 1.00 67.00 406 LYS A C 1
ATOM 3225 O O . LYS A 1 406 ? -14.688 5.199 35.899 1.00 67.00 406 LYS A O 1
ATOM 3230 N N . GLU A 1 407 ? -16.437 5.940 34.692 1.00 68.25 407 GLU A N 1
ATOM 3231 C CA . GLU A 1 407 ? -17.357 4.823 34.823 1.00 68.25 407 GLU A CA 1
ATOM 3232 C C . GLU A 1 407 ? -16.726 3.532 34.293 1.00 68.25 407 GLU A C 1
ATOM 3234 O O . GLU A 1 407 ? -16.743 2.508 34.968 1.00 68.25 407 GLU A O 1
ATOM 3239 N N . GLU A 1 408 ? -16.065 3.603 33.140 1.00 65.88 408 GLU A N 1
ATOM 3240 C CA . GLU A 1 408 ? -15.410 2.451 32.526 1.00 65.88 408 GLU A CA 1
ATOM 3241 C C . GLU A 1 408 ? -14.129 2.023 33.265 1.00 65.88 408 GLU A C 1
ATOM 3243 O O . GLU A 1 408 ? -13.843 0.830 33.397 1.00 65.88 408 GLU A O 1
ATOM 3248 N N . ILE A 1 409 ? -13.355 2.988 33.777 1.00 72.62 409 ILE A N 1
ATOM 3249 C CA . ILE A 1 409 ? -12.215 2.696 34.658 1.00 72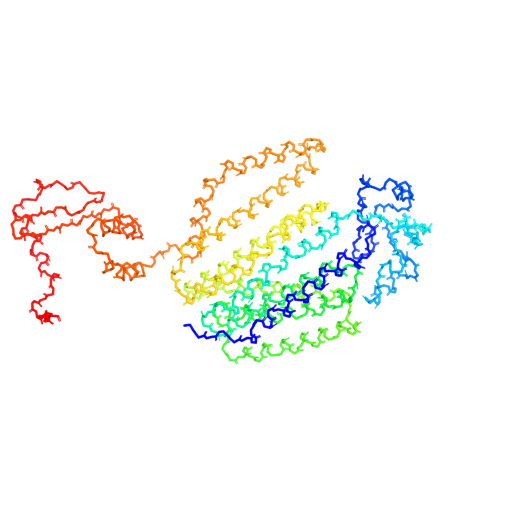.62 409 ILE A CA 1
ATOM 3250 C C . ILE A 1 409 ? -12.720 2.001 35.924 1.00 72.62 409 ILE A C 1
ATOM 3252 O O . ILE A 1 409 ? -12.175 0.974 36.327 1.00 72.62 409 ILE A O 1
ATOM 3256 N N . LEU A 1 410 ? -13.775 2.536 36.539 1.00 79.19 410 LEU A N 1
ATOM 3257 C CA . LEU A 1 410 ? -14.372 1.956 37.736 1.00 79.19 410 LEU A CA 1
ATOM 3258 C C . LEU A 1 410 ? -14.871 0.532 37.480 1.00 79.19 410 LEU A C 1
ATOM 3260 O O . LEU A 1 410 ? -14.592 -0.337 38.298 1.00 79.19 410 LEU A O 1
ATOM 3264 N N . GLU A 1 411 ? -15.521 0.264 36.348 1.00 78.94 411 GLU A N 1
ATOM 3265 C CA . GLU A 1 411 ? -16.012 -1.071 35.988 1.00 78.94 411 GLU A CA 1
ATOM 3266 C C . GLU A 1 411 ? -14.866 -2.079 35.784 1.00 78.94 411 GLU A C 1
ATOM 3268 O O . GLU A 1 411 ? -14.892 -3.179 36.347 1.00 78.94 411 GLU A O 1
ATOM 3273 N N . TYR A 1 412 ? -13.801 -1.684 35.072 1.00 79.44 412 TYR A N 1
ATOM 3274 C CA . TYR A 1 412 ? -12.613 -2.523 34.878 1.00 79.44 412 TYR A CA 1
ATOM 3275 C C . TYR A 1 412 ? -11.955 -2.912 36.208 1.00 79.44 412 TYR A C 1
ATOM 3277 O O . TYR A 1 412 ? -11.635 -4.083 36.442 1.00 79.44 412 TYR A O 1
ATOM 3285 N N . TYR A 1 413 ? -11.752 -1.943 37.102 1.00 84.94 413 TYR A N 1
ATOM 3286 C CA . TYR A 1 413 ? -11.120 -2.217 38.390 1.00 84.94 413 TYR A CA 1
ATOM 3287 C C . TYR A 1 413 ? -12.073 -2.891 39.381 1.00 84.94 413 TYR A C 1
ATOM 3289 O O . TYR A 1 413 ? -11.610 -3.725 40.158 1.00 84.94 413 TYR A O 1
ATOM 3297 N N . ALA A 1 414 ? -13.382 -2.634 39.320 1.00 86.50 414 ALA A N 1
ATOM 3298 C CA . ALA A 1 414 ? -14.381 -3.341 40.121 1.00 86.50 414 ALA A CA 1
ATOM 3299 C C . ALA A 1 414 ? -14.376 -4.849 39.835 1.00 86.50 414 ALA A C 1
ATOM 3301 O O . ALA A 1 414 ? -14.466 -5.639 40.770 1.00 86.50 414 ALA A O 1
ATOM 3302 N N . GLY A 1 415 ? -14.182 -5.258 38.575 1.00 82.81 415 GLY A N 1
ATOM 3303 C CA . GLY A 1 415 ? -14.026 -6.672 38.214 1.00 82.81 415 GLY A CA 1
ATOM 3304 C C . GLY A 1 415 ? -12.696 -7.289 38.662 1.00 82.81 415 GLY A C 1
ATOM 3305 O O . GLY A 1 415 ? -12.612 -8.496 38.882 1.00 82.81 415 GLY A O 1
ATOM 3306 N N . ARG A 1 416 ? -11.647 -6.474 38.832 1.00 85.00 416 ARG A N 1
ATOM 3307 C CA . ARG A 1 416 ? -10.300 -6.945 39.185 1.00 85.00 416 ARG A CA 1
ATOM 3308 C C . ARG A 1 416 ? -10.059 -7.001 40.694 1.00 85.00 416 ARG A C 1
ATOM 3310 O O . ARG A 1 416 ? -9.343 -7.890 41.142 1.00 85.00 416 ARG A O 1
ATOM 3317 N N . ILE A 1 417 ? -10.677 -6.123 41.484 1.00 89.50 417 ILE A N 1
ATOM 3318 C CA . ILE A 1 417 ? -10.536 -6.088 42.953 1.00 89.50 417 ILE A CA 1
ATOM 3319 C C . ILE A 1 417 ? -10.827 -7.453 43.619 1.00 89.50 417 ILE A C 1
ATOM 3321 O O . ILE A 1 417 ? -10.000 -7.874 44.427 1.00 89.50 417 ILE A O 1
ATOM 3325 N N . PRO A 1 418 ? -11.901 -8.197 43.273 1.00 89.38 418 PRO A N 1
ATOM 3326 C CA . PRO A 1 418 ? -12.189 -9.503 43.876 1.00 89.38 418 PRO A CA 1
ATOM 3327 C C . PRO A 1 418 ? -11.149 -10.583 43.561 1.00 89.38 418 PRO A C 1
ATOM 3329 O O . PRO A 1 418 ? -11.023 -11.547 44.307 1.00 89.38 418 PRO A O 1
ATOM 3332 N N . THR A 1 419 ? -10.403 -10.439 42.459 1.00 88.69 419 THR A N 1
ATOM 3333 C CA . THR A 1 419 ? -9.389 -11.425 42.040 1.00 88.69 419 THR A CA 1
ATOM 3334 C C . THR A 1 419 ? -8.077 -11.306 42.811 1.00 88.69 419 THR A C 1
ATOM 3336 O O . THR A 1 419 ? -7.210 -12.168 42.691 1.00 88.69 419 THR A O 1
ATOM 3339 N N . VAL A 1 420 ? -7.915 -10.237 43.592 1.00 91.62 420 VAL A N 1
ATOM 3340 C CA . VAL A 1 420 ? -6.681 -9.945 44.310 1.00 91.62 420 VAL A CA 1
ATOM 3341 C C . VAL A 1 420 ? -6.751 -10.509 45.727 1.00 91.62 420 VAL A C 1
ATOM 3343 O O . VAL A 1 420 ? -7.391 -9.940 46.609 1.00 91.62 420 VAL A O 1
ATOM 3346 N N . SER A 1 421 ? -6.060 -11.624 45.958 1.00 89.19 421 SER A N 1
ATOM 3347 C CA . SER A 1 421 ? -6.109 -12.362 47.228 1.00 89.19 421 SER A CA 1
ATOM 3348 C C . SER A 1 421 ? -5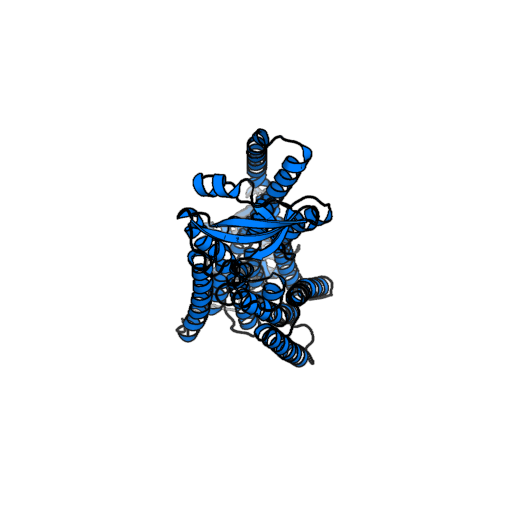.222 -11.755 48.318 1.00 89.19 421 SER A C 1
ATOM 3350 O O . SER A 1 421 ? -5.436 -11.993 49.507 1.00 89.19 421 SER A O 1
ATOM 3352 N N . ASN A 1 422 ? -4.192 -10.992 47.934 1.00 91.88 422 ASN A N 1
ATOM 3353 C CA . ASN A 1 422 ? -3.196 -10.461 48.860 1.00 91.88 422 ASN A CA 1
ATOM 3354 C C . ASN A 1 422 ? -3.337 -8.944 49.046 1.00 91.88 422 ASN A C 1
ATOM 3356 O O . ASN A 1 422 ? -3.381 -8.168 48.091 1.00 91.88 422 ASN A O 1
ATOM 3360 N N . ARG A 1 423 ? -3.277 -8.503 50.307 1.00 87.50 423 ARG A N 1
ATOM 3361 C CA . ARG A 1 423 ? -3.197 -7.092 50.703 1.00 87.50 423 ARG A CA 1
ATOM 3362 C C . ARG A 1 423 ? -2.177 -6.288 49.891 1.00 87.50 423 ARG A C 1
ATOM 3364 O O . ARG A 1 423 ? -2.490 -5.170 49.495 1.00 87.50 423 ARG A O 1
ATOM 3371 N N . LYS A 1 424 ? -0.968 -6.816 49.665 1.00 90.69 424 LYS A N 1
ATOM 3372 C CA . LYS A 1 424 ? 0.109 -6.101 48.952 1.00 90.69 424 LYS A CA 1
ATOM 3373 C C . LYS A 1 424 ? -0.250 -5.845 47.487 1.00 90.69 424 LYS A C 1
ATOM 3375 O O . LYS A 1 424 ? 0.027 -4.764 46.974 1.00 90.69 424 LYS A O 1
ATOM 3380 N N . GLU A 1 425 ? -0.883 -6.818 46.842 1.00 88.69 425 GLU A N 1
ATOM 3381 C CA . GLU A 1 425 ? -1.347 -6.704 45.460 1.00 88.69 425 GLU A CA 1
ATOM 3382 C C . GLU A 1 425 ? -2.520 -5.733 45.352 1.00 88.69 425 GLU A C 1
ATOM 3384 O O . GLU A 1 425 ? -2.535 -4.917 44.437 1.00 88.69 425 GLU A O 1
ATOM 3389 N N . LEU A 1 426 ? -3.451 -5.735 46.316 1.00 90.56 426 LEU A N 1
ATOM 3390 C CA . LEU A 1 426 ? -4.567 -4.785 46.322 1.00 90.56 426 LEU A CA 1
ATOM 3391 C C . LEU A 1 426 ? -4.044 -3.357 46.479 1.00 90.56 426 LEU A C 1
ATOM 3393 O O . LEU A 1 426 ? -4.483 -2.443 45.790 1.00 90.56 426 LEU A O 1
ATOM 3397 N N . LEU A 1 427 ? -3.054 -3.174 47.352 1.00 91.56 427 LEU A N 1
ATOM 3398 C CA . LEU A 1 427 ? -2.354 -1.908 47.529 1.00 91.56 427 LEU A CA 1
ATOM 3399 C C . LEU A 1 427 ? -1.686 -1.450 46.232 1.00 91.56 427 LEU A C 1
ATOM 3401 O O . LEU A 1 427 ? -1.834 -0.290 45.859 1.00 91.56 427 LEU A O 1
ATOM 3405 N N . GLN A 1 428 ? -0.979 -2.340 45.532 1.00 90.88 428 GLN A N 1
ATOM 3406 C CA . GLN A 1 428 ? -0.367 -2.010 44.244 1.00 90.88 428 GLN A CA 1
ATOM 3407 C C . GLN A 1 428 ? -1.420 -1.666 43.191 1.00 90.88 428 GLN A C 1
ATOM 3409 O O . GLN A 1 428 ? -1.288 -0.635 42.541 1.00 90.88 428 GLN A O 1
ATOM 3414 N N . LEU A 1 429 ? -2.488 -2.455 43.082 1.00 89.88 429 LEU A N 1
ATOM 3415 C CA . LEU A 1 429 ? -3.579 -2.214 42.143 1.00 89.88 429 LEU A CA 1
ATOM 3416 C C . LEU A 1 429 ? -4.263 -0.865 42.409 1.00 89.88 429 LEU A C 1
ATOM 3418 O O . LEU A 1 429 ? -4.468 -0.082 41.487 1.00 89.88 429 LEU A O 1
ATOM 3422 N N . LEU A 1 430 ? -4.570 -0.540 43.666 1.00 91.50 430 LEU A N 1
ATOM 3423 C CA . LEU A 1 430 ? -5.185 0.741 44.013 1.00 91.50 430 LEU A CA 1
ATOM 3424 C C . LEU A 1 430 ? -4.222 1.912 43.765 1.00 91.50 430 LEU A C 1
ATOM 3426 O O . LEU A 1 430 ? -4.589 2.884 43.109 1.00 91.50 430 LEU A O 1
ATOM 3430 N N . THR A 1 431 ? -2.984 1.821 44.260 1.00 91.12 431 THR A N 1
ATOM 3431 C CA . THR A 1 431 ? -2.051 2.962 44.270 1.00 91.12 431 THR A CA 1
ATOM 3432 C C . THR A 1 431 ? -1.313 3.199 42.965 1.00 91.12 431 THR A C 1
ATOM 3434 O O . THR A 1 431 ? -1.072 4.354 42.618 1.00 91.12 431 THR A O 1
ATOM 3437 N N . LYS A 1 432 ? -0.954 2.139 42.239 1.00 86.88 432 LYS A N 1
ATOM 3438 C CA . LYS A 1 432 ? -0.194 2.245 40.990 1.00 86.88 432 LYS A CA 1
ATOM 3439 C C . LYS A 1 432 ? -1.078 2.228 39.754 1.00 86.88 432 LYS A C 1
ATOM 3441 O O . LYS A 1 432 ? -0.692 2.837 38.761 1.00 86.88 432 LYS A O 1
ATOM 3446 N N . ASP A 1 433 ? -2.248 1.593 39.827 1.00 84.38 433 ASP A N 1
ATOM 3447 C CA . ASP A 1 433 ? -3.081 1.387 38.645 1.00 84.38 433 ASP A CA 1
ATOM 3448 C C . ASP A 1 433 ? -4.369 2.232 38.703 1.00 84.38 433 ASP A C 1
ATOM 3450 O O . ASP A 1 433 ? -4.576 3.084 37.838 1.00 84.38 433 ASP A O 1
ATOM 3454 N N . LEU A 1 434 ? -5.216 2.066 39.728 1.00 87.12 434 LEU A N 1
ATOM 3455 C CA . LEU A 1 434 ? -6.535 2.719 39.801 1.00 87.12 434 LEU A CA 1
ATOM 3456 C C . LEU A 1 434 ? -6.450 4.238 40.012 1.00 87.12 434 LEU A C 1
ATOM 3458 O O . LEU A 1 434 ? -7.017 5.002 39.230 1.00 87.12 434 LEU A O 1
ATOM 3462 N N . LEU A 1 435 ? -5.778 4.693 41.076 1.00 87.56 435 LEU A N 1
ATOM 3463 C CA . LEU A 1 435 ? -5.760 6.117 41.437 1.00 87.56 435 LEU A CA 1
ATOM 3464 C C . LEU A 1 435 ? -5.138 7.003 40.347 1.00 87.56 435 LEU A C 1
ATOM 3466 O O . LEU A 1 435 ? -5.747 8.029 40.028 1.00 87.56 435 LEU A O 1
ATOM 3470 N N . PRO A 1 436 ? -4.000 6.631 39.719 1.00 79.75 436 PRO A N 1
ATOM 3471 C CA . PRO A 1 436 ? -3.447 7.414 38.617 1.00 79.75 436 PRO A CA 1
ATOM 3472 C C . PRO A 1 436 ? -4.384 7.457 37.408 1.00 79.75 436 PRO A C 1
ATOM 3474 O O . PRO A 1 436 ? -4.510 8.504 36.777 1.00 79.75 436 PRO A O 1
ATOM 3477 N N . SER A 1 437 ? -5.093 6.359 37.122 1.00 71.12 437 SER A N 1
ATOM 3478 C CA . SER A 1 437 ? -6.054 6.291 36.011 1.00 71.12 437 SER A CA 1
ATOM 3479 C C . SER A 1 437 ? -7.260 7.213 36.224 1.00 71.12 437 SER A C 1
ATOM 3481 O O . SER A 1 437 ? -7.769 7.799 35.272 1.00 71.12 437 SER A O 1
ATOM 3483 N N . LEU A 1 438 ? -7.688 7.404 37.476 1.00 79.25 438 LEU A N 1
ATOM 3484 C CA . LEU A 1 438 ? -8.742 8.357 37.850 1.00 79.25 438 LEU A CA 1
ATOM 3485 C C . LEU A 1 438 ? -8.230 9.792 38.061 1.00 79.25 438 LEU A C 1
ATOM 3487 O O . LEU A 1 438 ? -9.021 10.681 38.383 1.00 79.25 438 LEU A O 1
ATOM 3491 N N . ASN A 1 439 ? -6.927 10.025 37.876 1.00 76.56 439 ASN A N 1
ATOM 3492 C CA . ASN A 1 439 ? -6.249 11.290 38.151 1.00 76.56 439 ASN A CA 1
ATOM 3493 C C . ASN A 1 439 ? -6.434 11.772 39.608 1.00 76.56 439 ASN A C 1
ATOM 3495 O O . ASN A 1 439 ? -6.592 12.962 39.881 1.00 76.56 439 ASN A O 1
ATOM 3499 N N . ILE A 1 440 ? -6.452 10.827 40.555 1.00 82.25 440 ILE A N 1
ATOM 3500 C CA . ILE A 1 440 ? -6.563 11.099 41.990 1.00 82.25 440 ILE A CA 1
ATOM 3501 C C . ILE A 1 440 ? -5.151 11.214 42.566 1.00 82.25 440 ILE A C 1
ATOM 3503 O O . ILE A 1 440 ? -4.463 10.218 42.776 1.00 82.25 440 ILE A O 1
ATOM 3507 N N . HIS A 1 441 ? -4.719 12.446 42.837 1.00 82.75 441 HIS A N 1
ATOM 3508 C CA . HIS A 1 441 ? -3.386 12.728 43.386 1.00 82.75 441 HIS A CA 1
ATOM 3509 C C . HIS A 1 441 ? -3.300 12.557 44.906 1.00 82.75 441 HIS A C 1
ATOM 3511 O O . HIS A 1 441 ? -2.207 12.418 45.450 1.00 82.75 441 HIS A O 1
ATOM 3517 N N . GLN A 1 442 ? -4.446 12.575 45.589 1.00 88.56 442 GLN A N 1
ATOM 3518 C CA . GLN A 1 442 ? -4.542 12.504 47.040 1.00 88.56 442 GLN A CA 1
ATOM 3519 C C . GLN A 1 442 ? -5.586 11.470 47.432 1.00 88.56 442 GLN A C 1
ATOM 3521 O O . GLN A 1 442 ? -6.764 11.613 47.113 1.00 88.56 442 GLN A O 1
ATOM 3526 N N . SER A 1 443 ? -5.164 10.418 48.125 1.00 89.81 443 SER A N 1
ATOM 3527 C CA . SER A 1 443 ? -6.098 9.502 48.773 1.00 89.81 443 SER A CA 1
ATOM 3528 C C . SER A 1 443 ? -5.427 8.759 49.916 1.00 89.81 443 SER A C 1
ATOM 3530 O O . SER A 1 443 ? -4.210 8.569 49.938 1.00 89.81 443 SER A O 1
ATOM 3532 N N . ALA A 1 444 ? -6.236 8.313 50.863 1.00 89.06 444 ALA A N 1
ATOM 3533 C CA . ALA A 1 444 ? -5.808 7.408 51.906 1.00 89.06 444 ALA A CA 1
ATOM 3534 C C . ALA A 1 444 ? -6.918 6.399 52.168 1.00 89.06 444 ALA A C 1
ATOM 3536 O O . ALA A 1 444 ? -8.100 6.741 52.116 1.00 89.06 444 ALA A O 1
ATOM 3537 N N . LEU A 1 445 ? -6.529 5.164 52.463 1.00 87.31 445 LEU A N 1
ATOM 3538 C CA . LEU A 1 445 ? -7.446 4.138 52.932 1.00 87.31 445 LEU A CA 1
ATOM 3539 C C . LEU A 1 445 ? -7.119 3.842 54.386 1.00 87.31 445 LEU A C 1
ATOM 3541 O O . LEU A 1 445 ? -5.976 3.538 54.733 1.00 87.31 445 LEU A O 1
ATOM 3545 N N . LEU A 1 446 ? -8.135 3.944 55.231 1.00 85.94 446 LEU A N 1
ATOM 3546 C CA . LEU A 1 446 ? -8.047 3.722 56.666 1.00 85.94 446 LEU A CA 1
ATOM 3547 C C . LEU A 1 446 ? -8.851 2.471 57.003 1.00 85.94 446 LEU A C 1
ATOM 3549 O O . LEU A 1 446 ? -9.977 2.304 56.537 1.00 85.94 446 LEU A O 1
ATOM 3553 N N . ARG A 1 447 ? -8.277 1.594 57.820 1.00 83.62 447 ARG A N 1
ATOM 3554 C CA . ARG A 1 447 ? -8.979 0.453 58.397 1.00 83.62 447 ARG A CA 1
ATOM 3555 C C . ARG A 1 447 ? -9.359 0.799 59.829 1.00 83.62 447 ARG A C 1
ATOM 3557 O O . ARG A 1 447 ? -8.479 0.973 60.668 1.00 83.62 447 ARG A O 1
ATOM 3564 N N . LEU A 1 448 ? -10.659 0.864 60.095 1.00 80.12 448 LEU A N 1
ATOM 3565 C CA . LEU A 1 448 ? -11.191 0.980 61.451 1.00 80.12 448 LEU A CA 1
ATOM 3566 C C . LEU A 1 448 ? -11.350 -0.412 62.076 1.00 80.12 448 LEU A C 1
ATOM 3568 O O . LEU A 1 448 ? -12.076 -1.246 61.533 1.00 80.12 448 LEU A O 1
ATOM 3572 N N . ASN A 1 449 ? -10.723 -0.633 63.230 1.00 80.94 449 ASN A N 1
ATOM 3573 C CA . ASN A 1 449 ? -10.938 -1.796 64.091 1.00 80.94 449 ASN A CA 1
ATOM 3574 C C . ASN A 1 449 ? -11.362 -1.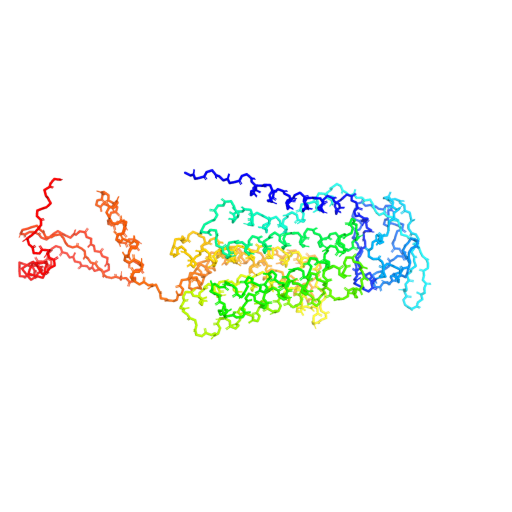298 65.482 1.00 80.94 449 ASN A C 1
ATOM 3576 O O . ASN A 1 449 ? -10.475 -0.898 66.211 1.00 80.94 449 ASN A O 1
ATOM 3580 N N . HIS A 1 450 ? -12.655 -1.342 65.839 1.00 71.88 450 HIS A N 1
ATOM 3581 C CA . HIS A 1 450 ? -13.282 -0.979 67.138 1.00 71.88 450 HIS A CA 1
ATOM 3582 C C . HIS A 1 450 ? -12.750 0.274 67.881 1.00 71.88 450 HIS A C 1
ATOM 3584 O O . HIS A 1 450 ? -13.513 1.219 68.041 1.00 71.88 450 HIS A O 1
ATOM 3590 N N . GLU A 1 451 ? -11.479 0.322 68.279 1.00 74.56 451 GLU A N 1
ATOM 3591 C CA . GLU A 1 451 ? -10.824 1.438 68.980 1.00 74.56 451 GLU A CA 1
ATOM 3592 C C . GLU A 1 451 ? -9.539 1.952 68.291 1.00 74.56 451 GLU A C 1
ATOM 3594 O O . GLU A 1 451 ? -9.005 2.992 68.667 1.00 74.56 451 GLU A O 1
ATOM 3599 N N . GLU A 1 452 ? -9.066 1.290 67.230 1.00 75.50 452 GLU A N 1
ATOM 3600 C CA . GLU A 1 452 ? -7.832 1.635 66.519 1.00 75.50 452 GLU A CA 1
ATOM 3601 C C . GLU A 1 452 ? -8.077 1.959 65.037 1.00 75.50 452 GLU A C 1
ATOM 3603 O O . GLU A 1 452 ? -8.742 1.219 64.299 1.00 75.50 452 GLU A O 1
ATOM 3608 N N . ILE A 1 453 ? -7.473 3.059 64.570 1.00 79.19 453 ILE A N 1
ATOM 3609 C CA . ILE A 1 453 ? -7.362 3.386 63.145 1.00 79.19 453 ILE A CA 1
ATOM 3610 C C . ILE A 1 453 ? -5.990 2.953 62.643 1.00 79.19 453 ILE A C 1
ATOM 3612 O O . ILE A 1 453 ? -4.954 3.511 63.009 1.00 79.19 453 ILE A O 1
ATOM 3616 N N . ASN A 1 454 ? -5.998 1.998 61.721 1.00 85.06 454 ASN A N 1
ATOM 3617 C CA . ASN A 1 454 ? -4.805 1.564 61.019 1.00 85.06 454 ASN A CA 1
ATOM 3618 C C . ASN A 1 454 ? -4.774 2.172 59.618 1.00 85.06 454 ASN A C 1
ATOM 3620 O O . ASN A 1 454 ? -5.669 1.942 58.801 1.00 85.06 454 ASN A O 1
ATOM 3624 N N . LEU A 1 455 ? -3.724 2.939 59.324 1.00 84.94 455 LEU A N 1
ATOM 3625 C CA . LEU A 1 455 ? -3.491 3.461 57.982 1.00 84.94 455 LEU A CA 1
ATOM 3626 C C . LEU A 1 455 ? -3.166 2.294 57.044 1.00 84.94 455 LEU A C 1
ATOM 3628 O O . LEU A 1 455 ? -2.152 1.614 57.199 1.00 84.94 455 LEU A O 1
ATOM 3632 N N . PHE A 1 456 ? -4.046 2.034 56.079 1.00 85.50 456 PHE A N 1
ATOM 3633 C CA . PHE A 1 456 ? -3.855 0.953 55.119 1.00 85.50 456 PHE A CA 1
ATOM 3634 C C . PHE A 1 456 ? -2.940 1.395 53.981 1.00 85.50 456 PHE A C 1
ATOM 3636 O O . PHE A 1 456 ? -2.006 0.667 53.646 1.00 85.50 456 PHE A O 1
ATOM 3643 N N . TYR A 1 457 ? -3.196 2.579 53.417 1.00 88.81 457 TYR A N 1
ATOM 3644 C CA . TYR A 1 457 ? -2.296 3.255 52.485 1.00 88.81 457 TYR A CA 1
ATOM 3645 C C . TYR A 1 457 ? -2.536 4.769 52.487 1.00 88.81 457 TYR A C 1
ATOM 3647 O O . TYR A 1 457 ? -3.624 5.224 52.837 1.00 88.81 457 TYR A O 1
ATOM 3655 N N . GLN A 1 458 ? -1.538 5.533 52.040 1.00 89.75 458 GLN A N 1
ATOM 3656 C CA . GLN A 1 458 ? -1.672 6.951 51.705 1.00 89.75 458 GLN A CA 1
ATOM 3657 C C . GLN A 1 458 ? -0.899 7.276 50.424 1.00 89.75 458 GLN A C 1
ATOM 3659 O O . GLN A 1 458 ? 0.185 6.743 50.197 1.00 89.75 458 GLN A O 1
ATOM 3664 N N . VAL A 1 459 ? -1.459 8.150 49.594 1.00 86.69 459 VAL A N 1
ATOM 3665 C CA . VAL A 1 459 ? -0.842 8.705 48.385 1.00 86.69 459 VAL A CA 1
ATOM 3666 C C . VAL A 1 459 ? -1.091 10.206 48.405 1.00 86.69 459 VAL A C 1
ATOM 3668 O O . VAL A 1 459 ? -2.239 10.626 48.521 1.00 86.69 459 VAL A O 1
ATOM 3671 N N . GLY A 1 460 ? -0.028 11.011 48.338 1.00 85.50 460 GLY A N 1
ATOM 3672 C CA . GLY A 1 460 ? -0.118 12.477 48.264 1.00 85.50 460 GLY A CA 1
ATOM 3673 C C . GLY A 1 460 ? -0.662 13.182 49.515 1.00 85.50 460 GLY A C 1
ATOM 3674 O O . GLY A 1 460 ? -0.813 14.401 49.500 1.00 85.50 460 GLY A O 1
ATOM 3675 N N . VAL A 1 461 ? -0.938 12.443 50.594 1.00 86.81 461 VAL A N 1
ATOM 3676 C CA . VAL A 1 461 ? -1.392 12.967 51.891 1.00 86.81 461 VAL A CA 1
ATOM 3677 C C . VAL A 1 461 ? -0.436 12.473 52.977 1.00 86.81 461 VAL A C 1
ATOM 3679 O O . VAL A 1 461 ? 0.004 11.326 52.930 1.00 86.81 461 VAL A O 1
ATOM 3682 N N . ASN A 1 462 ? -0.099 13.334 53.941 1.00 84.94 462 ASN A N 1
ATOM 3683 C CA . ASN A 1 462 ? 0.768 12.999 55.073 1.00 84.94 462 ASN A CA 1
ATOM 3684 C C . ASN A 1 462 ? -0.078 12.800 56.338 1.00 84.94 462 ASN A C 1
ATOM 3686 O O . ASN A 1 462 ? -0.257 13.716 57.142 1.00 84.94 462 ASN A O 1
ATOM 3690 N N . LEU A 1 463 ? -0.649 11.606 56.482 1.00 83.12 463 LEU A N 1
ATOM 3691 C CA . LEU A 1 463 ? -1.403 11.206 57.663 1.00 83.12 463 LEU A CA 1
ATOM 3692 C C . LEU A 1 463 ? -0.483 10.395 58.580 1.00 83.12 463 LEU A C 1
ATOM 3694 O O . LEU A 1 463 ? -0.022 9.312 58.227 1.00 83.12 463 LEU A O 1
ATOM 3698 N N . LYS A 1 464 ? -0.221 10.912 59.781 1.00 81.44 464 LYS A N 1
ATOM 3699 C CA . LYS A 1 464 ? 0.426 10.147 60.853 1.00 81.44 464 LYS A CA 1
ATOM 3700 C C . LYS A 1 464 ? -0.645 9.530 61.743 1.00 81.44 464 LYS A C 1
ATOM 3702 O O . LYS A 1 464 ? -1.698 10.130 61.934 1.00 81.44 464 LYS A O 1
ATOM 3707 N N . GLN A 1 465 ? -0.371 8.367 62.333 1.00 68.88 465 GLN A N 1
ATOM 3708 C CA . GLN A 1 465 ? -1.291 7.735 63.291 1.00 68.88 465 GLN A CA 1
ATOM 3709 C C . GLN A 1 465 ? -1.632 8.660 64.472 1.00 68.88 465 GLN A C 1
ATOM 3711 O O . GLN A 1 465 ? -2.775 8.699 64.913 1.00 68.88 465 GLN A O 1
ATOM 3716 N N . SER A 1 466 ? -0.681 9.498 64.891 1.00 68.50 466 SER A N 1
ATOM 3717 C CA . SER A 1 466 ? -0.870 10.545 65.903 1.00 68.50 466 SER A CA 1
ATOM 3718 C C . SER A 1 466 ? -1.911 11.612 65.536 1.00 68.50 466 SER A C 1
ATOM 3720 O O . SER A 1 466 ? -2.337 12.364 66.406 1.00 68.50 466 SER A O 1
ATOM 3722 N N . ASN A 1 467 ? -2.311 11.714 64.264 1.00 71.56 467 ASN A N 1
ATOM 3723 C CA . ASN A 1 467 ? -3.271 12.717 63.797 1.00 71.56 467 ASN A CA 1
ATOM 3724 C C . ASN A 1 467 ? -4.732 12.288 64.032 1.00 71.56 467 ASN A C 1
ATOM 3726 O O . ASN A 1 467 ? -5.640 13.103 63.866 1.00 71.56 467 ASN A O 1
ATOM 3730 N N . PHE A 1 468 ? -4.982 11.028 64.406 1.00 75.88 468 PHE A N 1
ATOM 3731 C CA . PHE A 1 468 ? -6.328 10.508 64.643 1.00 75.88 468 PHE A CA 1
ATOM 3732 C C . PHE A 1 468 ? -6.677 10.592 66.133 1.00 75.88 468 PHE A C 1
ATOM 3734 O O . PHE A 1 468 ? -6.469 9.652 66.893 1.00 75.88 468 PHE A O 1
ATOM 3741 N N . THR A 1 469 ? -7.213 11.737 66.564 1.00 76.62 469 THR A N 1
ATOM 3742 C CA . THR A 1 469 ? -7.769 11.883 67.921 1.00 76.62 469 THR A CA 1
ATOM 3743 C C . THR A 1 469 ? -9.065 11.072 68.075 1.00 76.62 469 THR A C 1
ATOM 3745 O O . THR A 1 469 ? -9.772 10.875 67.082 1.00 76.62 469 THR A O 1
ATOM 3748 N N . PRO A 1 470 ? -9.455 1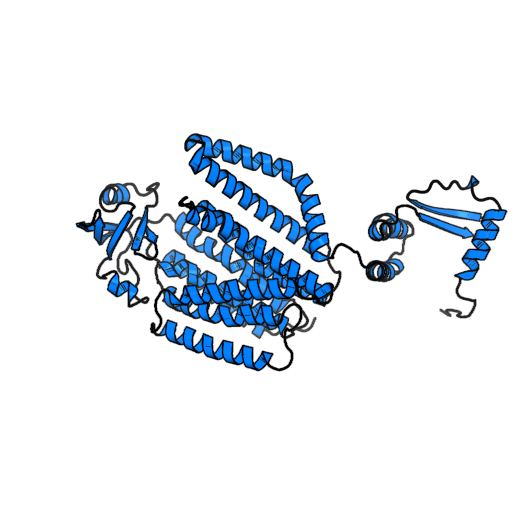0.659 69.299 1.00 74.00 470 PRO A N 1
ATOM 3749 C CA . PRO A 1 470 ? -10.683 9.886 69.541 1.00 74.00 470 PRO A CA 1
ATOM 3750 C C . PRO A 1 470 ? -11.941 10.523 68.930 1.00 74.00 470 PRO A C 1
ATOM 3752 O O . PRO A 1 470 ? -12.810 9.838 68.397 1.00 74.00 470 PRO A O 1
ATOM 3755 N N . LYS A 1 471 ? -11.993 11.860 68.907 1.00 77.19 471 LYS A N 1
ATOM 3756 C CA . LYS A 1 471 ? -13.078 12.634 68.293 1.00 77.19 471 LYS A CA 1
ATOM 3757 C C . LYS A 1 471 ? -13.130 12.482 66.765 1.00 77.19 471 LYS A C 1
ATOM 3759 O O . LYS A 1 471 ? -14.209 12.390 66.193 1.00 77.19 471 LYS A O 1
ATOM 3764 N N . VAL A 1 472 ? -11.976 12.415 66.097 1.00 75.56 472 VAL A N 1
ATOM 3765 C CA . VAL A 1 472 ? -11.885 12.156 64.647 1.00 75.56 472 VAL A CA 1
ATOM 3766 C C . VAL A 1 472 ? -12.250 10.705 64.338 1.00 75.56 472 VAL A C 1
ATOM 3768 O O . VAL A 1 472 ? -12.945 10.452 63.357 1.00 75.56 472 VAL A O 1
ATOM 3771 N N . VAL A 1 473 ? -11.846 9.761 65.194 1.00 71.56 473 VAL A N 1
ATOM 3772 C CA . VAL A 1 473 ? -12.231 8.344 65.078 1.00 71.56 473 VAL A CA 1
ATOM 3773 C C . VAL A 1 473 ? -13.752 8.190 65.145 1.00 71.56 473 VAL A C 1
ATOM 3775 O O . VAL A 1 473 ? -14.326 7.487 64.316 1.00 71.56 473 VAL A O 1
ATOM 3778 N N . GLN A 1 474 ? -14.405 8.900 66.069 1.00 74.69 474 GLN A N 1
ATOM 3779 C CA . GLN A 1 474 ? -15.860 8.900 66.226 1.00 74.69 474 GLN A CA 1
ATOM 3780 C C . GLN A 1 474 ? -16.588 9.495 65.008 1.00 74.69 474 GLN A C 1
ATOM 3782 O O . GLN A 1 474 ? -17.542 8.910 64.508 1.00 74.69 474 GLN A O 1
ATOM 3787 N N . ILE A 1 475 ? -16.101 10.612 64.460 1.00 79.00 475 ILE A N 1
ATOM 3788 C CA . ILE A 1 475 ? -16.686 11.212 63.247 1.00 79.00 475 ILE A CA 1
ATOM 3789 C C . ILE A 1 475 ? -16.529 10.273 62.042 1.00 79.00 475 ILE A C 1
ATOM 3791 O O . ILE A 1 475 ? -17.467 10.066 61.271 1.00 79.00 475 ILE A O 1
ATOM 3795 N N . LEU A 1 476 ? -15.345 9.678 61.868 1.00 74.00 476 LEU A N 1
ATOM 3796 C CA . LEU A 1 476 ? -15.090 8.750 60.766 1.00 74.00 476 LEU A CA 1
ATOM 3797 C C . LEU A 1 476 ? -15.907 7.459 60.901 1.00 74.00 476 LEU A C 1
ATOM 3799 O O . LEU A 1 476 ? -16.356 6.932 59.884 1.00 74.00 476 LEU A O 1
ATOM 3803 N N . SER A 1 477 ? -16.137 6.962 62.121 1.00 70.56 477 SER A N 1
ATOM 3804 C CA . SER A 1 477 ? -16.971 5.779 62.355 1.00 70.56 477 SER A CA 1
ATOM 3805 C C . SER A 1 477 ? -18.453 6.055 62.076 1.00 70.56 477 SER A C 1
ATOM 3807 O O . SER A 1 477 ? -19.111 5.232 61.435 1.00 70.56 477 SER A O 1
ATOM 3809 N N . GLU A 1 478 ? -18.964 7.235 62.444 1.00 75.56 478 GLU A N 1
ATOM 3810 C CA . GLU A 1 478 ? -20.322 7.679 62.106 1.00 75.56 478 GLU A CA 1
ATOM 3811 C C . GLU A 1 478 ? -20.529 7.813 60.592 1.00 75.56 478 GLU A C 1
ATOM 3813 O O . GLU A 1 478 ? -21.538 7.347 60.057 1.00 75.56 478 GLU A O 1
ATOM 3818 N N . ILE A 1 479 ? -19.561 8.397 59.876 1.00 75.62 479 ILE A N 1
ATOM 3819 C CA . ILE A 1 479 ? -19.608 8.504 58.411 1.00 75.62 479 ILE A CA 1
ATOM 3820 C C . ILE A 1 479 ? -19.529 7.115 57.771 1.00 75.62 479 ILE A C 1
ATOM 3822 O O . ILE A 1 479 ? -20.322 6.807 56.882 1.00 75.62 479 ILE A O 1
ATOM 3826 N N . ALA A 1 480 ? -18.617 6.253 58.229 1.00 65.81 480 ALA A N 1
ATOM 3827 C CA . ALA A 1 480 ? -18.463 4.899 57.701 1.00 65.81 480 ALA A CA 1
ATOM 3828 C C . ALA A 1 480 ? -19.728 4.045 57.904 1.00 65.81 480 ALA A C 1
ATOM 3830 O O . ALA A 1 480 ? -20.096 3.271 57.019 1.00 65.81 480 ALA A O 1
ATOM 3831 N N . ASN A 1 481 ? -20.440 4.223 59.022 1.00 66.06 481 ASN A N 1
ATOM 3832 C CA . ASN A 1 481 ? -21.709 3.540 59.285 1.00 66.06 481 ASN A CA 1
ATOM 3833 C C . ASN A 1 481 ? -22.827 3.919 58.300 1.00 66.06 481 ASN A C 1
ATOM 3835 O O . ASN A 1 481 ? -23.747 3.125 58.120 1.00 66.06 481 ASN A O 1
ATOM 3839 N N . ARG A 1 482 ? -22.745 5.063 57.603 1.00 65.19 482 ARG A N 1
ATOM 3840 C CA . ARG A 1 482 ? -23.697 5.408 56.527 1.00 65.19 482 ARG A CA 1
ATOM 3841 C C . ARG A 1 482 ? -23.519 4.563 55.264 1.00 65.19 482 ARG A C 1
ATOM 3843 O O . ARG A 1 482 ? -24.461 4.447 54.488 1.00 65.19 482 ARG A O 1
ATOM 3850 N N . TYR A 1 483 ? -22.333 3.990 55.063 1.00 54.34 483 TYR A N 1
ATOM 3851 C CA . TYR A 1 483 ? -21.972 3.223 53.865 1.00 54.34 483 TYR A CA 1
ATOM 3852 C C . TYR A 1 483 ? -21.854 1.717 54.117 1.00 54.34 483 TYR A C 1
ATOM 3854 O O . TYR A 1 483 ? -21.622 0.953 53.180 1.00 54.34 483 TYR A O 1
ATOM 3862 N N . ARG A 1 484 ? -22.031 1.260 55.363 1.00 53.81 484 ARG A N 1
ATOM 3863 C CA . ARG A 1 484 ? -22.229 -0.164 55.634 1.00 53.81 484 ARG A CA 1
ATOM 3864 C C . ARG A 1 484 ? -23.622 -0.568 55.144 1.00 53.81 484 ARG A C 1
ATOM 3866 O O . ARG A 1 484 ? -24.587 0.132 55.459 1.00 53.81 484 ARG A O 1
ATOM 3873 N N . PRO A 1 485 ? -23.765 -1.686 54.412 1.00 48.25 485 PRO A N 1
ATOM 3874 C CA . PRO A 1 485 ? -25.087 -2.226 54.130 1.00 48.25 485 PRO A CA 1
ATOM 3875 C C . PRO A 1 485 ? -25.796 -2.449 55.469 1.00 48.25 485 PRO A C 1
ATOM 3877 O O . PRO A 1 485 ? -25.226 -3.063 56.376 1.00 48.25 485 PRO A O 1
ATOM 3880 N N . LYS A 1 486 ? -27.006 -1.889 55.624 1.00 49.56 486 LYS A N 1
ATOM 3881 C CA . LYS A 1 486 ? -27.829 -2.096 56.824 1.00 49.56 486 LYS A CA 1
ATOM 3882 C C . LYS A 1 486 ? -27.905 -3.603 57.064 1.00 49.56 486 LYS A C 1
ATOM 3884 O O . LYS A 1 486 ? -28.282 -4.328 56.148 1.00 49.56 486 LYS A O 1
ATOM 3889 N N . HIS A 1 487 ? -27.484 -4.061 58.245 1.00 47.62 487 HIS A N 1
ATOM 3890 C CA . HIS A 1 487 ? -27.509 -5.472 58.636 1.00 47.62 487 HIS A CA 1
ATOM 3891 C C . HIS A 1 487 ? -28.818 -6.135 58.179 1.00 47.62 487 HIS A C 1
ATOM 3893 O O . HIS A 1 487 ? -29.883 -5.813 58.696 1.00 47.62 487 HIS A O 1
ATOM 3899 N N . GLY A 1 488 ? -28.729 -7.014 57.176 1.00 44.88 488 GLY A N 1
ATOM 3900 C CA . GLY A 1 488 ? -29.914 -7.596 56.545 1.00 44.88 488 GLY A CA 1
ATOM 3901 C C . GLY A 1 488 ? -29.672 -8.673 55.486 1.00 44.88 488 GLY A C 1
ATOM 3902 O O . GLY A 1 488 ? -30.632 -9.131 54.883 1.00 44.88 488 GLY A O 1
ATOM 3903 N N . SER A 1 489 ? -28.439 -9.127 55.259 1.00 40.00 489 SER A N 1
ATOM 3904 C CA . SER A 1 489 ? -28.196 -10.344 54.478 1.00 40.00 489 SER A CA 1
ATOM 3905 C C . SER A 1 489 ? -27.060 -11.131 55.116 1.00 40.00 489 SER A C 1
ATOM 3907 O O . SER A 1 489 ? -25.882 -10.874 54.861 1.00 40.00 489 SER A O 1
ATOM 3909 N N . ARG A 1 490 ? -27.423 -12.076 55.991 1.00 40.38 490 ARG A N 1
ATOM 3910 C CA . ARG A 1 490 ? -26.559 -13.218 56.284 1.00 40.38 490 ARG A CA 1
ATOM 3911 C C . ARG A 1 490 ? -26.252 -13.890 54.945 1.00 40.38 490 ARG A C 1
ATOM 3913 O O . ARG A 1 490 ? -27.156 -14.414 54.306 1.00 40.38 490 ARG A O 1
ATOM 3920 N N . LEU A 1 491 ? -24.998 -13.831 54.516 1.00 40.97 491 LEU A N 1
ATOM 3921 C CA . LEU A 1 491 ? -24.448 -14.850 53.634 1.00 40.97 491 LEU A CA 1
ATOM 3922 C C . LEU A 1 491 ? -24.253 -16.078 54.527 1.00 40.97 491 LEU A C 1
ATOM 3924 O O . LEU A 1 491 ? -23.297 -16.136 55.298 1.00 40.97 491 LEU A O 1
ATOM 3928 N N . GLU A 1 492 ? -25.232 -16.981 54.523 1.00 38.81 492 GLU A N 1
ATOM 3929 C CA . GLU A 1 492 ? -25.029 -18.340 55.018 1.00 38.81 492 GLU A CA 1
ATOM 3930 C C . GLU A 1 492 ? -24.253 -19.108 53.941 1.00 38.81 492 GLU A C 1
ATOM 3932 O O . GLU A 1 492 ? -24.753 -19.273 52.832 1.00 38.81 492 GLU A O 1
ATOM 3937 N N . SER A 1 493 ? -23.017 -19.469 54.320 1.00 39.78 493 SER A N 1
ATOM 3938 C CA . SER A 1 493 ? -22.057 -20.432 53.740 1.00 39.78 493 SER A CA 1
ATOM 3939 C C . SER A 1 493 ? -21.784 -20.404 52.238 1.00 39.78 493 SER A C 1
ATOM 3941 O O . SER A 1 493 ? -22.636 -20.903 51.470 1.00 39.78 493 SER A O 1
#

pLDDT: mean 89.11, std 10.81, range [38.81, 98.56]

Secondary structure (DSSP, 8-state):
-PPPPHHHHHHHHHHHHHHHHHHHHHHHTS---SEEE-TTSBEEEE---SS-HHHHHHHTTT--TT-EEEEETTEEHHHHHH-TTSPTTTT--TTPEEEEEEEETTEEEEEEEEPPPPPHHHHHHHHHHHHHHHHHHHHHHHHHHHH----SHHHHHHHHHHHHHHHHHHHHGGGTTTGGGHHHHHHHHHHHHHHHHHHHHHHSSS-S-SSSHHHHHHHHHHHHHHHHHHHHTT-S-TTHHHHHHHHHHHHHHHHHHHHHHS---HHHHHHHHHHHHHHHHHHHHHIIIIIHHHHTTPPPPHHHHHHHHHHTTHHHHHHHHHHHHHHHTT--HHHHHHHHHHHHHHHHHHHHHHHHHHHHHHT--HHHHHHHHHHHHHHHHHHHHHHHHHHHHHHHHHHH-SS--HHHHHHHHHHHGGG--SHHHHHHIIIIIIHHHTT---EEEEEEETTEEEEEEEES----GGG--HHHHHHHHHHHHTTSPPS------

Radius of gyration: 30.81 Å; chains: 1; bounding box: 64×48×104 Å

Sequence (493 aa):
MRKSDPRLFVISGIVLAICLYYSYVYAFKAPITGITWNTNWQIIDRKPCINDIVSCEANKDNIQDGDQFRLIGDYTIEELDRDRRLVPFSGFEVGDTVPVMITRDSEQVETTWLMPRHSVINQIEFLITPLLIYGPFWLMGSFILLFMKPRDERWRILIVFSFTTALWIAVGLPSVSRVSNSSLFLHALSWILIPVYLHLHLLVPTPLGKRNRYLLISVLYIFTMILATAELIQVLPLSSYLLAILVAGLGSIILLGYRSFILQPSADRLASRLMLTGVTLALGPGIILHIVPTLLGIGAGQIAIVLSIIAIPILPLFYTYAIYKHQLGIQEPRINRLLASYGLFLVYLTVLGVSFLIASSWLLPANELLAFGLIAALALLLTTLPLRDLAIKTFDRLAYGTRYNKEEILEYYAGRIPTVSNRKELLQLLTKDLLPSLNIHQSALLRLNHEEINLFYQVGVNLKQSNFTPKVVQILSEIANRYRPKHGSRLES